Protein AF-A0A956ICJ9-F1 (afdb_monomer_lite)

Secondary structure (DSSP, 8-state):
-HHHHHHHHHIIIIIHHHHS-TT-HHHHHHTTT-SSHHHHHHHHHH-HHHHHHHHTSTTHHHHHHHHHGGGTTHHHHT-HHHHGGGHHHHHHHHH--STTTT-TTSGGGTTTHHHHHHHHHHHHHHS-TTTHHHHHHHHHHHHHHHHHHHS--TT-GGGS--HHHHHHHHHHHHS-TTS-EEE-GGGHHHHTTSS-EEESSSSP---SEEEEE-THHHHTTTSGGGGGSSHHHHHHHHHTSTTEEEEEEETTEEEEEETS-TTTT-EE----PPP-EESSSSEEEEEEEEETTEEEEEEEESSPPPTT-EEEEESSTT---EEEGGGGTS-GGG--TT-EEEEEEE--TTS-SSEEEEEEE-TTSS-SSTTS-S-EEEEPBPPP--

Sequence (386 aa):
ALGSLAYLALFVAVLHPQFGPEDGSFALHFGVFGDTPGAVLGRWLSEPSVLFAHLAEGKRATYLARVLLPLGLLPPLLGWRTCLPALPILAINLVSAFPTTPNLDSHYLSPALPFLVAGAIVGVARGRASDRRGWAIAIVSASVVFYAALGRLPNDPVFFADARTDAARTIVAAIPNDVSVQAPDPLLPHLAERSRVHRAPPPDRGAEVVVLDVSHRDRYAQREDLLRTTEEPHVRDWLAREGYGPIAAAGPYLALRRGADPRHFLEPFDGSAPERVRLTSCLGLVGAWLVPDGVALELVAHGPCPNDLALRVGPGERSRRVDLLADGLVSPSRLRAGDRFVSRHRFRPGLLDAEVWVGALRSSGAPPAHGDPVKVRVPLRGGPTR

Foldseek 3Di:
DVVVVVVVCCCVVPVCVVPPDPQGPCCQWQVVQHDDPVSNVVSCVVPVVVQVVLCCDDLNVCQVVLVCQLLVVQLVPQLVVLQPVLVVLNVSLSRTPNPCSSPPPDCSNVVRVVSSNNSSVRSLVPDDPVCSVVSVVSSNVRNVVSCVVRHADPPRPVNDDDQVNVLLVQVLVQDDLAWAEEEDPVNCVVNVSYPHYHHADDVDPPTQKHKAFQQVCVVQAQALCSLVDPRNVVLLVQLLDPQWAWRDDGDRITMIGGNDQSCPLFAADPDPADFPADQDPFKTWRAKADDPFGIKTWMFTQAADDQQKWKQKFDDDPRRTIAHFSNSRHGSRSDGGGGIGIGDDGDDPPRDDFKMKMHMDGSVRDGPDPPGDRIDIGTHDHDPPD

pLDDT: mean 92.04, std 6.95, range [38.56, 98.31]

Structure (mmCIF, N/CA/C/O backbone):
data_AF-A0A956ICJ9-F1
#
_entry.id   AF-A0A956ICJ9-F1
#
loop_
_atom_site.group_PDB
_atom_site.id
_atom_site.type_symbol
_atom_site.label_atom_id
_atom_site.label_alt_id
_atom_site.label_comp_id
_atom_site.label_asym_id
_atom_site.label_entity_id
_atom_site.label_seq_id
_atom_site.pdbx_PDB_ins_code
_atom_site.Cartn_x
_atom_site.Cartn_y
_atom_site.Cartn_z
_atom_site.occupancy
_atom_site.B_iso_or_equiv
_atom_site.auth_seq_id
_atom_site.auth_comp_id
_atom_site.auth_asym_id
_atom_site.auth_atom_id
_atom_site.pdbx_PDB_model_num
ATOM 1 N N . ALA A 1 1 ? 11.194 -13.885 -38.558 1.00 79.38 1 ALA A N 1
ATOM 2 C CA . ALA A 1 1 ? 10.702 -12.549 -38.960 1.00 79.38 1 ALA A CA 1
ATOM 3 C C . ALA A 1 1 ? 9.182 -12.536 -39.133 1.00 79.38 1 ALA A C 1
ATOM 5 O O . ALA A 1 1 ? 8.522 -11.902 -38.323 1.00 79.38 1 ALA A O 1
ATOM 6 N N . LEU A 1 2 ? 8.615 -13.277 -40.098 1.00 92.06 2 LEU A N 1
ATOM 7 C CA . LEU A 1 2 ? 7.161 -13.298 -40.348 1.00 92.06 2 LEU A CA 1
ATOM 8 C C . LEU A 1 2 ? 6.329 -13.716 -39.126 1.00 92.06 2 LEU A C 1
ATOM 10 O O . LEU A 1 2 ? 5.373 -13.030 -38.797 1.00 92.06 2 LEU A O 1
ATOM 14 N N . GLY A 1 3 ? 6.734 -14.764 -38.399 1.00 94.19 3 GLY A N 1
ATOM 15 C CA . GLY A 1 3 ? 6.037 -15.178 -37.172 1.00 94.19 3 GLY A CA 1
ATOM 16 C C . GLY A 1 3 ? 6.023 -14.102 -36.078 1.00 94.19 3 GLY A C 1
ATOM 17 O O . GLY A 1 3 ? 4.997 -13.882 -35.447 1.00 94.19 3 GLY A O 1
ATOM 18 N N . SER A 1 4 ? 7.127 -13.370 -35.896 1.00 89.12 4 SER A N 1
ATOM 19 C CA . SER A 1 4 ? 7.213 -12.267 -34.926 1.00 89.12 4 SER A CA 1
ATOM 20 C C . SER A 1 4 ? 6.343 -11.075 -35.329 1.00 89.12 4 SER A C 1
ATOM 22 O O . SER A 1 4 ? 5.700 -10.478 -34.474 1.00 89.12 4 SER A O 1
ATOM 24 N N . LEU A 1 5 ? 6.298 -10.744 -36.625 1.00 94.06 5 LEU A N 1
ATOM 25 C CA . LEU A 1 5 ? 5.434 -9.686 -37.154 1.00 94.06 5 LEU A CA 1
ATOM 26 C C . LEU A 1 5 ? 3.954 -10.070 -37.066 1.00 94.06 5 LEU A C 1
ATOM 28 O O . LEU A 1 5 ? 3.139 -9.244 -36.673 1.00 94.06 5 LEU A O 1
ATOM 32 N N . ALA A 1 6 ? 3.616 -11.325 -37.368 1.00 95.88 6 ALA A N 1
ATOM 33 C CA . ALA A 1 6 ? 2.265 -11.849 -37.213 1.00 95.88 6 ALA A CA 1
ATOM 34 C C . ALA A 1 6 ? 1.823 -11.825 -35.743 1.00 95.88 6 ALA A C 1
ATOM 36 O O . ALA A 1 6 ? 0.719 -11.382 -35.446 1.00 95.88 6 ALA A O 1
ATOM 37 N N . TYR A 1 7 ? 2.700 -12.225 -34.815 1.00 94.50 7 TYR A N 1
ATOM 38 C CA . TYR A 1 7 ? 2.423 -12.136 -33.382 1.00 94.50 7 TYR A CA 1
ATOM 39 C C . TYR A 1 7 ? 2.266 -10.685 -32.911 1.00 94.50 7 TYR A C 1
ATOM 41 O O . TYR A 1 7 ? 1.339 -10.388 -32.166 1.00 94.50 7 TYR A O 1
ATOM 49 N N . LEU A 1 8 ? 3.126 -9.767 -33.365 1.00 91.69 8 LEU A N 1
ATOM 50 C CA . LEU A 1 8 ? 2.998 -8.342 -33.054 1.00 91.69 8 LEU A CA 1
ATOM 51 C C . LEU A 1 8 ? 1.663 -7.780 -33.558 1.00 91.69 8 LEU A C 1
ATOM 53 O O . LEU A 1 8 ? 0.977 -7.088 -32.812 1.00 91.69 8 LEU A O 1
ATOM 57 N N . ALA A 1 9 ? 1.277 -8.103 -34.795 1.00 93.44 9 ALA A N 1
ATOM 58 C CA . ALA A 1 9 ? -0.000 -7.690 -35.363 1.00 93.44 9 ALA A CA 1
ATOM 59 C C . ALA A 1 9 ? -1.181 -8.260 -34.564 1.00 93.44 9 ALA A C 1
ATOM 61 O O . ALA A 1 9 ? -2.084 -7.511 -34.204 1.00 93.44 9 ALA A O 1
ATOM 62 N N . LEU A 1 10 ? -1.142 -9.550 -34.213 1.00 94.88 10 LEU A N 1
ATOM 63 C CA . LEU A 1 10 ? -2.137 -10.190 -33.349 1.00 94.88 10 LEU A CA 1
ATOM 64 C C . LEU A 1 10 ? -2.227 -9.498 -31.982 1.00 94.88 10 LEU A C 1
ATOM 66 O O . LEU A 1 10 ? -3.320 -9.208 -31.499 1.00 94.88 10 LEU A O 1
ATOM 70 N N . PHE A 1 11 ? -1.085 -9.207 -31.360 1.00 91.00 11 PHE A N 1
ATOM 71 C CA . PHE A 1 11 ? -1.041 -8.557 -30.059 1.00 91.00 11 PHE A CA 1
ATOM 72 C C . PHE A 1 11 ? -1.644 -7.151 -30.111 1.00 91.00 11 PHE A C 1
ATOM 74 O O . PHE A 1 11 ? -2.512 -6.831 -29.306 1.00 91.00 11 PHE A O 1
ATOM 81 N N . VAL A 1 12 ? -1.222 -6.326 -31.071 1.00 86.88 12 VAL A N 1
ATOM 82 C CA . VAL A 1 12 ? -1.664 -4.929 -31.185 1.00 86.88 12 VAL A CA 1
ATOM 83 C C . VAL A 1 12 ? -3.124 -4.825 -31.625 1.00 86.88 12 VAL A C 1
ATOM 85 O O . VAL A 1 12 ? -3.853 -3.997 -31.088 1.00 86.88 12 VAL A O 1
ATOM 88 N N . ALA A 1 13 ? -3.559 -5.644 -32.586 1.00 89.62 13 ALA A N 1
ATOM 89 C CA . ALA A 1 13 ? -4.888 -5.523 -33.183 1.00 89.62 13 ALA A CA 1
ATOM 90 C C . ALA A 1 13 ? -5.981 -6.300 -32.434 1.00 89.62 13 ALA A C 1
ATOM 92 O O . ALA A 1 13 ? -7.147 -5.932 -32.538 1.00 89.62 13 ALA A O 1
ATOM 93 N N . VAL A 1 14 ? -5.631 -7.368 -31.705 1.00 92.25 14 VAL A N 1
ATOM 94 C CA . VAL A 1 14 ? -6.616 -8.263 -31.066 1.00 92.25 14 VAL A CA 1
ATOM 95 C C . VAL A 1 14 ? -6.422 -8.330 -29.555 1.00 92.25 14 VAL A C 1
ATOM 97 O O . VAL A 1 14 ? -7.339 -8.004 -28.807 1.00 92.25 14 VAL A O 1
ATOM 100 N N . LEU A 1 15 ? -5.233 -8.722 -29.084 1.00 90.88 15 LEU A N 1
ATOM 101 C CA . LEU A 1 15 ? -5.040 -9.007 -27.656 1.00 90.88 15 LEU A CA 1
ATOM 102 C C . LEU A 1 15 ? -5.068 -7.738 -26.794 1.00 90.88 15 LEU A C 1
ATOM 104 O O . LEU A 1 15 ? -5.732 -7.710 -25.762 1.00 90.88 15 LEU A O 1
ATOM 108 N N . HIS A 1 16 ? -4.368 -6.681 -27.204 1.00 84.12 16 HIS A N 1
ATOM 109 C CA . HIS A 1 16 ? -4.278 -5.447 -26.428 1.00 84.12 16 HIS A CA 1
ATOM 110 C C . HIS A 1 16 ? -5.630 -4.717 -26.307 1.00 84.12 16 HIS A C 1
ATOM 112 O O . HIS A 1 16 ? -5.966 -4.330 -25.191 1.00 84.12 16 HIS A O 1
ATOM 118 N N . PRO A 1 17 ? -6.451 -4.566 -27.368 1.00 83.62 17 PRO A N 1
ATOM 119 C CA . PRO A 1 17 ? -7.786 -3.977 -27.233 1.00 83.62 17 PRO A CA 1
ATOM 120 C C . PRO A 1 17 ? -8.738 -4.797 -26.356 1.00 83.62 17 PRO A C 1
ATOM 122 O O . PRO A 1 17 ? -9.581 -4.225 -25.677 1.00 83.62 17 PRO A O 1
ATOM 125 N N . GLN A 1 18 ? -8.615 -6.129 -26.366 1.00 88.12 18 GLN A N 1
ATOM 126 C CA . GLN A 1 18 ? -9.517 -7.010 -25.622 1.00 88.12 18 GLN A CA 1
ATOM 127 C C . GLN A 1 18 ? -9.156 -7.135 -24.134 1.00 88.12 18 GLN A C 1
ATOM 129 O O . GLN A 1 18 ? -10.046 -7.284 -23.300 1.00 88.12 18 GLN A O 1
ATOM 134 N N . PHE A 1 19 ? -7.862 -7.120 -23.801 1.00 85.56 19 PHE A N 1
ATOM 135 C CA . PHE A 1 19 ? -7.367 -7.421 -22.449 1.00 85.56 19 PHE A CA 1
ATOM 136 C C . PHE A 1 19 ? -6.581 -6.273 -21.800 1.00 85.56 19 PHE A C 1
ATOM 138 O O . PHE A 1 19 ? -6.080 -6.425 -20.684 1.00 85.56 19 PHE A O 1
ATOM 145 N N . GLY A 1 20 ? -6.425 -5.145 -22.494 1.00 74.94 20 GLY A N 1
ATOM 146 C CA . GLY A 1 20 ? -5.759 -3.958 -21.971 1.00 74.94 20 GLY A CA 1
ATOM 147 C C . GLY A 1 20 ? -6.563 -3.263 -20.861 1.00 74.94 20 GLY A C 1
ATOM 148 O O . GLY A 1 20 ? -7.767 -3.478 -20.732 1.00 74.94 20 GLY A O 1
ATOM 149 N N . PRO A 1 21 ? -5.906 -2.429 -20.038 1.00 70.12 21 PRO A N 1
ATOM 150 C CA . PRO A 1 21 ? -6.586 -1.608 -19.034 1.00 70.12 21 PRO A CA 1
ATOM 151 C C . PRO A 1 21 ? -7.489 -0.548 -19.689 1.00 70.12 21 PRO A C 1
ATOM 153 O O . PRO A 1 21 ? -7.165 -0.077 -20.778 1.00 70.12 21 PRO A O 1
ATOM 156 N N . GLU A 1 22 ? -8.564 -0.132 -19.005 1.00 69.75 22 GLU A N 1
ATOM 157 C CA . GLU A 1 22 ? -9.559 0.838 -19.516 1.00 69.75 22 GLU A CA 1
ATOM 158 C C . GLU A 1 22 ? -8.936 2.180 -19.930 1.00 69.75 22 GLU A C 1
ATOM 160 O O . GLU A 1 22 ? -9.197 2.658 -21.030 1.00 69.75 22 GLU A O 1
ATOM 165 N N . ASP A 1 23 ? -8.038 2.737 -19.110 1.00 67.19 23 ASP A N 1
ATOM 166 C CA . ASP A 1 23 ? -7.319 3.981 -19.434 1.00 67.19 23 ASP A CA 1
ATOM 167 C C . ASP A 1 23 ? -6.228 3.787 -20.510 1.00 67.19 23 ASP A C 1
ATOM 169 O O . ASP A 1 23 ? -5.693 4.753 -21.049 1.00 67.19 23 ASP A O 1
ATOM 173 N N . GLY A 1 24 ? -5.885 2.537 -20.846 1.00 72.94 24 GLY A N 1
ATOM 174 C CA . GLY A 1 24 ? -4.842 2.182 -21.805 1.00 72.94 24 GLY A CA 1
ATOM 175 C C . GLY A 1 24 ? -3.417 2.490 -21.319 1.00 72.94 24 GLY A C 1
ATOM 176 O O . GLY A 1 24 ? -3.097 3.567 -20.819 1.00 72.94 24 GLY A O 1
ATOM 177 N N . SER A 1 25 ? -2.480 1.558 -21.531 1.00 80.44 25 SER A N 1
ATOM 178 C CA . SER A 1 25 ? -1.063 1.785 -21.185 1.00 80.44 25 SER A CA 1
ATOM 179 C C . SER A 1 25 ? -0.467 2.996 -21.923 1.00 80.44 25 SER A C 1
ATOM 181 O O . SER A 1 25 ? 0.404 3.678 -21.391 1.00 80.44 25 SER A O 1
ATOM 183 N N . PHE A 1 26 ? -0.969 3.320 -23.117 1.00 86.31 26 PHE A N 1
ATOM 184 C CA . PHE A 1 26 ? -0.510 4.477 -23.880 1.00 86.31 26 PHE A CA 1
ATOM 185 C C . PHE A 1 26 ? -0.758 5.807 -23.154 1.00 86.31 26 PHE A C 1
ATOM 187 O O . PHE A 1 26 ? 0.170 6.607 -23.044 1.00 86.31 26 PHE A O 1
ATOM 194 N N . ALA A 1 27 ? -1.963 6.035 -22.622 1.00 86.69 27 ALA A N 1
ATOM 195 C CA . ALA A 1 27 ? -2.308 7.303 -21.980 1.00 86.69 27 ALA A CA 1
ATOM 196 C C . ALA A 1 27 ? -1.466 7.543 -20.717 1.00 86.69 27 ALA A C 1
ATOM 198 O O . ALA A 1 27 ? -0.936 8.636 -20.526 1.00 86.69 27 ALA A O 1
ATOM 199 N N . LEU A 1 28 ? -1.237 6.495 -19.915 1.00 86.12 28 LEU A N 1
ATOM 200 C CA . LEU A 1 28 ? -0.384 6.557 -18.720 1.00 86.12 28 LEU A CA 1
ATOM 201 C C . LEU A 1 28 ? 1.065 6.968 -19.028 1.00 86.12 28 LEU A C 1
ATOM 203 O O . LEU A 1 28 ? 1.720 7.605 -18.203 1.00 86.12 28 LEU A O 1
ATOM 207 N N . HIS A 1 29 ? 1.581 6.586 -20.197 1.00 91.00 29 HIS A N 1
ATOM 208 C CA . HIS A 1 29 ? 2.964 6.851 -20.586 1.00 91.00 29 HIS A CA 1
ATOM 209 C C . HIS A 1 29 ? 3.128 8.110 -21.444 1.00 91.00 29 HIS A C 1
ATOM 211 O O . HIS A 1 29 ? 4.144 8.786 -21.320 1.00 91.00 29 HIS A O 1
ATOM 217 N N . PHE A 1 30 ? 2.172 8.442 -22.309 1.00 92.81 30 PHE A N 1
ATOM 218 C CA . PHE A 1 30 ? 2.341 9.482 -23.332 1.00 92.81 30 PHE A CA 1
ATOM 219 C C . PHE A 1 30 ? 1.211 10.513 -23.374 1.00 92.81 30 PHE A C 1
ATOM 221 O O . PHE A 1 30 ? 1.314 11.474 -24.135 1.00 92.81 30 PHE A O 1
ATOM 228 N N . GLY A 1 31 ? 0.183 10.377 -22.529 1.00 90.38 31 GLY A N 1
ATOM 229 C CA . GLY A 1 31 ? -0.997 11.251 -22.520 1.00 90.38 31 GLY A CA 1
ATOM 230 C C . GLY A 1 31 ? -0.676 12.733 -22.318 1.00 90.38 31 GLY A C 1
ATOM 231 O O . GLY A 1 31 ? -1.379 13.594 -22.832 1.00 90.38 31 GLY A O 1
ATOM 232 N N . VAL A 1 32 ? 0.455 13.058 -21.677 1.00 90.75 32 VAL A N 1
ATOM 233 C CA . VAL A 1 32 ? 0.936 14.448 -21.548 1.00 90.75 32 VAL A CA 1
ATOM 234 C C . VAL A 1 32 ? 1.194 15.127 -22.901 1.00 90.75 32 VAL A C 1
ATOM 236 O O . VAL A 1 32 ? 1.145 16.354 -22.993 1.00 90.75 32 VAL A O 1
ATOM 239 N N . PHE A 1 33 ? 1.458 14.347 -23.955 1.00 93.50 33 PHE A N 1
ATOM 240 C CA . PHE A 1 33 ? 1.713 14.841 -25.308 1.00 93.50 33 PHE A CA 1
ATOM 241 C C . PHE A 1 33 ? 0.505 14.694 -26.241 1.00 93.50 33 PHE A C 1
ATOM 243 O O . PHE A 1 33 ? 0.458 15.383 -27.257 1.00 93.50 33 PHE A O 1
ATOM 250 N N . GLY A 1 34 ? -0.469 13.850 -25.902 1.00 92.31 34 GLY A N 1
ATOM 251 C CA . GLY A 1 34 ? -1.698 13.651 -26.668 1.00 92.31 34 GLY A CA 1
ATOM 252 C C . GLY A 1 34 ? -2.278 12.247 -26.506 1.00 92.31 34 GLY A C 1
ATOM 253 O O . GLY A 1 34 ? -1.615 11.334 -26.017 1.00 92.31 34 GLY A O 1
ATOM 254 N N . ASP A 1 35 ? -3.512 12.071 -26.977 1.00 88.44 35 ASP A N 1
ATOM 255 C CA . ASP A 1 35 ? -4.301 10.855 -26.719 1.00 88.44 35 ASP A CA 1
ATOM 256 C C . ASP A 1 35 ? -4.019 9.708 -27.703 1.00 88.44 35 ASP A C 1
ATOM 258 O O . ASP A 1 35 ? -4.442 8.574 -27.493 1.00 88.44 35 ASP A O 1
ATOM 262 N N . THR A 1 36 ? -3.289 9.978 -28.791 1.00 89.31 36 THR A N 1
ATOM 263 C CA . THR A 1 36 ? -2.950 8.979 -29.818 1.00 89.31 36 THR A CA 1
ATOM 264 C C . THR A 1 36 ? -1.486 9.078 -30.245 1.00 89.31 36 THR A C 1
ATOM 266 O O . THR A 1 36 ? -0.907 10.165 -30.183 1.00 89.31 36 THR A O 1
ATOM 269 N N . PRO A 1 37 ? -0.877 7.994 -30.771 1.00 89.12 37 PRO A N 1
ATOM 270 C CA . PRO A 1 37 ? 0.491 8.041 -31.291 1.00 89.12 37 PRO A CA 1
ATOM 271 C C . PRO A 1 37 ? 0.706 9.143 -32.339 1.00 89.12 37 PRO A C 1
ATOM 273 O O . PRO A 1 37 ? 1.733 9.817 -32.327 1.00 89.12 37 PRO A O 1
ATOM 276 N N . GLY A 1 38 ? -0.279 9.365 -33.217 1.00 93.38 38 GLY A N 1
ATOM 277 C CA . GLY A 1 38 ? -0.225 10.420 -34.229 1.00 93.38 38 GLY A CA 1
ATOM 278 C C . GLY A 1 38 ? -0.244 11.824 -33.625 1.00 93.38 38 GLY A C 1
ATOM 279 O O . GLY A 1 38 ? 0.549 12.667 -34.035 1.00 93.38 38 GLY A O 1
ATOM 280 N N . ALA A 1 39 ? -1.090 12.064 -32.618 1.00 93.81 39 ALA A N 1
ATOM 281 C CA . ALA A 1 39 ? -1.145 13.347 -31.914 1.00 93.81 39 ALA A CA 1
ATOM 282 C C . ALA A 1 39 ? 0.161 13.643 -31.162 1.00 93.81 39 ALA A C 1
ATOM 284 O O . ALA A 1 39 ? 0.673 14.757 -31.235 1.00 93.81 39 ALA A O 1
ATOM 285 N N . VAL A 1 40 ? 0.737 12.629 -30.509 1.00 94.56 40 VAL A N 1
ATOM 286 C CA . VAL A 1 40 ? 2.027 12.741 -29.814 1.00 94.56 40 VAL A CA 1
ATOM 287 C C . VAL A 1 40 ? 3.149 13.121 -30.783 1.00 94.56 40 VAL A C 1
ATOM 289 O O . VAL A 1 40 ? 3.873 14.085 -30.539 1.00 94.56 40 VAL A O 1
ATOM 292 N N . LEU A 1 41 ? 3.267 12.409 -31.910 1.00 94.50 41 LEU A N 1
ATOM 293 C CA . LEU A 1 41 ? 4.262 12.725 -32.940 1.00 94.50 41 LEU A CA 1
ATOM 294 C C . LEU A 1 41 ? 4.028 14.112 -33.544 1.00 94.50 41 LEU A C 1
ATOM 296 O O . LEU A 1 41 ? 4.978 14.875 -33.703 1.00 94.50 41 LEU A O 1
ATOM 300 N N . GLY A 1 42 ? 2.770 14.452 -33.836 1.00 96.31 42 GLY A N 1
ATOM 301 C CA . GLY A 1 42 ? 2.385 15.773 -34.320 1.00 96.31 42 GLY A CA 1
ATOM 302 C C . GLY A 1 42 ? 2.852 16.873 -33.373 1.00 96.31 42 GLY A C 1
ATOM 303 O O . GLY A 1 42 ? 3.492 17.820 -33.821 1.00 96.31 42 GLY A O 1
ATOM 304 N N . ARG A 1 43 ? 2.637 16.695 -32.065 1.00 95.31 43 ARG A N 1
ATOM 305 C CA . ARG A 1 43 ? 3.049 17.655 -31.040 1.00 95.31 43 ARG A CA 1
ATOM 306 C C . ARG A 1 43 ? 4.562 17.794 -30.918 1.00 95.31 43 ARG A C 1
ATOM 308 O O . ARG A 1 43 ? 5.052 18.907 -30.777 1.00 95.31 43 ARG A O 1
ATOM 315 N N . TRP A 1 44 ? 5.322 16.702 -30.985 1.00 94.69 44 TRP A N 1
ATOM 316 C CA . TRP A 1 44 ? 6.788 16.796 -30.966 1.00 94.69 44 TRP A CA 1
ATOM 317 C C . TRP A 1 44 ? 7.343 17.524 -32.190 1.00 94.69 44 TRP A C 1
ATOM 319 O O . TRP A 1 44 ? 8.350 18.218 -32.076 1.00 94.69 44 TRP A O 1
ATOM 329 N N . LEU A 1 45 ? 6.698 17.367 -33.349 1.00 96.38 45 LEU A N 1
ATOM 330 C CA . LEU A 1 45 ? 7.102 18.034 -34.584 1.00 96.38 45 LEU A CA 1
ATOM 331 C C . LEU A 1 45 ? 6.679 19.508 -34.615 1.00 96.38 45 LEU A C 1
ATOM 333 O O . LEU A 1 45 ? 7.448 20.339 -35.093 1.00 96.38 45 LEU A O 1
ATOM 337 N N . SER A 1 46 ? 5.490 19.845 -34.107 1.00 97.25 46 SER A N 1
ATOM 338 C CA . SER A 1 46 ? 4.987 21.224 -34.079 1.00 97.25 46 SER A CA 1
ATOM 339 C C . SER A 1 46 ? 5.592 22.057 -32.948 1.00 97.25 46 SER A C 1
ATOM 341 O O . SER A 1 46 ? 5.827 23.250 -33.121 1.00 97.25 46 SER A O 1
ATOM 343 N N . GLU A 1 47 ? 5.860 21.438 -31.797 1.00 95.94 47 GLU A N 1
ATOM 344 C CA . GLU A 1 47 ? 6.336 22.088 -30.573 1.00 95.94 47 GLU A CA 1
ATOM 345 C C . GLU A 1 47 ? 7.510 21.305 -29.947 1.00 95.94 47 GLU A C 1
ATOM 347 O O . GLU A 1 47 ? 7.395 20.737 -28.855 1.00 95.94 47 GLU A O 1
ATOM 352 N N . PRO A 1 48 ? 8.689 21.276 -30.597 1.00 95.44 48 PRO A N 1
ATOM 353 C CA . PRO A 1 48 ? 9.829 20.484 -30.127 1.00 95.44 48 PRO A CA 1
ATOM 354 C C . PRO A 1 48 ? 10.341 20.915 -28.744 1.00 95.44 48 PRO A C 1
ATOM 356 O O . PRO A 1 48 ? 10.927 20.108 -28.019 1.00 95.44 48 PRO A O 1
ATOM 359 N N . SER A 1 49 ? 10.093 22.165 -28.337 1.00 96.12 49 SER A N 1
ATOM 360 C CA . SER A 1 49 ? 10.421 22.668 -26.998 1.00 96.12 49 SER A CA 1
ATOM 361 C C . SER A 1 49 ? 9.746 21.863 -25.886 1.00 96.12 49 SER A C 1
ATOM 363 O O . SER A 1 49 ? 10.359 21.667 -24.839 1.00 96.12 49 SER A O 1
ATOM 365 N N . VAL A 1 50 ? 8.537 21.340 -26.117 1.00 94.69 50 VAL A N 1
ATOM 366 C CA . VAL A 1 50 ? 7.803 20.511 -25.148 1.00 94.69 50 VAL A CA 1
ATOM 367 C C . VAL A 1 50 ? 8.542 19.197 -24.896 1.00 94.69 50 VAL A C 1
ATOM 369 O O . VAL A 1 50 ? 8.696 18.785 -23.746 1.00 94.69 50 VAL A O 1
ATOM 372 N N . LEU A 1 51 ? 9.065 18.566 -25.953 1.00 94.69 51 LEU A N 1
ATOM 373 C CA . LEU A 1 51 ? 9.885 17.365 -25.818 1.00 94.69 51 LEU A CA 1
ATOM 374 C C . LEU A 1 51 ? 11.191 17.684 -25.082 1.00 94.69 51 LEU A C 1
ATOM 376 O O . LEU A 1 51 ? 11.521 17.006 -24.117 1.00 94.69 51 LEU A O 1
ATOM 380 N N . PHE A 1 52 ? 11.925 18.727 -25.478 1.00 95.44 52 PHE A N 1
ATOM 381 C CA . PHE A 1 52 ? 13.189 19.064 -24.814 1.00 95.44 52 PHE A CA 1
ATOM 382 C C . PHE A 1 52 ? 13.012 19.439 -23.338 1.00 95.44 52 PHE A C 1
ATOM 384 O O . PHE A 1 52 ? 13.811 19.004 -22.511 1.00 95.44 52 PHE A O 1
ATOM 391 N N . ALA A 1 53 ? 11.955 20.179 -22.994 1.00 95.25 53 ALA A N 1
ATOM 392 C CA . ALA A 1 53 ? 11.616 20.487 -21.607 1.00 95.25 53 ALA A CA 1
ATOM 393 C C . ALA A 1 53 ? 11.343 19.207 -20.804 1.00 95.25 53 ALA A C 1
ATOM 395 O O . ALA A 1 53 ? 11.859 19.054 -19.699 1.00 95.25 53 ALA A O 1
ATOM 396 N N . HIS A 1 54 ? 10.612 18.253 -21.389 1.00 94.69 54 HIS A N 1
ATOM 397 C CA . HIS A 1 54 ? 10.379 16.948 -20.777 1.00 94.69 54 HIS A CA 1
ATOM 398 C C . HIS A 1 54 ? 11.678 16.153 -20.571 1.00 94.69 54 HIS A C 1
ATOM 400 O O . HIS A 1 54 ? 11.915 15.594 -19.501 1.00 94.69 54 HIS A O 1
ATOM 406 N N . LEU A 1 55 ? 12.555 16.124 -21.578 1.00 94.75 55 LEU A N 1
ATOM 407 C CA . LEU A 1 55 ? 13.847 15.436 -21.502 1.00 94.75 55 LEU A CA 1
ATOM 408 C C . LEU A 1 55 ? 14.785 16.060 -20.457 1.00 94.75 55 LEU A C 1
ATOM 410 O O . LEU A 1 55 ? 15.572 15.345 -19.838 1.00 94.75 55 LEU A O 1
ATOM 414 N N . ALA A 1 56 ? 14.691 17.373 -20.242 1.00 95.50 56 ALA A N 1
ATOM 415 C CA . ALA A 1 56 ? 15.473 18.112 -19.255 1.00 95.50 56 ALA A CA 1
ATOM 416 C C . ALA A 1 56 ? 14.934 17.983 -17.814 1.00 95.50 56 ALA A C 1
ATOM 418 O O . ALA A 1 56 ? 15.539 18.510 -16.880 1.00 95.50 56 ALA A O 1
ATOM 419 N N . GLU A 1 57 ? 13.826 17.273 -17.600 1.00 91.94 57 GLU A N 1
ATOM 420 C CA . GLU A 1 57 ? 13.168 17.199 -16.300 1.00 91.94 57 GLU A CA 1
ATOM 421 C C . GLU A 1 57 ? 13.776 16.125 -15.380 1.00 91.94 57 GLU A C 1
ATOM 423 O O . GLU A 1 57 ? 13.849 14.935 -15.709 1.00 91.94 57 GLU A O 1
ATOM 428 N N . GLY A 1 58 ? 14.160 16.535 -14.167 1.00 90.56 58 GLY A N 1
ATOM 429 C CA . GLY A 1 58 ? 14.497 15.641 -13.058 1.00 90.56 58 GLY A CA 1
ATOM 430 C C . GLY A 1 58 ? 15.488 14.532 -13.430 1.00 90.56 58 GLY A C 1
ATOM 431 O O . GLY A 1 58 ? 16.621 14.774 -13.844 1.00 90.56 58 GLY A O 1
ATOM 432 N N . LYS A 1 59 ? 15.065 13.273 -13.265 1.00 91.12 59 LYS A N 1
ATOM 433 C CA . LYS A 1 59 ? 15.905 12.101 -13.555 1.00 91.12 59 LYS A CA 1
ATOM 434 C C . LYS A 1 59 ? 16.131 11.879 -15.058 1.00 91.12 59 LYS A C 1
ATOM 436 O O . LYS A 1 59 ? 17.111 11.220 -15.408 1.00 91.12 59 LYS A O 1
ATOM 441 N N . ARG A 1 60 ? 15.290 12.408 -15.953 1.00 93.44 60 ARG A N 1
ATOM 442 C CA . ARG A 1 60 ? 15.424 12.206 -17.410 1.00 93.44 60 ARG A CA 1
ATOM 443 C C . ARG A 1 60 ? 16.685 12.875 -17.951 1.00 93.44 60 ARG A C 1
ATOM 445 O O . ARG A 1 60 ? 17.443 12.222 -18.666 1.00 93.44 60 ARG A O 1
ATOM 452 N N . ALA A 1 61 ? 16.994 14.080 -17.469 1.00 94.81 61 ALA A N 1
ATOM 453 C CA . ALA A 1 61 ? 18.178 14.843 -17.874 1.00 94.81 61 ALA A CA 1
ATOM 454 C C . ALA A 1 61 ? 19.495 14.076 -17.675 1.00 94.81 61 ALA A C 1
ATOM 456 O O . ALA A 1 61 ? 20.436 14.207 -18.453 1.00 94.81 61 ALA A O 1
ATOM 457 N N . THR A 1 62 ? 19.560 13.240 -16.638 1.00 93.62 62 THR A N 1
ATOM 458 C CA . THR A 1 62 ? 20.751 12.446 -16.306 1.00 93.62 62 THR A CA 1
ATOM 459 C C . THR A 1 62 ? 20.638 10.983 -16.728 1.00 93.62 62 THR A C 1
ATOM 461 O O . THR A 1 62 ? 21.576 10.220 -16.509 1.00 93.62 62 THR A O 1
ATOM 464 N N . TYR A 1 63 ? 19.517 10.549 -17.313 1.00 94.75 63 TYR A N 1
ATOM 465 C CA . TYR A 1 63 ? 19.234 9.131 -17.556 1.00 94.75 63 TYR A CA 1
ATOM 466 C C . TYR A 1 63 ? 20.290 8.458 -18.435 1.00 94.75 63 TYR A C 1
ATOM 468 O O . TYR A 1 63 ? 20.896 7.476 -18.014 1.00 94.75 63 TYR A O 1
ATOM 476 N N . LEU A 1 64 ? 20.575 9.016 -19.616 1.00 94.88 64 LEU A N 1
ATOM 477 C CA . LEU A 1 64 ? 21.557 8.432 -20.535 1.00 94.88 64 LEU A CA 1
ATOM 478 C C . LEU A 1 64 ? 22.961 8.390 -19.924 1.00 94.88 64 LEU A C 1
ATOM 480 O O . LEU A 1 64 ? 23.664 7.398 -20.087 1.00 94.88 64 LEU A O 1
ATOM 484 N N . ALA A 1 65 ? 23.350 9.417 -19.166 1.00 94.12 65 ALA A N 1
ATOM 485 C CA . ALA A 1 65 ? 24.623 9.424 -18.453 1.00 94.12 65 ALA A CA 1
ATOM 486 C C . ALA A 1 65 ? 24.679 8.300 -17.405 1.00 94.12 65 ALA A C 1
ATOM 488 O O . ALA A 1 65 ? 25.628 7.521 -17.392 1.00 94.12 65 ALA A O 1
ATOM 489 N N . ARG A 1 66 ? 23.629 8.153 -16.586 1.00 93.50 66 ARG A N 1
ATOM 490 C CA . ARG A 1 66 ? 23.528 7.093 -15.570 1.00 93.50 66 ARG A CA 1
ATOM 491 C C . ARG A 1 66 ? 23.532 5.682 -16.178 1.00 93.50 66 ARG A C 1
ATOM 493 O O . ARG A 1 66 ? 24.008 4.760 -15.530 1.00 93.50 66 ARG A O 1
ATOM 500 N N . VAL A 1 67 ? 23.049 5.515 -17.412 1.00 94.75 67 VAL A N 1
ATOM 501 C CA . VAL A 1 67 ? 23.070 4.234 -18.144 1.00 94.75 67 VAL A CA 1
ATOM 502 C C . VAL A 1 67 ? 24.421 3.964 -18.821 1.00 94.75 67 VAL A C 1
ATOM 504 O O . VAL A 1 67 ? 24.904 2.834 -18.806 1.00 94.75 67 VAL A O 1
ATOM 507 N N . LEU A 1 68 ? 25.039 4.975 -19.439 1.00 95.50 68 LEU A N 1
ATOM 508 C CA . LEU A 1 68 ? 26.185 4.788 -20.340 1.00 95.50 68 LEU A CA 1
ATOM 509 C C . LEU A 1 68 ? 27.551 4.989 -19.670 1.00 95.50 68 LEU A C 1
ATOM 511 O O . LEU A 1 68 ? 28.527 4.375 -20.106 1.00 95.50 68 LEU A O 1
ATOM 515 N N . LEU A 1 69 ? 27.648 5.819 -18.626 1.00 95.25 69 LEU A N 1
ATOM 516 C CA . LEU A 1 69 ? 28.902 6.038 -17.894 1.00 95.25 69 LEU A CA 1
ATOM 517 C C . LEU A 1 69 ? 29.426 4.781 -17.174 1.00 95.25 69 LEU A C 1
ATOM 519 O O . LEU A 1 69 ? 30.631 4.542 -17.270 1.00 95.25 69 LEU A O 1
ATOM 523 N N . PRO A 1 70 ? 28.589 3.918 -16.552 1.00 94.69 70 PRO A N 1
ATOM 524 C CA . PRO A 1 70 ? 29.057 2.636 -16.007 1.00 94.69 70 PRO A CA 1
ATOM 525 C C . PRO A 1 70 ? 29.714 1.737 -17.067 1.00 94.69 70 PRO A C 1
ATOM 527 O O . PRO A 1 70 ? 30.578 0.924 -16.752 1.00 94.69 70 PRO A O 1
ATOM 530 N N . LEU A 1 71 ?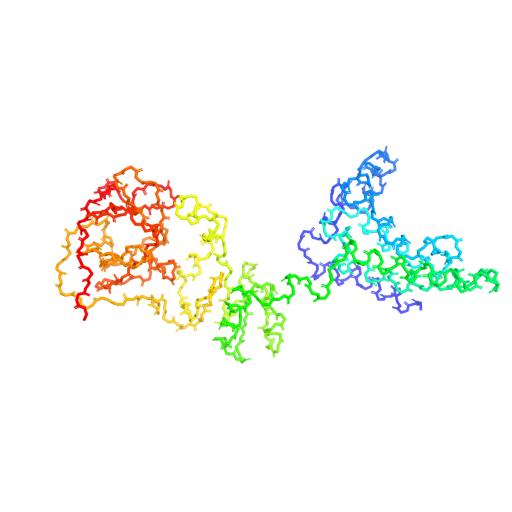 29.333 1.918 -18.336 1.00 95.62 71 LEU A N 1
ATOM 531 C CA . LEU A 1 71 ? 29.842 1.187 -19.498 1.00 95.62 71 LEU A CA 1
ATOM 532 C C . LEU A 1 71 ? 30.986 1.927 -20.221 1.00 95.62 71 LEU A C 1
ATOM 534 O O . LEU A 1 71 ? 31.336 1.582 -21.353 1.00 95.62 71 LEU A O 1
ATOM 538 N N . GLY A 1 72 ? 31.548 2.971 -19.601 1.00 93.00 72 GLY A N 1
ATOM 539 C CA . GLY A 1 72 ? 32.676 3.745 -20.126 1.00 93.00 72 GLY A CA 1
ATOM 540 C C . GLY A 1 72 ? 32.383 4.498 -21.426 1.00 93.00 72 GLY A C 1
ATOM 541 O O . GLY A 1 72 ? 33.309 4.768 -22.184 1.00 93.00 72 GLY A O 1
ATOM 542 N N . LEU A 1 73 ? 31.108 4.780 -21.734 1.00 94.75 73 LEU A N 1
ATOM 543 C CA . LEU A 1 73 ? 30.654 5.374 -23.005 1.00 94.75 73 LEU A CA 1
ATOM 544 C C . LEU A 1 73 ? 31.051 4.581 -24.269 1.00 94.75 73 LEU A C 1
ATOM 546 O O . LEU A 1 73 ? 30.833 5.041 -25.388 1.00 94.75 73 LEU A O 1
ATOM 550 N N . LEU A 1 74 ? 31.561 3.355 -24.131 1.00 93.19 74 LEU A N 1
ATOM 551 C CA . LEU A 1 74 ? 31.905 2.505 -25.269 1.00 93.19 74 LEU A CA 1
ATOM 552 C C . LEU A 1 74 ? 30.709 2.062 -26.124 1.00 93.19 74 LEU A C 1
ATOM 554 O O . LEU A 1 74 ? 30.890 1.989 -27.346 1.00 93.19 74 LEU A O 1
ATOM 558 N N . PRO A 1 75 ? 29.506 1.795 -25.564 1.00 93.00 75 PRO A N 1
ATOM 559 C CA . PRO A 1 75 ? 28.352 1.403 -26.366 1.00 93.00 75 PRO A CA 1
ATOM 560 C C . PRO A 1 75 ? 28.034 2.391 -27.505 1.00 93.00 75 PRO A C 1
ATOM 562 O O . PRO A 1 75 ? 28.022 1.950 -28.653 1.00 93.00 75 PRO A O 1
ATOM 565 N N . PRO A 1 76 ? 27.862 3.712 -27.277 1.00 92.12 76 PRO A N 1
ATOM 566 C CA . PRO A 1 76 ? 27.610 4.654 -28.369 1.00 92.12 76 PRO A CA 1
ATOM 567 C C . PRO A 1 76 ? 28.847 4.960 -29.230 1.00 92.12 76 PRO A C 1
ATOM 569 O O . PRO A 1 76 ? 28.687 5.251 -30.410 1.00 92.12 76 PRO A O 1
ATOM 572 N N . LEU A 1 77 ? 30.068 4.900 -28.683 1.00 93.50 77 LEU A N 1
ATOM 573 C CA . LEU A 1 77 ? 31.274 5.342 -29.403 1.00 93.50 77 LEU A CA 1
ATOM 574 C C . LEU A 1 77 ? 31.844 4.270 -30.336 1.00 93.50 77 LEU A C 1
ATOM 576 O O . LEU A 1 77 ? 32.129 4.531 -31.502 1.00 93.50 77 LEU A O 1
ATOM 580 N N . LEU A 1 78 ? 32.017 3.052 -29.825 1.00 94.31 78 LEU A N 1
ATOM 581 C CA . LEU A 1 78 ? 32.692 1.964 -30.538 1.00 94.31 78 LEU A CA 1
ATOM 582 C C . LEU A 1 78 ? 31.790 0.739 -30.717 1.00 94.31 78 LEU A C 1
ATOM 584 O O . LEU A 1 78 ? 32.065 -0.097 -31.576 1.00 94.31 78 LEU A O 1
ATOM 588 N N . GLY A 1 79 ? 30.702 0.632 -29.951 1.00 93.25 79 GLY A N 1
ATOM 589 C CA . GLY A 1 79 ? 29.756 -0.485 -29.956 1.00 93.25 79 GLY A CA 1
ATOM 590 C C . GLY A 1 79 ? 28.446 -0.245 -30.711 1.00 93.25 79 GLY A C 1
ATOM 591 O O . GLY A 1 79 ? 27.607 -1.142 -30.725 1.00 93.25 79 GLY A O 1
ATOM 592 N N . TRP A 1 80 ? 28.257 0.916 -31.349 1.00 95.75 80 TRP A N 1
ATOM 593 C CA . TRP A 1 80 ? 26.923 1.449 -31.679 1.00 95.75 80 TRP A CA 1
ATOM 594 C C . TRP A 1 80 ? 26.017 0.501 -32.476 1.00 95.75 80 TRP A C 1
ATOM 596 O O . TRP A 1 80 ? 24.818 0.430 -32.217 1.00 95.75 80 TRP A O 1
ATOM 606 N N . ARG A 1 81 ? 26.585 -0.284 -33.405 1.00 96.81 81 ARG A N 1
ATOM 607 C CA . ARG A 1 81 ? 25.837 -1.268 -34.211 1.00 96.81 81 ARG A CA 1
ATOM 608 C C . ARG A 1 81 ? 25.160 -2.330 -33.345 1.00 96.81 81 ARG A C 1
ATOM 610 O O . ARG A 1 81 ? 24.034 -2.723 -33.623 1.00 96.81 81 ARG A O 1
ATOM 617 N N . THR A 1 82 ? 25.838 -2.764 -32.287 1.00 96.19 82 THR A N 1
ATOM 618 C CA . THR A 1 82 ? 25.322 -3.742 -31.324 1.00 96.19 82 THR A CA 1
ATOM 619 C C . THR A 1 82 ? 24.221 -3.139 -30.450 1.00 96.19 82 THR A C 1
ATOM 621 O O . THR A 1 82 ? 23.371 -3.865 -29.948 1.00 96.19 82 THR A O 1
ATOM 624 N N . CYS A 1 83 ? 24.202 -1.812 -30.299 1.00 96.50 83 CYS A N 1
ATOM 625 C CA . CYS A 1 83 ? 23.235 -1.088 -29.478 1.00 96.50 83 CYS A CA 1
ATOM 626 C C . CYS A 1 83 ? 21.966 -0.670 -30.229 1.00 96.50 83 CYS A C 1
ATOM 628 O O . CYS A 1 83 ? 21.045 -0.175 -29.585 1.00 96.50 83 CYS A O 1
ATOM 630 N N . LEU A 1 84 ? 21.875 -0.879 -31.549 1.00 96.38 84 LEU A N 1
ATOM 631 C CA . LEU A 1 84 ? 20.673 -0.540 -32.323 1.00 96.38 84 LEU A CA 1
ATOM 632 C C . LEU A 1 84 ? 19.376 -1.107 -31.710 1.00 96.38 84 LEU A C 1
ATOM 634 O O . LEU A 1 84 ? 18.412 -0.349 -31.604 1.00 96.38 84 LEU A O 1
ATOM 638 N N . PRO A 1 85 ? 19.330 -2.363 -31.213 1.00 95.69 85 PRO A N 1
ATOM 639 C CA . PRO A 1 85 ? 18.121 -2.893 -30.579 1.00 95.69 85 PRO A CA 1
ATOM 640 C C . PRO A 1 85 ? 17.766 -2.231 -29.237 1.00 95.69 85 PRO A C 1
ATOM 642 O O . PRO A 1 85 ? 16.609 -2.277 -28.829 1.00 95.69 85 PRO A O 1
ATOM 645 N N . ALA A 1 86 ? 18.723 -1.590 -28.554 1.00 96.75 86 ALA A N 1
ATOM 646 C CA . ALA A 1 86 ? 18.474 -0.865 -27.305 1.00 96.75 86 ALA A CA 1
ATOM 647 C C . ALA A 1 86 ? 17.838 0.516 -27.527 1.00 96.75 86 ALA A C 1
ATOM 649 O O . ALA A 1 86 ? 17.190 1.032 -26.619 1.00 96.75 86 ALA A O 1
ATOM 650 N N . LEU A 1 87 ? 18.008 1.118 -28.710 1.00 95.81 87 LEU A N 1
ATOM 651 C CA . LEU A 1 87 ? 17.518 2.468 -29.009 1.00 95.81 87 LEU A CA 1
ATOM 652 C C . LEU A 1 87 ? 16.017 2.665 -28.750 1.00 95.81 87 LEU A C 1
ATOM 654 O O . LEU A 1 87 ? 15.694 3.615 -28.037 1.00 95.81 87 LEU A O 1
ATOM 658 N N . PRO A 1 88 ? 15.093 1.813 -29.247 1.00 94.38 88 PRO A N 1
ATOM 659 C CA . PRO A 1 88 ? 13.667 2.012 -28.985 1.00 94.38 88 PRO A CA 1
ATOM 660 C C . PRO A 1 88 ? 13.329 1.930 -27.492 1.00 94.38 88 PRO A C 1
ATOM 662 O O . PRO A 1 88 ? 12.500 2.696 -27.013 1.00 94.38 88 PRO A O 1
ATOM 665 N N . ILE A 1 89 ? 14.006 1.062 -26.736 1.00 95.00 89 ILE A N 1
ATOM 666 C CA . ILE A 1 89 ? 13.785 0.905 -25.291 1.00 95.00 89 ILE A CA 1
ATOM 667 C C . ILE A 1 89 ? 14.267 2.152 -24.541 1.00 95.00 89 ILE A C 1
ATOM 669 O O . ILE A 1 89 ? 13.543 2.699 -23.714 1.00 95.00 89 ILE A O 1
ATOM 673 N N . LEU A 1 90 ? 15.469 2.643 -24.862 1.00 95.88 90 LEU A N 1
ATOM 674 C CA . LEU A 1 90 ? 16.006 3.872 -24.274 1.00 95.88 90 LEU A CA 1
ATOM 675 C C . LEU A 1 90 ? 15.139 5.088 -24.616 1.00 95.88 90 LEU A C 1
ATOM 677 O O . LEU A 1 90 ? 14.886 5.911 -23.740 1.00 95.88 90 LEU A O 1
ATOM 681 N N . ALA A 1 91 ? 14.661 5.181 -25.859 1.00 94.25 91 ALA A N 1
ATOM 682 C CA . ALA A 1 91 ? 13.777 6.254 -26.299 1.00 94.25 91 ALA A CA 1
ATOM 683 C C . ALA A 1 91 ? 12.445 6.231 -25.534 1.00 94.25 91 ALA A C 1
ATOM 685 O O . ALA A 1 91 ? 12.057 7.248 -24.966 1.00 94.25 91 ALA A O 1
ATOM 686 N N . ILE A 1 92 ? 11.785 5.071 -25.446 1.00 93.12 92 ILE A N 1
ATOM 687 C CA . ILE A 1 92 ? 10.527 4.917 -24.700 1.00 93.12 92 ILE A CA 1
ATOM 688 C C . ILE A 1 92 ? 10.723 5.278 -23.226 1.00 93.12 92 ILE A C 1
ATOM 690 O O . ILE A 1 92 ? 9.935 6.045 -22.678 1.00 93.12 92 ILE A O 1
ATOM 694 N N . ASN A 1 93 ? 11.789 4.786 -22.589 1.00 94.38 93 ASN A N 1
ATOM 695 C CA . ASN A 1 93 ? 12.033 5.046 -21.170 1.00 94.38 93 ASN A CA 1
ATOM 696 C C . ASN A 1 93 ? 12.257 6.532 -20.871 1.00 94.38 93 ASN A C 1
ATOM 698 O O . ASN A 1 93 ? 11.844 7.015 -19.813 1.00 94.38 93 ASN A O 1
ATOM 702 N N . LEU A 1 94 ? 12.908 7.236 -21.800 1.00 93.75 94 LEU A N 1
ATOM 703 C CA . LEU A 1 94 ? 13.257 8.644 -21.671 1.00 93.75 94 LEU A CA 1
ATOM 704 C C . LEU A 1 94 ? 12.065 9.572 -21.950 1.00 93.75 94 LEU A C 1
ATOM 706 O O . LEU A 1 94 ? 11.916 10.585 -21.273 1.00 93.75 94 LEU A O 1
ATOM 710 N N . VAL A 1 95 ? 11.230 9.219 -22.927 1.00 94.38 95 VAL A N 1
ATOM 711 C CA . VAL A 1 95 ? 10.094 10.037 -23.380 1.00 94.38 95 VAL A CA 1
ATOM 712 C C . VAL A 1 95 ? 8.804 9.735 -22.611 1.00 94.38 95 VAL A C 1
ATOM 714 O O . VAL A 1 95 ? 7.869 10.526 -22.615 1.00 94.38 95 VAL A O 1
ATOM 717 N N . SER A 1 96 ? 8.730 8.593 -21.934 1.00 93.88 96 SER A N 1
ATOM 718 C CA . SER A 1 96 ? 7.588 8.241 -21.099 1.00 93.88 96 SER A CA 1
ATOM 719 C C . SER A 1 96 ? 7.424 9.200 -19.907 1.00 93.88 96 SER A C 1
ATOM 721 O O . SER A 1 96 ? 8.341 9.429 -19.109 1.00 93.88 96 SER A O 1
ATOM 723 N N . ALA A 1 97 ? 6.197 9.681 -19.721 1.00 92.06 97 ALA A N 1
ATOM 724 C CA . ALA A 1 97 ? 5.741 10.430 -18.557 1.00 92.06 97 ALA A CA 1
ATOM 725 C C . ALA A 1 97 ? 5.599 9.561 -17.299 1.00 92.06 97 ALA A C 1
ATOM 727 O O . ALA A 1 97 ? 5.580 10.096 -16.190 1.00 92.06 97 ALA A O 1
ATOM 728 N N . PHE A 1 98 ? 5.563 8.235 -17.452 1.00 90.69 98 PHE A N 1
ATOM 729 C CA . PHE A 1 98 ? 5.383 7.311 -16.340 1.00 90.69 98 PHE A CA 1
ATOM 730 C C . PHE A 1 98 ? 6.538 7.437 -15.318 1.00 90.69 98 PHE A C 1
ATOM 732 O O . PHE A 1 98 ? 7.704 7.312 -15.704 1.00 90.69 98 PHE A O 1
ATOM 739 N N . PRO A 1 99 ? 6.266 7.670 -14.016 1.00 87.31 99 PRO A N 1
ATOM 740 C CA . PRO A 1 99 ? 7.284 8.129 -13.057 1.00 87.31 99 PRO A CA 1
ATOM 741 C C . PRO A 1 99 ? 8.488 7.200 -12.862 1.00 87.31 99 PRO A C 1
ATOM 743 O O . PRO A 1 99 ? 9.564 7.638 -12.451 1.00 87.31 99 PRO A O 1
ATOM 746 N N . THR A 1 100 ? 8.316 5.904 -13.116 1.00 88.88 100 THR A N 1
ATOM 747 C CA . THR A 1 100 ? 9.328 4.876 -12.856 1.00 88.88 100 THR A CA 1
ATOM 748 C C . THR A 1 100 ? 10.205 4.549 -14.061 1.00 88.88 100 THR A C 1
ATOM 750 O O . THR A 1 100 ? 11.250 3.929 -13.876 1.00 88.88 100 THR A O 1
ATOM 753 N N . THR A 1 101 ? 9.874 4.993 -15.277 1.00 89.88 101 THR A N 1
ATOM 754 C CA . THR A 1 101 ? 10.682 4.660 -16.465 1.00 89.88 101 THR A CA 1
ATOM 755 C C . THR A 1 101 ? 12.118 5.204 -16.445 1.00 89.88 101 THR A C 1
ATOM 757 O O . THR A 1 101 ? 13.012 4.469 -16.871 1.00 89.88 101 THR A O 1
ATOM 760 N N . PRO A 1 102 ? 12.425 6.406 -15.902 1.00 89.12 102 PRO A N 1
ATOM 761 C CA . PRO A 1 102 ? 13.809 6.877 -15.787 1.00 89.12 102 PRO A CA 1
ATOM 762 C C . PRO A 1 102 ? 14.530 6.393 -14.509 1.00 89.12 102 PRO A C 1
ATOM 764 O O . PRO A 1 102 ? 15.679 6.796 -14.255 1.00 89.12 102 PRO A O 1
ATOM 767 N N . ASN A 1 103 ? 13.883 5.569 -13.674 1.00 89.31 103 ASN A N 1
ATOM 768 C CA . ASN A 1 103 ? 14.491 4.993 -12.473 1.00 89.31 103 ASN A CA 1
ATOM 769 C C . ASN A 1 103 ? 15.283 3.733 -12.840 1.00 89.31 103 ASN A C 1
ATOM 771 O O . ASN A 1 103 ? 14.733 2.798 -13.411 1.00 89.31 103 ASN A O 1
ATOM 775 N N . LEU A 1 104 ? 16.570 3.695 -12.473 1.00 88.25 104 LEU A N 1
ATOM 776 C CA . LEU A 1 104 ? 17.420 2.525 -12.732 1.00 88.25 104 LEU A CA 1
ATOM 777 C C . LEU A 1 104 ? 17.033 1.309 -11.883 1.00 88.25 104 LEU A C 1
ATOM 779 O O . LEU A 1 104 ? 17.263 0.185 -12.307 1.00 88.25 104 LEU A O 1
ATOM 783 N N . ASP A 1 105 ? 16.390 1.536 -10.736 1.00 85.62 105 ASP A N 1
ATOM 784 C CA . ASP A 1 105 ? 15.879 0.473 -9.860 1.00 85.62 105 ASP A CA 1
ATOM 785 C C . ASP A 1 105 ? 14.614 -0.202 -10.419 1.00 85.62 105 ASP A C 1
ATOM 787 O O . ASP A 1 105 ? 14.088 -1.146 -9.837 1.00 85.62 105 ASP A O 1
ATOM 791 N N . SER A 1 106 ? 14.073 0.305 -11.531 1.00 90.31 106 SER A N 1
ATOM 792 C CA . SER A 1 106 ? 12.911 -0.269 -12.205 1.00 90.31 106 SER A CA 1
ATOM 793 C C . SER A 1 106 ? 13.332 -1.161 -13.374 1.00 90.31 106 SER A C 1
ATOM 795 O O . SER A 1 106 ? 14.342 -0.941 -14.035 1.00 90.31 106 SER A O 1
ATOM 797 N N . HIS A 1 107 ? 12.506 -2.157 -13.685 1.00 91.88 107 HIS A N 1
ATOM 798 C CA . HIS A 1 107 ? 12.804 -3.190 -14.684 1.00 91.88 107 HIS A CA 1
ATOM 799 C C . HIS A 1 107 ? 12.789 -2.701 -16.149 1.00 91.88 107 HIS A C 1
ATOM 801 O O . HIS A 1 107 ? 13.075 -3.478 -17.057 1.00 91.88 107 HIS A O 1
ATOM 807 N N . TYR A 1 108 ? 12.462 -1.432 -16.413 1.00 93.00 108 TYR A N 1
ATOM 808 C CA . TYR A 1 108 ? 12.300 -0.901 -17.773 1.00 93.00 108 TYR A CA 1
ATOM 809 C C . TYR A 1 108 ? 13.594 -0.886 -18.594 1.00 93.00 108 TYR A C 1
ATOM 811 O O . TYR A 1 108 ? 13.546 -0.918 -19.824 1.00 93.00 108 TYR A O 1
ATOM 819 N N . LEU A 1 109 ? 14.762 -0.841 -17.944 1.00 94.56 109 LEU A N 1
ATOM 820 C CA . LEU A 1 109 ? 16.051 -0.909 -18.638 1.00 94.56 109 LEU A CA 1
ATOM 821 C C . LEU A 1 109 ? 16.447 -2.351 -19.001 1.00 94.56 109 LEU A C 1
ATOM 823 O O . LEU A 1 109 ? 17.238 -2.543 -19.924 1.00 94.56 109 LEU A O 1
A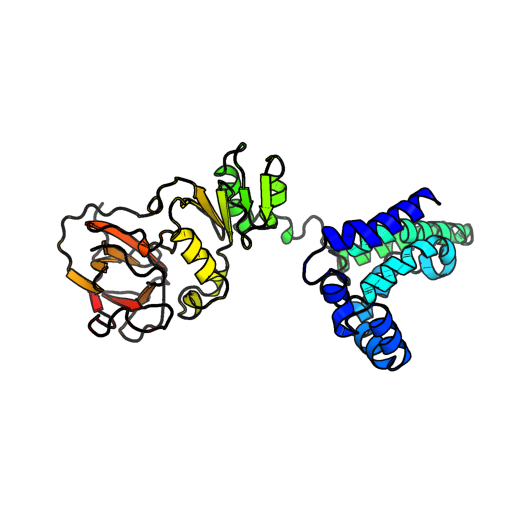TOM 827 N N . SER A 1 110 ? 15.891 -3.363 -18.324 1.00 94.88 110 SER A N 1
ATOM 828 C CA . SER A 1 110 ? 16.304 -4.767 -18.459 1.00 94.88 110 SER A CA 1
ATOM 829 C C . SER A 1 110 ? 16.356 -5.276 -19.907 1.00 94.88 110 SER A C 1
ATOM 831 O O . SER A 1 110 ? 17.347 -5.921 -20.252 1.00 94.88 110 SER A O 1
ATOM 833 N N . PRO A 1 111 ? 15.396 -4.950 -20.801 1.00 95.06 111 PRO A N 1
ATOM 834 C CA . PRO A 1 111 ? 15.456 -5.390 -22.198 1.00 95.06 111 PRO A CA 1
ATOM 835 C C . PRO A 1 111 ? 16.611 -4.771 -23.008 1.00 95.06 111 PRO A C 1
ATOM 837 O O . PRO A 1 111 ? 17.051 -5.356 -23.996 1.00 95.06 111 PRO A O 1
ATOM 840 N N . ALA A 1 112 ? 17.117 -3.596 -22.613 1.00 96.50 112 ALA A N 1
ATOM 841 C CA . ALA A 1 112 ? 18.212 -2.908 -23.303 1.00 96.50 112 ALA A CA 1
ATOM 842 C C . ALA A 1 112 ? 19.599 -3.375 -22.832 1.00 96.50 112 ALA A C 1
ATOM 844 O O . ALA A 1 112 ? 20.567 -3.290 -23.594 1.00 96.50 112 ALA A O 1
ATOM 845 N N . LEU A 1 113 ? 19.706 -3.873 -21.593 1.00 95.44 113 LEU A N 1
ATOM 846 C CA . LEU A 1 113 ? 20.982 -4.214 -20.958 1.00 95.44 113 LEU A CA 1
ATOM 847 C C . LEU A 1 113 ? 21.858 -5.173 -21.783 1.00 95.44 113 LEU A C 1
ATOM 849 O O . LEU A 1 113 ? 23.033 -4.843 -21.960 1.00 95.44 113 LEU A O 1
ATOM 853 N N . PRO A 1 114 ? 21.356 -6.294 -22.349 1.00 97.25 114 PRO A N 1
ATOM 854 C CA . PRO A 1 114 ? 22.208 -7.222 -23.097 1.00 97.25 114 PRO A CA 1
ATOM 855 C C . PRO A 1 114 ? 22.925 -6.556 -24.279 1.00 97.25 114 PRO A C 1
ATOM 857 O O . PRO A 1 114 ? 24.109 -6.796 -24.510 1.00 97.25 114 PRO A O 1
ATOM 860 N N . PHE A 1 115 ? 22.236 -5.664 -24.993 1.00 97.88 115 PHE A N 1
ATOM 861 C CA . PHE A 1 115 ? 22.774 -4.953 -26.156 1.00 97.88 115 PHE A CA 1
ATOM 862 C C . PHE A 1 115 ? 23.764 -3.854 -25.769 1.00 97.88 115 PHE A C 1
ATOM 864 O O . PHE A 1 115 ? 24.747 -3.624 -26.474 1.00 97.88 115 PHE A O 1
ATOM 871 N N . LEU A 1 116 ? 23.525 -3.178 -24.644 1.00 97.50 116 LEU A N 1
ATOM 872 C CA . LEU A 1 116 ? 24.432 -2.160 -24.117 1.00 97.50 116 LEU A CA 1
ATOM 873 C C . LEU A 1 116 ? 25.727 -2.789 -23.595 1.00 97.50 116 LEU A C 1
ATOM 875 O O . LEU A 1 116 ? 26.813 -2.330 -23.946 1.00 97.50 116 LEU A O 1
ATOM 879 N N . VAL A 1 117 ? 25.626 -3.884 -22.838 1.00 96.81 117 VAL A N 1
ATOM 880 C CA . VAL A 1 117 ? 26.787 -4.641 -22.350 1.00 96.81 117 VAL A CA 1
ATOM 881 C C . VAL A 1 117 ? 27.571 -5.239 -23.521 1.00 96.81 117 VAL A C 1
ATOM 883 O O . VAL A 1 117 ? 28.788 -5.069 -23.594 1.00 96.81 117 VAL A O 1
ATOM 886 N N . ALA A 1 118 ? 26.896 -5.856 -24.495 1.00 97.62 118 ALA A N 1
ATOM 887 C CA . ALA A 1 118 ? 27.553 -6.354 -25.703 1.00 97.62 118 ALA A CA 1
ATOM 888 C C . ALA A 1 118 ? 28.210 -5.221 -26.513 1.00 97.62 118 ALA A C 1
ATOM 890 O O . ALA A 1 118 ? 29.313 -5.391 -27.031 1.00 97.62 118 ALA A O 1
ATOM 891 N N . GLY A 1 119 ? 27.578 -4.046 -26.586 1.00 97.06 119 GLY A N 1
ATOM 892 C CA . GLY A 1 119 ? 28.161 -2.844 -27.181 1.00 97.06 119 GLY A CA 1
ATOM 893 C C . GLY A 1 119 ? 29.454 -2.412 -26.490 1.00 97.06 119 GLY A C 1
ATOM 894 O O . GLY A 1 119 ? 30.434 -2.119 -27.173 1.00 97.06 119 GLY A O 1
ATOM 895 N N . ALA A 1 120 ? 29.497 -2.444 -25.156 1.00 96.69 120 ALA A N 1
ATOM 896 C CA . ALA A 1 120 ? 30.713 -2.157 -24.398 1.00 96.69 120 ALA A CA 1
ATOM 897 C C . ALA A 1 120 ? 31.828 -3.175 -24.697 1.00 96.69 120 ALA A C 1
ATOM 899 O O . ALA A 1 120 ? 32.949 -2.776 -25.007 1.00 96.69 120 ALA A O 1
ATOM 900 N N . ILE A 1 121 ? 31.513 -4.477 -24.695 1.00 96.06 121 ILE A N 1
ATOM 901 C CA . ILE A 1 121 ? 32.470 -5.559 -24.997 1.00 96.06 121 ILE A CA 1
ATOM 902 C C . ILE A 1 121 ? 33.048 -5.404 -26.408 1.00 96.06 121 ILE A C 1
ATOM 904 O O . ILE A 1 121 ? 34.264 -5.440 -26.603 1.00 96.06 121 ILE A O 1
ATOM 908 N N . VAL A 1 122 ? 32.183 -5.188 -27.401 1.00 96.88 122 VAL A N 1
ATOM 909 C CA . VAL A 1 122 ? 32.602 -4.952 -28.787 1.00 96.88 122 VAL A CA 1
ATOM 910 C C . VAL A 1 122 ? 33.435 -3.673 -28.893 1.00 96.88 122 VAL A C 1
ATOM 912 O O . VAL A 1 122 ? 34.412 -3.639 -29.643 1.00 96.88 122 VAL A O 1
ATOM 915 N N . GLY A 1 123 ? 33.089 -2.638 -28.126 1.00 95.69 123 GLY A N 1
ATOM 916 C CA . GLY A 1 123 ? 33.866 -1.409 -28.043 1.00 95.69 123 GLY A CA 1
ATOM 917 C C . GLY A 1 123 ? 35.289 -1.650 -27.541 1.00 95.69 123 GLY A C 1
ATOM 918 O O . GLY A 1 123 ? 36.23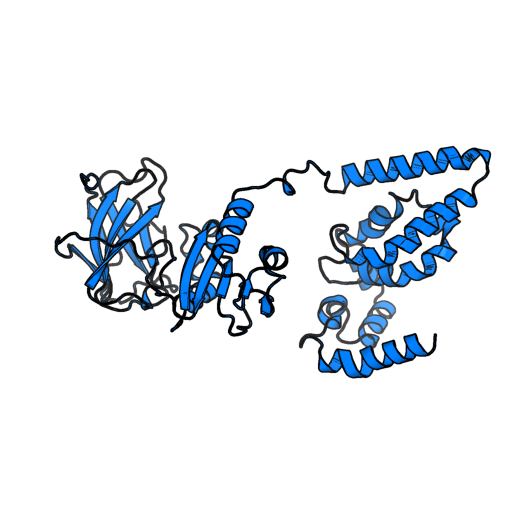6 -1.184 -28.172 1.00 95.69 123 GLY A O 1
ATOM 919 N N . VAL A 1 124 ? 35.456 -2.458 -26.486 1.00 95.75 124 VAL A N 1
ATOM 920 C CA . VAL A 1 124 ? 36.783 -2.878 -26.003 1.00 95.75 124 VAL A CA 1
ATOM 921 C C . VAL A 1 124 ? 37.534 -3.657 -27.078 1.00 95.75 124 VAL A C 1
ATOM 923 O O . VAL A 1 124 ? 38.692 -3.361 -27.358 1.00 95.75 124 VAL A O 1
ATOM 926 N N . ALA A 1 125 ? 36.880 -4.622 -27.726 1.00 94.94 125 ALA A N 1
ATOM 927 C CA . ALA A 1 125 ? 37.510 -5.461 -28.745 1.00 94.94 125 ALA A CA 1
ATOM 928 C C . ALA A 1 125 ? 38.012 -4.660 -29.962 1.00 94.94 125 ALA A C 1
ATOM 930 O O . ALA A 1 125 ? 39.025 -5.022 -30.566 1.00 94.94 125 ALA A O 1
ATOM 931 N N . ARG A 1 126 ? 37.337 -3.557 -30.304 1.00 94.00 126 ARG A N 1
ATOM 932 C CA . ARG A 1 126 ? 37.743 -2.638 -31.380 1.00 94.00 126 ARG A CA 1
ATOM 933 C C . ARG A 1 126 ? 38.907 -1.719 -30.999 1.00 94.00 126 ARG A C 1
ATOM 935 O O . ARG A 1 126 ? 39.516 -1.136 -31.891 1.00 94.00 126 ARG A O 1
ATOM 942 N N . GLY A 1 127 ? 39.236 -1.610 -29.713 1.00 89.00 127 GLY A N 1
ATOM 943 C CA . GLY A 1 127 ? 40.421 -0.901 -29.239 1.00 89.00 127 GLY A CA 1
ATOM 944 C C . GLY A 1 127 ? 41.732 -1.568 -29.653 1.00 89.00 127 GLY A C 1
ATOM 945 O O . GLY A 1 127 ? 41.780 -2.770 -29.951 1.00 89.00 127 GLY A O 1
ATOM 946 N N . ARG A 1 128 ? 42.820 -0.787 -29.625 1.00 91.12 128 ARG A N 1
ATOM 947 C CA . ARG A 1 128 ? 44.184 -1.295 -29.838 1.00 91.12 128 ARG A CA 1
ATOM 948 C C . ARG A 1 128 ? 44.493 -2.381 -28.816 1.00 91.12 128 ARG A C 1
ATOM 950 O O . ARG A 1 128 ? 44.146 -2.239 -27.647 1.00 91.12 128 ARG A O 1
ATOM 957 N N . ALA A 1 129 ? 45.180 -3.443 -29.237 1.00 91.19 129 ALA A N 1
ATOM 958 C CA . ALA A 1 129 ? 45.482 -4.585 -28.371 1.00 91.19 129 ALA A CA 1
ATOM 959 C C . ALA A 1 129 ? 46.199 -4.183 -27.066 1.00 91.19 129 ALA A C 1
ATOM 961 O O . ALA A 1 129 ? 45.885 -4.742 -26.017 1.00 91.19 129 ALA A O 1
ATOM 962 N N . SER A 1 130 ? 47.082 -3.178 -27.125 1.00 93.06 130 SER A N 1
ATOM 963 C CA . SER A 1 130 ? 47.772 -2.588 -25.967 1.00 93.06 130 SER A CA 1
ATOM 964 C C . SER A 1 130 ? 46.824 -1.973 -24.933 1.00 93.06 130 SER A C 1
ATOM 966 O O . SER A 1 130 ? 47.094 -2.034 -23.737 1.00 93.06 130 SER A O 1
ATOM 968 N N . ASP A 1 131 ? 45.695 -1.424 -25.381 1.00 93.00 131 ASP A N 1
ATOM 969 C CA . ASP A 1 131 ? 44.820 -0.577 -24.568 1.00 93.00 131 ASP A CA 1
ATOM 970 C C . ASP A 1 131 ? 43.638 -1.374 -23.999 1.00 93.00 131 ASP A C 1
ATOM 972 O O . ASP A 1 131 ? 43.044 -0.982 -22.995 1.00 93.00 131 ASP A O 1
ATOM 976 N N . ARG A 1 132 ? 43.322 -2.538 -24.593 1.00 93.94 132 ARG A N 1
ATOM 977 C CA . ARG A 1 132 ? 42.177 -3.391 -24.216 1.00 93.94 132 ARG A CA 1
ATOM 978 C C . ARG A 1 132 ? 42.135 -3.709 -22.727 1.00 93.94 132 ARG A C 1
ATOM 980 O O . ARG A 1 132 ? 41.071 -3.629 -22.120 1.00 93.94 132 ARG A O 1
ATOM 987 N N . ARG A 1 133 ? 43.283 -4.060 -22.135 1.00 94.44 133 ARG A N 1
ATOM 988 C CA . ARG A 1 133 ? 43.376 -4.361 -20.698 1.00 94.44 133 ARG A CA 1
ATOM 989 C C . ARG A 1 133 ? 43.051 -3.128 -19.856 1.00 94.44 133 ARG A C 1
ATOM 991 O O . ARG A 1 133 ? 42.292 -3.242 -18.902 1.00 94.44 133 ARG A O 1
ATOM 998 N N . GLY A 1 134 ? 43.589 -1.966 -20.228 1.00 95.12 134 GLY A N 1
ATOM 999 C CA . GLY A 1 134 ? 43.311 -0.700 -19.550 1.00 95.12 134 GLY A CA 1
ATOM 1000 C C . GLY A 1 134 ? 41.837 -0.309 -19.644 1.00 95.12 134 GLY A C 1
ATOM 1001 O O . GLY A 1 134 ? 41.234 0.030 -18.632 1.00 95.12 134 GLY A O 1
ATOM 1002 N N . TRP A 1 135 ? 41.227 -0.434 -20.826 1.00 94.94 135 TRP A N 1
ATOM 1003 C CA . TRP A 1 135 ? 39.804 -0.142 -21.028 1.00 94.94 135 TRP A CA 1
ATOM 1004 C C . TRP A 1 135 ? 38.897 -1.110 -20.270 1.00 94.94 135 TRP A C 1
ATOM 1006 O O . TRP A 1 135 ? 37.932 -0.675 -19.651 1.00 94.94 135 TRP A O 1
ATOM 1016 N N . ALA A 1 136 ? 39.215 -2.406 -20.268 1.00 94.25 136 ALA A N 1
ATOM 1017 C CA . ALA A 1 136 ? 38.464 -3.393 -19.498 1.00 94.25 136 ALA A CA 1
ATOM 1018 C C . ALA A 1 136 ? 38.505 -3.077 -17.995 1.00 94.25 136 ALA A C 1
ATOM 1020 O O . ALA A 1 136 ? 37.458 -3.050 -17.352 1.00 94.25 136 ALA A O 1
ATOM 1021 N N . ILE A 1 137 ? 39.693 -2.771 -17.454 1.00 95.31 137 ILE A N 1
ATOM 1022 C CA . ILE A 1 137 ? 39.848 -2.345 -16.056 1.00 95.31 137 ILE A CA 1
ATOM 1023 C C . ILE A 1 137 ? 39.039 -1.072 -15.803 1.00 95.31 137 ILE A C 1
ATOM 1025 O O . ILE A 1 137 ? 38.259 -1.041 -14.860 1.00 95.31 137 ILE A O 1
ATOM 1029 N N . ALA A 1 138 ? 39.154 -0.058 -16.665 1.00 93.19 138 ALA A N 1
ATOM 1030 C CA . ALA A 1 138 ? 38.435 1.203 -16.510 1.00 93.19 138 ALA A CA 1
ATOM 1031 C C . ALA A 1 138 ? 36.910 1.018 -16.491 1.00 93.19 138 ALA A C 1
ATOM 1033 O O . ALA A 1 138 ? 36.242 1.632 -15.665 1.00 93.19 138 ALA A O 1
ATOM 1034 N N . ILE A 1 139 ? 36.353 0.155 -17.347 1.00 95.06 139 ILE A N 1
ATOM 1035 C CA . ILE A 1 139 ? 34.909 -0.132 -17.371 1.00 95.06 139 ILE A CA 1
ATOM 1036 C C . ILE A 1 139 ? 34.476 -0.881 -16.118 1.00 95.06 139 ILE A C 1
ATOM 1038 O O . ILE A 1 139 ? 33.458 -0.526 -15.535 1.00 95.06 139 ILE A O 1
ATOM 1042 N N . VAL A 1 140 ? 35.233 -1.892 -15.680 1.00 95.00 140 VAL A N 1
ATOM 1043 C CA . VAL A 1 140 ? 34.913 -2.618 -14.442 1.00 95.00 140 VAL A CA 1
ATOM 1044 C C . VAL A 1 140 ? 34.978 -1.668 -13.248 1.00 95.00 140 VAL A C 1
ATOM 1046 O O . VAL A 1 140 ? 34.044 -1.626 -12.452 1.00 95.00 140 VAL A O 1
ATOM 1049 N N . SER A 1 141 ? 36.026 -0.847 -13.154 1.00 94.75 141 SER A N 1
ATOM 1050 C CA . SER A 1 141 ? 36.155 0.178 -12.117 1.00 94.75 141 SER A CA 1
ATOM 1051 C C . SER A 1 141 ? 35.009 1.186 -12.172 1.00 94.75 141 SER A C 1
ATOM 1053 O O . SER A 1 141 ? 34.417 1.472 -11.136 1.00 94.75 141 SER A O 1
ATOM 1055 N N . ALA A 1 142 ? 34.640 1.679 -13.358 1.00 93.44 142 ALA A N 1
ATOM 1056 C CA . ALA A 1 142 ? 33.500 2.574 -13.527 1.00 93.44 142 ALA A CA 1
ATOM 1057 C C . ALA A 1 142 ? 32.199 1.895 -13.083 1.00 93.44 142 ALA A C 1
ATOM 1059 O O . ALA A 1 142 ? 31.469 2.457 -12.277 1.00 93.44 142 ALA A O 1
ATOM 1060 N N . SER A 1 143 ? 31.932 0.667 -13.528 1.00 92.19 143 SER A N 1
ATOM 1061 C CA . SER A 1 143 ? 30.759 -0.109 -13.117 1.00 92.19 143 SER A CA 1
ATOM 1062 C C . SER A 1 143 ? 30.681 -0.272 -11.598 1.00 92.19 143 SER A C 1
ATOM 1064 O O . SER A 1 143 ? 29.619 -0.046 -11.027 1.00 92.19 143 SER A O 1
ATOM 1066 N N . VAL A 1 144 ? 31.797 -0.587 -10.929 1.00 93.12 144 VAL A N 1
ATOM 1067 C CA . VAL A 1 144 ? 31.859 -0.701 -9.461 1.00 93.12 144 VAL A CA 1
ATOM 1068 C C . VAL A 1 144 ? 31.605 0.646 -8.782 1.00 93.12 144 VAL A C 1
ATOM 1070 O O . VAL A 1 144 ? 30.799 0.715 -7.858 1.00 93.12 144 VAL A O 1
ATOM 1073 N N . VAL A 1 145 ? 32.241 1.725 -9.248 1.00 93.81 145 VAL A N 1
ATOM 1074 C CA . VAL A 1 145 ? 32.056 3.077 -8.691 1.00 93.81 145 VAL A CA 1
ATOM 1075 C C . VAL A 1 145 ? 30.611 3.543 -8.855 1.00 93.81 145 VAL A C 1
ATOM 1077 O O . VAL A 1 145 ? 30.009 4.022 -7.899 1.00 93.81 145 VAL A O 1
ATOM 1080 N N . PHE A 1 146 ? 30.024 3.373 -10.039 1.00 92.25 146 PHE A N 1
ATOM 1081 C CA . PHE A 1 146 ? 28.637 3.753 -10.294 1.00 92.25 146 PHE A CA 1
ATOM 1082 C C . PHE A 1 146 ? 27.644 2.868 -9.544 1.00 92.25 146 PHE A C 1
ATOM 1084 O O . PHE A 1 146 ? 26.634 3.379 -9.067 1.00 92.25 146 PHE A O 1
ATOM 1091 N N . TYR A 1 147 ? 27.931 1.574 -9.385 1.00 90.06 147 TYR A N 1
ATOM 1092 C CA . TYR A 1 147 ? 27.134 0.699 -8.532 1.00 90.06 147 TYR A CA 1
ATOM 1093 C C . TYR A 1 147 ? 27.164 1.167 -7.072 1.00 90.06 147 TYR A C 1
ATOM 1095 O O . TYR A 1 147 ? 26.110 1.273 -6.456 1.00 90.06 147 TYR A O 1
ATOM 1103 N N . ALA A 1 148 ? 28.335 1.532 -6.544 1.00 90.31 148 ALA A N 1
ATOM 1104 C CA . ALA A 1 148 ? 28.462 2.052 -5.184 1.00 90.31 148 ALA A CA 1
ATOM 1105 C C . ALA A 1 148 ? 27.821 3.441 -4.998 1.00 90.31 148 ALA A C 1
ATOM 1107 O O . ALA A 1 148 ? 27.303 3.732 -3.924 1.00 90.31 148 ALA A O 1
ATOM 1108 N N . ALA A 1 149 ? 27.855 4.300 -6.022 1.00 89.81 149 ALA A N 1
ATOM 1109 C CA . ALA A 1 149 ? 27.347 5.670 -5.943 1.00 89.81 149 ALA A CA 1
ATOM 1110 C C . ALA A 1 149 ? 25.839 5.796 -6.217 1.00 89.81 149 ALA A C 1
ATOM 1112 O O . ALA A 1 149 ? 25.190 6.680 -5.662 1.00 89.81 149 ALA A O 1
ATOM 1113 N N . LEU A 1 150 ? 25.291 4.971 -7.115 1.00 85.44 150 LEU A N 1
ATOM 1114 C CA . LEU A 1 150 ? 23.902 5.074 -7.583 1.00 85.44 150 LEU A CA 1
ATOM 1115 C C . LEU A 1 150 ? 23.042 3.858 -7.236 1.00 85.44 150 LEU A C 1
ATOM 1117 O O . LEU A 1 150 ? 21.819 3.958 -7.303 1.00 85.44 150 LEU A O 1
ATOM 1121 N N . GLY A 1 151 ? 23.660 2.713 -6.952 1.00 85.94 151 GLY A N 1
ATOM 1122 C CA . GLY A 1 151 ? 22.973 1.463 -6.664 1.00 85.94 151 GLY A CA 1
ATOM 1123 C C . GLY A 1 151 ? 22.795 1.209 -5.171 1.00 85.94 151 GLY A C 1
ATOM 1124 O O . GLY A 1 151 ? 23.295 1.932 -4.311 1.00 85.94 151 GLY A O 1
ATOM 1125 N N . ARG A 1 152 ? 22.074 0.129 -4.871 1.00 88.00 152 ARG A N 1
ATOM 1126 C CA . ARG A 1 152 ? 21.922 -0.408 -3.518 1.00 88.00 152 ARG A CA 1
ATOM 1127 C C . ARG A 1 152 ? 22.972 -1.491 -3.294 1.00 88.00 152 ARG A C 1
ATOM 1129 O O . ARG A 1 152 ? 22.973 -2.499 -4.006 1.00 88.00 152 ARG A O 1
ATOM 1136 N N . LEU A 1 153 ? 23.864 -1.275 -2.331 1.00 88.69 153 LEU A N 1
ATOM 1137 C CA . LEU A 1 153 ? 24.879 -2.258 -1.948 1.00 88.69 153 LEU A CA 1
ATOM 1138 C C . LEU A 1 153 ? 24.230 -3.454 -1.233 1.00 88.69 153 LEU A C 1
ATOM 1140 O O . LEU A 1 153 ? 23.197 -3.275 -0.591 1.00 88.69 153 LEU A O 1
ATOM 1144 N N . PRO A 1 154 ? 24.827 -4.661 -1.261 1.00 87.06 154 PRO A N 1
ATOM 1145 C CA . PRO A 1 154 ? 24.232 -5.838 -0.619 1.00 87.06 154 PRO A CA 1
ATOM 1146 C C . PRO A 1 154 ? 24.019 -5.689 0.897 1.00 87.06 154 PRO A C 1
ATOM 1148 O O . PRO A 1 154 ? 23.202 -6.396 1.474 1.00 87.06 154 PRO A O 1
ATOM 1151 N N . ASN A 1 155 ? 24.754 -4.778 1.540 1.00 89.81 155 ASN A N 1
ATOM 1152 C CA . ASN A 1 155 ? 24.656 -4.439 2.959 1.00 89.81 155 ASN A CA 1
ATOM 1153 C C . ASN A 1 155 ? 23.872 -3.139 3.227 1.00 89.81 155 ASN A C 1
ATOM 1155 O O . ASN A 1 155 ? 23.974 -2.588 4.324 1.00 89.81 155 ASN A O 1
ATOM 1159 N N . ASP A 1 156 ? 23.141 -2.613 2.240 1.00 90.38 156 ASP A N 1
ATOM 1160 C CA . ASP A 1 156 ? 22.243 -1.477 2.448 1.00 90.38 156 ASP A CA 1
ATOM 1161 C C . ASP A 1 156 ? 21.153 -1.864 3.469 1.00 90.38 156 ASP A C 1
ATOM 1163 O O . ASP A 1 156 ? 20.544 -2.931 3.325 1.00 90.38 156 ASP A O 1
ATOM 1167 N N . PRO A 1 157 ? 20.871 -1.017 4.480 1.00 90.06 157 PRO A N 1
ATOM 1168 C CA . PRO A 1 157 ? 19.840 -1.276 5.478 1.00 90.06 157 PRO A CA 1
ATOM 1169 C C . PRO A 1 157 ? 18.466 -1.654 4.924 1.00 90.06 157 PRO A C 1
ATOM 1171 O O . PRO A 1 157 ? 17.727 -2.369 5.593 1.00 90.06 157 PRO A O 1
ATOM 1174 N N . VAL A 1 158 ? 18.138 -1.224 3.701 1.00 87.44 158 VAL A N 1
ATOM 1175 C CA . VAL A 1 158 ? 16.883 -1.569 3.017 1.00 87.44 158 VAL A CA 1
ATOM 1176 C C . VAL A 1 158 ? 16.703 -3.075 2.781 1.00 87.44 158 VAL A C 1
ATOM 1178 O O . VAL A 1 158 ? 15.579 -3.523 2.575 1.00 87.44 158 VAL A O 1
ATOM 1181 N N . PHE A 1 159 ? 17.790 -3.855 2.786 1.00 89.56 159 PHE A N 1
ATOM 1182 C CA . PHE A 1 159 ? 17.755 -5.306 2.590 1.00 89.56 159 PHE A CA 1
ATOM 1183 C C . PHE A 1 159 ? 17.738 -6.104 3.897 1.00 89.56 159 PHE A C 1
ATOM 1185 O O . PHE A 1 159 ? 17.586 -7.327 3.857 1.00 89.56 159 PHE A O 1
ATOM 1192 N N . PHE A 1 160 ? 17.894 -5.452 5.051 1.00 93.44 160 PHE A N 1
ATOM 1193 C CA . PHE A 1 160 ? 17.787 -6.129 6.338 1.00 93.44 160 PHE A CA 1
ATOM 1194 C C . PHE A 1 160 ? 16.336 -6.189 6.806 1.00 93.44 160 PHE A C 1
ATOM 1196 O O . PHE A 1 160 ? 15.527 -5.311 6.516 1.00 93.44 160 PHE A O 1
ATOM 1203 N N . ALA A 1 161 ? 16.014 -7.253 7.544 1.00 94.06 161 ALA A N 1
ATOM 1204 C CA . ALA A 1 161 ? 14.701 -7.395 8.151 1.00 94.06 161 ALA A CA 1
ATOM 1205 C C . ALA A 1 161 ? 14.468 -6.278 9.178 1.00 94.06 161 ALA A C 1
ATOM 1207 O O . ALA A 1 161 ? 15.329 -5.981 10.006 1.00 94.06 161 ALA A O 1
ATOM 1208 N N . ASP A 1 162 ? 13.281 -5.693 9.117 1.00 93.56 162 ASP A N 1
ATOM 1209 C CA . ASP A 1 162 ? 12.791 -4.656 10.014 1.00 93.56 162 ASP A CA 1
ATOM 1210 C C . ASP A 1 162 ? 11.443 -5.066 10.632 1.00 93.56 162 ASP A C 1
ATOM 1212 O O . ASP A 1 162 ? 10.886 -6.128 10.337 1.00 93.56 162 ASP A O 1
ATOM 1216 N N . ALA A 1 163 ? 10.866 -4.193 11.461 1.00 94.25 163 ALA A N 1
ATOM 1217 C CA . ALA A 1 163 ? 9.567 -4.449 12.084 1.00 94.25 163 ALA A CA 1
ATOM 1218 C C . ALA A 1 163 ? 8.448 -4.720 11.056 1.00 94.25 163 ALA A C 1
ATOM 1220 O O . ALA A 1 163 ? 7.518 -5.480 11.331 1.00 94.25 163 ALA A O 1
ATOM 1221 N N . ARG A 1 164 ? 8.531 -4.129 9.853 1.00 94.12 164 ARG A N 1
ATOM 1222 C CA . ARG A 1 164 ? 7.563 -4.376 8.775 1.00 94.12 164 ARG A CA 1
ATOM 1223 C C . ARG A 1 164 ? 7.747 -5.763 8.161 1.00 94.12 164 ARG A C 1
ATOM 1225 O O . ARG A 1 164 ? 6.755 -6.400 7.809 1.00 94.12 164 ARG A O 1
ATOM 1232 N N . THR A 1 165 ? 8.981 -6.239 8.058 1.00 95.50 165 THR A N 1
ATOM 1233 C CA . THR A 1 165 ? 9.324 -7.592 7.606 1.00 95.50 165 THR A CA 1
ATOM 1234 C C . THR A 1 165 ? 8.796 -8.643 8.578 1.00 95.50 165 THR A C 1
ATOM 1236 O O . THR A 1 165 ? 8.176 -9.618 8.153 1.00 95.50 165 THR A O 1
ATOM 1239 N N . ASP A 1 166 ? 8.963 -8.426 9.881 1.00 96.88 166 ASP A N 1
ATOM 1240 C CA . ASP A 1 166 ? 8.454 -9.343 10.907 1.00 96.88 166 ASP A CA 1
ATOM 1241 C C . ASP A 1 166 ? 6.919 -9.367 10.940 1.00 96.88 166 ASP A C 1
ATOM 1243 O O . ASP A 1 166 ? 6.300 -10.436 11.008 1.00 96.88 166 ASP A O 1
ATOM 1247 N N . ALA A 1 167 ? 6.286 -8.202 10.778 1.00 97.38 167 ALA A N 1
ATOM 1248 C CA . ALA A 1 167 ? 4.842 -8.090 10.602 1.00 97.38 167 ALA A CA 1
ATOM 1249 C C . ALA A 1 167 ? 4.346 -8.830 9.347 1.00 97.38 167 ALA A C 1
ATOM 1251 O O . ALA A 1 167 ? 3.376 -9.585 9.416 1.00 97.38 167 ALA A O 1
ATOM 1252 N N . ALA A 1 168 ? 5.033 -8.672 8.210 1.00 97.56 168 ALA A N 1
ATOM 1253 C CA . ALA A 1 168 ? 4.716 -9.383 6.972 1.00 97.56 168 ALA A CA 1
ATOM 1254 C C . ALA A 1 168 ? 4.799 -10.904 7.154 1.00 97.56 168 ALA A C 1
ATOM 1256 O O . ALA A 1 168 ? 3.878 -11.616 6.757 1.00 97.56 168 ALA A O 1
ATOM 1257 N N . ARG A 1 169 ? 5.859 -11.408 7.801 1.00 97.50 169 ARG A N 1
ATOM 1258 C CA . ARG A 1 169 ? 6.018 -12.842 8.103 1.00 97.50 169 ARG A CA 1
ATOM 1259 C C . ARG A 1 169 ? 4.897 -13.361 8.997 1.00 97.50 169 ARG A C 1
ATOM 1261 O O . ARG A 1 169 ? 4.355 -14.426 8.720 1.00 97.50 169 ARG A O 1
ATOM 1268 N N . THR A 1 170 ? 4.527 -12.589 10.018 1.00 98.06 170 THR A N 1
ATOM 1269 C CA . THR A 1 170 ? 3.421 -12.920 10.928 1.00 98.06 170 THR A CA 1
ATOM 1270 C C . THR A 1 170 ? 2.104 -13.053 10.171 1.00 98.06 170 THR A C 1
ATOM 1272 O O . THR A 1 170 ? 1.393 -14.041 10.338 1.00 98.06 170 THR A O 1
ATOM 1275 N N . ILE A 1 171 ? 1.797 -12.097 9.289 1.00 98.19 171 ILE A N 1
ATOM 1276 C CA . ILE A 1 171 ? 0.583 -12.159 8.476 1.00 98.19 171 ILE A CA 1
ATOM 1277 C C . ILE A 1 171 ? 0.623 -13.319 7.491 1.00 98.19 171 ILE A C 1
ATOM 1279 O O . ILE A 1 171 ? -0.332 -14.083 7.451 1.00 98.19 171 ILE A O 1
ATOM 1283 N N . VAL A 1 172 ? 1.705 -13.495 6.729 1.00 97.56 172 VAL A N 1
ATOM 1284 C CA . VAL A 1 172 ? 1.817 -14.587 5.747 1.00 97.56 172 VAL A CA 1
ATOM 1285 C C . VAL A 1 172 ? 1.641 -15.952 6.418 1.00 97.56 172 VAL A C 1
ATOM 1287 O O . VAL A 1 172 ? 0.929 -16.796 5.880 1.00 97.56 172 VAL A O 1
ATOM 1290 N N . ALA A 1 173 ? 2.215 -16.150 7.609 1.00 96.94 173 ALA A N 1
ATOM 1291 C CA . ALA A 1 173 ? 2.076 -17.388 8.376 1.00 96.94 173 ALA A CA 1
ATOM 1292 C C . ALA A 1 173 ? 0.642 -17.650 8.873 1.00 96.94 173 ALA A C 1
ATOM 1294 O O . ALA A 1 173 ? 0.266 -18.804 9.067 1.00 96.94 173 ALA A O 1
ATOM 1295 N N . ALA A 1 174 ? -0.169 -16.605 9.063 1.00 96.88 174 ALA A N 1
ATOM 1296 C CA . ALA A 1 174 ? -1.561 -16.733 9.492 1.00 96.88 174 ALA A CA 1
ATOM 1297 C C . ALA A 1 174 ? -2.528 -17.099 8.347 1.00 96.88 174 ALA A C 1
ATOM 1299 O O . ALA A 1 174 ? -3.678 -17.461 8.606 1.00 96.88 174 ALA A O 1
ATOM 1300 N N . ILE A 1 175 ? -2.097 -17.001 7.083 1.00 96.56 175 ILE A N 1
ATOM 1301 C CA . ILE A 1 175 ? -2.936 -17.286 5.911 1.00 96.56 175 ILE A CA 1
ATOM 1302 C C . ILE A 1 175 ? -2.779 -18.762 5.518 1.00 96.56 175 ILE A C 1
ATOM 1304 O O . ILE A 1 175 ? -1.673 -19.167 5.155 1.00 96.56 175 ILE A O 1
ATOM 1308 N N . PRO A 1 176 ? -3.863 -19.563 5.481 1.00 93.75 176 PRO A N 1
ATOM 1309 C CA . PRO A 1 176 ? -3.795 -20.943 4.999 1.00 93.75 176 PRO A CA 1
ATOM 13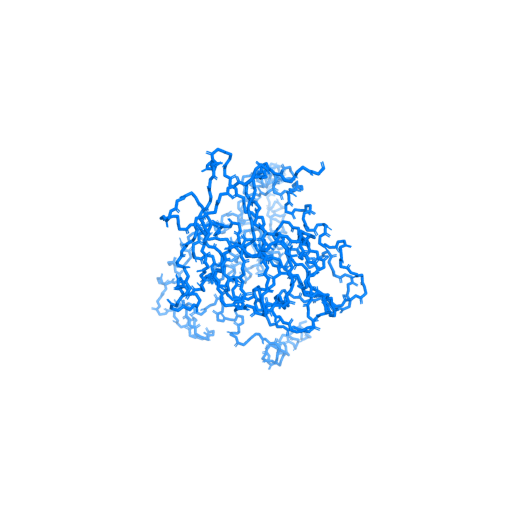10 C C . PRO A 1 176 ? -3.194 -21.055 3.584 1.00 93.75 176 PRO A C 1
ATOM 1312 O O . PRO A 1 176 ? -3.286 -20.129 2.771 1.00 93.75 176 PRO A O 1
ATOM 1315 N N . ASN A 1 177 ? -2.545 -22.179 3.277 1.00 92.62 177 ASN A N 1
ATOM 1316 C CA . ASN A 1 177 ? -1.828 -22.362 2.005 1.00 92.62 177 ASN A CA 1
ATOM 1317 C C . ASN A 1 177 ? -2.746 -22.684 0.814 1.00 92.62 177 ASN A C 1
ATOM 1319 O O . ASN A 1 177 ? -2.342 -22.509 -0.329 1.00 92.62 177 ASN A O 1
ATOM 1323 N N . ASP A 1 178 ? -3.970 -23.136 1.070 1.00 93.19 178 ASP A N 1
ATOM 1324 C CA . ASP A 1 178 ? -4.931 -23.654 0.090 1.00 93.19 178 ASP A CA 1
ATOM 1325 C C . ASP A 1 178 ? -6.062 -22.670 -0.259 1.00 93.19 178 ASP A C 1
ATOM 1327 O O . ASP A 1 178 ? -6.906 -22.967 -1.104 1.00 93.19 178 ASP A O 1
ATOM 1331 N N . VAL A 1 179 ? -6.068 -21.482 0.351 1.00 96.12 179 VAL A N 1
ATOM 1332 C CA . VAL A 1 179 ? -7.124 -20.477 0.159 1.00 96.12 179 VAL A CA 1
ATOM 1333 C C . VAL A 1 179 ? -6.741 -19.413 -0.862 1.00 96.12 179 VAL A C 1
ATOM 1335 O O . VAL A 1 179 ? -5.575 -19.049 -1.027 1.00 96.12 179 VAL A O 1
ATOM 1338 N N . SER A 1 180 ? -7.753 -18.857 -1.523 1.00 97.19 180 SER A N 1
ATOM 1339 C CA . SER A 1 180 ? -7.585 -17.675 -2.373 1.00 97.19 180 SER A CA 1
ATOM 1340 C C . SER A 1 180 ? -7.261 -16.419 -1.558 1.00 97.19 180 SER A C 1
ATOM 1342 O O . SER A 1 180 ? -7.857 -16.193 -0.501 1.00 97.19 180 SER A O 1
ATOM 1344 N N . VAL A 1 181 ? -6.348 -15.578 -2.059 1.00 97.75 181 VAL A N 1
ATOM 1345 C CA . VAL A 1 181 ? -5.877 -14.391 -1.328 1.00 97.75 181 VAL A CA 1
ATOM 1346 C C . VAL A 1 181 ? -5.821 -13.122 -2.181 1.00 97.75 181 VAL A C 1
ATOM 1348 O O . VAL A 1 181 ? -5.361 -13.130 -3.324 1.00 97.75 181 VAL A O 1
ATOM 1351 N N . GLN A 1 182 ? -6.264 -12.010 -1.592 1.00 97.94 182 GLN A N 1
ATOM 1352 C CA . GLN A 1 182 ? -5.959 -10.650 -2.035 1.00 97.94 182 GLN A CA 1
ATOM 1353 C C . GLN A 1 182 ? -5.012 -9.991 -1.041 1.00 97.94 182 GLN A C 1
ATOM 1355 O O . GLN A 1 182 ? -5.327 -9.957 0.144 1.00 97.94 182 GLN A O 1
ATOM 1360 N N . ALA A 1 183 ? -3.871 -9.466 -1.488 1.00 97.88 183 ALA A N 1
ATOM 1361 C CA . ALA A 1 183 ? -2.894 -8.857 -0.582 1.00 97.88 183 ALA A CA 1
ATOM 1362 C C . ALA A 1 183 ? -2.118 -7.689 -1.221 1.00 97.88 183 ALA A C 1
ATOM 1364 O O . ALA A 1 183 ? -2.076 -7.581 -2.450 1.00 97.88 183 ALA A O 1
ATOM 1365 N N . PRO A 1 184 ? -1.498 -6.802 -0.416 1.00 97.19 184 PRO A N 1
ATOM 1366 C CA . PRO A 1 184 ? -0.639 -5.736 -0.925 1.00 97.19 184 PRO A CA 1
ATOM 1367 C C . PRO A 1 184 ? 0.550 -6.297 -1.712 1.00 97.19 184 PRO A C 1
ATOM 1369 O O . PRO A 1 184 ? 1.073 -7.358 -1.367 1.00 97.19 184 PRO A O 1
ATOM 1372 N N . ASP A 1 185 ? 1.013 -5.556 -2.724 1.00 95.44 185 ASP A N 1
ATOM 1373 C CA . ASP A 1 185 ? 2.090 -5.974 -3.637 1.00 95.44 185 ASP A CA 1
ATOM 1374 C C . ASP A 1 185 ? 3.334 -6.567 -2.939 1.00 95.44 185 ASP A C 1
ATOM 1376 O O . ASP A 1 185 ? 3.816 -7.601 -3.409 1.00 95.44 185 ASP A O 1
ATOM 1380 N N . PRO A 1 186 ? 3.831 -6.024 -1.802 1.00 94.56 186 PRO A N 1
ATOM 1381 C CA . PRO A 1 186 ? 4.980 -6.601 -1.099 1.00 94.56 186 PRO A CA 1
ATOM 1382 C C . PRO A 1 186 ? 4.771 -8.031 -0.580 1.00 94.56 186 PRO A C 1
ATOM 1384 O O . PRO A 1 186 ? 5.747 -8.745 -0.373 1.00 94.56 186 PRO A O 1
ATOM 1387 N N . LEU A 1 187 ? 3.526 -8.465 -0.355 1.00 97.19 187 LEU A N 1
ATOM 1388 C CA . LEU A 1 187 ? 3.221 -9.807 0.152 1.00 97.19 187 LEU A CA 1
ATOM 1389 C C . LEU A 1 187 ? 2.986 -10.828 -0.968 1.00 97.19 187 LEU A C 1
ATOM 1391 O O . LEU A 1 187 ? 3.109 -12.027 -0.728 1.00 97.19 187 LEU A O 1
ATOM 1395 N N . LEU A 1 188 ? 2.665 -10.387 -2.190 1.00 96.62 188 LEU A N 1
ATOM 1396 C CA . LEU A 1 188 ? 2.270 -11.282 -3.287 1.00 96.62 188 LEU A CA 1
ATOM 1397 C C . LEU A 1 188 ? 3.333 -12.327 -3.660 1.00 96.62 188 LEU A C 1
ATOM 1399 O O . LEU A 1 188 ? 2.950 -13.488 -3.814 1.00 96.62 188 LEU A O 1
ATOM 1403 N N . PRO A 1 189 ? 4.642 -12.004 -3.749 1.00 95.50 189 PRO A N 1
ATOM 1404 C CA . PRO A 1 189 ? 5.663 -13.011 -4.047 1.00 95.50 189 PRO A CA 1
ATOM 1405 C C . PRO A 1 189 ? 5.713 -14.139 -3.010 1.00 95.50 189 PRO A C 1
ATOM 1407 O O . PRO A 1 189 ? 5.972 -15.285 -3.357 1.00 95.50 189 PRO A O 1
ATOM 1410 N N . HIS A 1 190 ? 5.408 -13.833 -1.746 1.00 95.56 190 HIS A N 1
ATOM 1411 C CA . HIS A 1 190 ? 5.381 -14.805 -0.649 1.00 95.56 190 HIS A CA 1
ATOM 1412 C C . HIS A 1 190 ? 4.103 -15.651 -0.618 1.00 95.56 190 HIS A C 1
ATOM 1414 O O . HIS A 1 190 ? 4.019 -16.626 0.125 1.00 95.56 190 HIS A O 1
ATOM 1420 N N . LEU A 1 191 ? 3.095 -15.274 -1.408 1.00 96.50 191 LEU A N 1
ATOM 1421 C CA . LEU A 1 191 ? 1.804 -15.948 -1.477 1.00 96.50 191 LEU A CA 1
ATOM 1422 C C . LEU A 1 191 ? 1.574 -16.651 -2.824 1.00 96.50 191 LEU A C 1
ATOM 1424 O O . LEU A 1 191 ? 0.536 -17.293 -2.985 1.00 96.50 191 LEU A O 1
ATOM 1428 N N . ALA A 1 192 ? 2.536 -16.553 -3.750 1.00 94.50 192 ALA A N 1
ATOM 1429 C CA . ALA A 1 192 ? 2.421 -16.923 -5.161 1.00 94.50 192 ALA A CA 1
ATOM 1430 C C . ALA A 1 192 ? 2.158 -18.416 -5.431 1.00 94.50 192 ALA A C 1
ATOM 1432 O O . ALA A 1 192 ? 1.631 -18.744 -6.487 1.00 94.50 192 ALA A O 1
ATOM 1433 N N . GLU A 1 193 ? 2.452 -19.302 -4.475 1.00 92.50 193 GLU A N 1
ATOM 1434 C CA . GLU A 1 193 ? 2.173 -20.748 -4.578 1.00 92.50 193 GLU A CA 1
ATOM 1435 C C . GLU A 1 193 ? 0.664 -21.084 -4.575 1.00 92.50 193 GLU A C 1
ATOM 1437 O O . GLU A 1 193 ? 0.267 -22.221 -4.824 1.00 92.50 193 GLU A O 1
ATOM 1442 N N . ARG A 1 194 ? -0.208 -20.107 -4.286 1.00 92.75 194 ARG A N 1
ATOM 1443 C CA . ARG A 1 194 ? -1.668 -20.284 -4.286 1.00 92.75 194 ARG A CA 1
ATOM 1444 C C . ARG A 1 194 ? -2.236 -20.198 -5.703 1.00 92.75 194 ARG A C 1
ATOM 1446 O O . ARG A 1 194 ? -1.848 -19.351 -6.500 1.00 92.75 194 ARG A O 1
ATOM 1453 N N . SER A 1 195 ? -3.269 -20.995 -5.978 1.00 85.44 195 SER A N 1
ATOM 1454 C CA . SER A 1 195 ? -3.954 -21.014 -7.283 1.00 85.44 195 SER A CA 1
ATOM 1455 C C . SER A 1 195 ? -4.651 -19.695 -7.643 1.00 85.44 195 SER A C 1
ATOM 1457 O O . SER A 1 195 ? -4.822 -19.386 -8.822 1.00 85.44 195 SER A O 1
ATOM 1459 N N . ARG A 1 196 ? -5.069 -18.911 -6.638 1.00 95.25 196 ARG A N 1
ATOM 1460 C CA . ARG A 1 196 ? -5.720 -17.605 -6.812 1.00 95.25 196 ARG A CA 1
ATOM 1461 C C . ARG A 1 196 ? -5.089 -16.564 -5.897 1.00 95.25 196 ARG A C 1
ATOM 1463 O O . ARG A 1 196 ? -5.395 -16.505 -4.706 1.00 95.25 196 ARG A O 1
ATOM 1470 N N . VAL A 1 197 ? -4.240 -15.732 -6.492 1.00 96.44 197 VAL A N 1
ATOM 1471 C CA . VAL A 1 197 ? -3.569 -14.599 -5.852 1.00 96.44 197 VAL A CA 1
ATOM 1472 C C . VAL A 1 197 ? -3.887 -13.340 -6.646 1.00 96.44 197 VAL A C 1
ATOM 1474 O O . VAL A 1 197 ? -3.706 -13.297 -7.863 1.00 96.44 197 VAL A O 1
ATOM 1477 N N . HIS A 1 198 ? -4.363 -12.306 -5.963 1.00 96.12 198 HIS A N 1
ATOM 1478 C CA . HIS A 1 198 ? -4.712 -11.032 -6.580 1.00 96.12 198 HIS A CA 1
ATOM 1479 C C . HIS A 1 198 ? -4.148 -9.864 -5.763 1.00 96.12 198 HIS A C 1
ATOM 1481 O O . HIS A 1 198 ? -3.893 -9.990 -4.564 1.00 96.12 198 HIS A O 1
ATOM 1487 N N . ARG A 1 199 ? -3.981 -8.704 -6.407 1.00 95.88 199 ARG A N 1
ATOM 1488 C CA . ARG A 1 199 ? -3.632 -7.462 -5.703 1.00 95.88 199 ARG A CA 1
ATOM 1489 C C . ARG A 1 199 ? -4.717 -7.085 -4.697 1.00 95.88 199 ARG A C 1
ATOM 1491 O O . ARG A 1 199 ? -5.884 -7.458 -4.865 1.00 95.88 199 ARG A O 1
ATOM 1498 N N . ALA A 1 200 ? -4.316 -6.346 -3.666 1.00 94.50 200 ALA A N 1
ATOM 1499 C CA . ALA A 1 200 ? -5.221 -5.797 -2.669 1.00 94.50 200 ALA A CA 1
ATOM 1500 C C . ALA A 1 200 ? -6.392 -5.058 -3.344 1.00 94.50 200 ALA A C 1
ATOM 1502 O O . ALA A 1 200 ? -6.201 -4.442 -4.396 1.00 94.50 200 ALA A O 1
ATOM 1503 N N . PRO A 1 201 ? -7.604 -5.138 -2.773 1.00 93.56 201 PRO A N 1
ATOM 1504 C CA . PRO A 1 201 ? -8.742 -4.380 -3.270 1.00 93.56 201 PRO A CA 1
ATOM 1505 C C . PRO A 1 201 ? -8.457 -2.869 -3.203 1.00 93.56 201 PRO A C 1
ATOM 1507 O O . PRO A 1 201 ? -7.717 -2.431 -2.318 1.00 93.56 201 PRO A O 1
ATOM 1510 N N . PRO A 1 202 ? -9.063 -2.061 -4.091 1.00 90.81 202 PRO A N 1
ATOM 1511 C CA . PRO A 1 202 ? -10.004 -2.416 -5.165 1.00 90.81 202 PRO A CA 1
ATOM 1512 C C . PRO A 1 202 ? -9.341 -2.911 -6.481 1.00 90.81 202 PRO A C 1
ATOM 1514 O O . PRO A 1 202 ? -8.191 -2.576 -6.754 1.00 90.81 202 PRO A O 1
ATOM 1517 N N . PRO A 1 203 ? -10.071 -3.653 -7.346 1.00 92.31 203 PRO A N 1
ATOM 1518 C CA . PRO A 1 203 ? -11.425 -4.165 -7.137 1.00 92.31 203 PRO A CA 1
ATOM 1519 C C . PRO A 1 203 ? -11.445 -5.392 -6.215 1.00 92.31 203 PRO A C 1
ATOM 1521 O O . PRO A 1 203 ? -10.452 -6.104 -6.054 1.00 92.31 203 PRO A O 1
ATOM 1524 N N . ASP A 1 204 ? -12.603 -5.652 -5.618 1.00 93.56 204 ASP A N 1
ATOM 1525 C CA . ASP A 1 204 ? -12.850 -6.896 -4.892 1.00 93.56 204 ASP A CA 1
ATOM 1526 C C . ASP A 1 204 ? -12.907 -8.077 -5.874 1.00 93.56 204 ASP A C 1
ATOM 1528 O O . ASP A 1 204 ? -13.619 -8.032 -6.878 1.00 93.56 204 ASP A O 1
ATOM 1532 N N . ARG A 1 205 ? -12.128 -9.126 -5.604 1.00 94.88 205 ARG A N 1
ATOM 1533 C CA . ARG A 1 205 ? -12.077 -10.364 -6.396 1.00 94.88 205 ARG A CA 1
ATOM 1534 C C . ARG A 1 205 ? -12.765 -11.534 -5.699 1.00 94.88 205 ARG A C 1
ATOM 1536 O O . ARG A 1 205 ? -12.693 -12.653 -6.199 1.00 94.88 205 ARG A O 1
ATOM 1543 N N . GLY A 1 206 ? -13.404 -11.304 -4.552 1.00 93.94 206 GLY A N 1
ATOM 1544 C CA . GLY A 1 206 ? -14.051 -12.352 -3.778 1.00 93.94 206 GLY A CA 1
ATOM 1545 C C . GLY A 1 206 ? -13.052 -13.414 -3.321 1.00 93.94 206 GLY A C 1
ATOM 1546 O O . GLY A 1 206 ? -13.346 -14.608 -3.406 1.00 93.94 206 GLY A O 1
ATOM 1547 N N . ALA A 1 207 ? -11.873 -13.002 -2.847 1.00 96.06 207 ALA A N 1
ATOM 1548 C CA . ALA A 1 207 ? -10.880 -13.902 -2.256 1.00 96.06 207 ALA A CA 1
ATOM 1549 C C . ALA A 1 207 ? -11.290 -14.331 -0.839 1.00 96.06 207 ALA A C 1
ATOM 1551 O O . ALA A 1 207 ? -11.938 -13.576 -0.116 1.00 96.06 207 ALA A O 1
ATOM 1552 N N . GLU A 1 208 ? -10.959 -15.549 -0.425 1.00 97.25 208 GLU A N 1
ATOM 1553 C CA . GLU A 1 208 ? -11.293 -16.063 0.912 1.00 97.25 208 GLU A CA 1
ATOM 1554 C C . GLU A 1 208 ? -10.559 -15.320 2.025 1.00 97.25 208 GLU A C 1
ATOM 1556 O O . GLU A 1 208 ? -11.130 -15.118 3.096 1.00 97.25 208 GLU A O 1
ATOM 1561 N N . VAL A 1 209 ? -9.325 -14.889 1.759 1.00 97.88 209 VAL A N 1
ATOM 1562 C CA . VAL A 1 209 ? -8.547 -14.023 2.643 1.00 97.88 209 VAL A CA 1
ATOM 1563 C C . VAL A 1 209 ? -8.205 -12.721 1.930 1.00 97.88 209 VAL A C 1
ATOM 1565 O O . VAL A 1 209 ? -7.807 -12.712 0.766 1.00 97.88 209 VAL A O 1
ATOM 1568 N N . VAL A 1 210 ? -8.346 -11.611 2.644 1.00 98.00 210 VAL A N 1
ATOM 1569 C CA . VAL A 1 210 ? -8.004 -10.269 2.176 1.00 98.00 210 VAL A CA 1
ATOM 1570 C C . VAL A 1 210 ? -7.073 -9.636 3.194 1.00 98.00 210 VAL A C 1
ATOM 1572 O O . VAL A 1 210 ? -7.411 -9.543 4.369 1.00 98.00 210 VAL A O 1
ATOM 1575 N N . VAL A 1 211 ? -5.903 -9.200 2.748 1.00 98.31 211 VAL A N 1
ATOM 1576 C CA . VAL A 1 211 ? -4.956 -8.435 3.553 1.00 98.31 211 VAL A CA 1
ATOM 1577 C C . VAL A 1 211 ? -5.038 -6.975 3.137 1.00 98.31 211 VAL A C 1
ATOM 1579 O O . VAL A 1 211 ? -4.942 -6.650 1.952 1.00 98.31 211 VAL A O 1
ATOM 1582 N N . LEU A 1 212 ? -5.202 -6.101 4.120 1.00 97.69 212 LEU A N 1
ATOM 1583 C CA . LEU A 1 212 ? -5.234 -4.656 3.952 1.00 97.69 212 LEU A CA 1
ATOM 1584 C C . LEU A 1 212 ? -3.952 -4.048 4.524 1.00 97.69 212 LEU A C 1
ATOM 1586 O O . LEU A 1 212 ? -3.496 -4.465 5.591 1.00 97.69 212 LEU A O 1
ATOM 1590 N N . ASP A 1 213 ? -3.387 -3.066 3.820 1.00 96.88 213 ASP A N 1
ATOM 1591 C CA . ASP A 1 213 ? -2.351 -2.187 4.368 1.00 96.88 213 ASP A CA 1
ATOM 1592 C C . ASP A 1 213 ? -3.043 -1.030 5.109 1.00 96.88 213 ASP A C 1
ATOM 1594 O O . ASP A 1 213 ? -3.861 -0.313 4.535 1.00 96.88 213 ASP A O 1
ATOM 1598 N N . VAL A 1 214 ? -2.748 -0.892 6.399 1.00 96.75 214 VAL A N 1
ATOM 1599 C CA . VAL A 1 214 ? -3.290 0.120 7.311 1.00 96.75 214 VAL A CA 1
ATOM 1600 C C . VAL A 1 214 ? -2.208 1.093 7.796 1.00 96.75 214 VAL A C 1
ATOM 1602 O O . VAL A 1 214 ? -2.390 1.765 8.809 1.00 96.75 214 VAL A O 1
ATOM 1605 N N . SER A 1 215 ? -1.074 1.200 7.090 1.00 95.38 215 SER A N 1
ATOM 1606 C CA . SER A 1 215 ? 0.050 2.079 7.467 1.00 95.38 215 SER A CA 1
ATOM 1607 C C . SER A 1 215 ? -0.316 3.567 7.540 1.00 95.38 215 SER A C 1
ATOM 1609 O O . SER A 1 215 ? 0.357 4.342 8.226 1.00 95.38 215 SER A O 1
ATOM 1611 N N . HIS A 1 216 ? -1.394 4.001 6.875 1.00 95.50 216 HIS A N 1
ATOM 1612 C CA . HIS A 1 216 ? -1.911 5.366 7.016 1.00 95.50 216 HIS A CA 1
ATOM 1613 C C . HIS A 1 216 ? -2.359 5.652 8.455 1.00 95.50 216 HIS A C 1
ATOM 1615 O O . HIS A 1 216 ? -2.242 6.793 8.898 1.00 95.50 216 HIS A O 1
ATOM 1621 N N . ARG A 1 217 ? -2.786 4.639 9.221 1.00 94.94 217 ARG A N 1
ATOM 1622 C CA . ARG A 1 217 ? -3.186 4.813 10.625 1.00 94.94 217 ARG A CA 1
ATOM 1623 C C . ARG A 1 217 ? -2.038 5.275 11.511 1.00 94.94 217 ARG A C 1
ATOM 1625 O O . ARG A 1 217 ? -2.274 6.077 12.406 1.00 94.94 217 ARG A O 1
ATOM 1632 N N . ASP A 1 218 ? -0.809 4.858 11.218 1.00 92.69 218 ASP A N 1
ATOM 1633 C CA . ASP A 1 218 ? 0.380 5.348 11.921 1.00 92.69 218 ASP A CA 1
ATOM 1634 C C . ASP A 1 218 ? 0.720 6.784 11.500 1.00 92.69 218 ASP A C 1
ATOM 1636 O O . ASP A 1 218 ? 1.039 7.632 12.334 1.00 92.69 218 ASP A O 1
ATOM 1640 N N . ARG A 1 219 ? 0.599 7.092 10.200 1.00 92.69 219 ARG A N 1
ATOM 1641 C CA . ARG A 1 219 ? 0.881 8.430 9.647 1.00 92.69 219 ARG A CA 1
ATOM 1642 C C . ARG A 1 219 ? -0.064 9.503 10.197 1.00 92.69 219 ARG A C 1
ATOM 1644 O O . ARG A 1 219 ? 0.372 10.624 10.463 1.00 92.69 219 ARG A O 1
ATOM 1651 N N . TYR A 1 220 ? -1.340 9.158 10.345 1.00 93.88 220 TYR A N 1
ATOM 1652 C CA . TYR A 1 220 ? -2.408 10.046 10.813 1.00 93.88 220 TYR A CA 1
ATOM 1653 C C . TYR A 1 220 ? -2.840 9.745 12.252 1.00 93.88 220 TYR A C 1
ATOM 1655 O O . TYR A 1 220 ? -3.887 10.215 12.698 1.00 93.88 220 TYR A O 1
ATOM 1663 N N . ALA A 1 221 ? -2.038 8.977 12.996 1.00 91.50 221 ALA A N 1
ATOM 1664 C CA . ALA A 1 221 ? -2.344 8.614 14.370 1.00 91.50 221 ALA A CA 1
ATOM 1665 C C . ALA A 1 221 ? -2.673 9.863 15.194 1.00 91.50 221 ALA A C 1
ATOM 1667 O O . ALA A 1 221 ? -1.971 10.876 15.112 1.00 91.50 221 ALA A O 1
ATOM 1668 N N . GLN A 1 222 ? -3.717 9.769 16.022 1.00 91.81 222 GLN A N 1
ATOM 1669 C CA . GLN A 1 222 ? -4.098 10.808 16.983 1.00 91.81 222 GLN A CA 1
ATOM 1670 C C . GLN A 1 222 ? -4.608 12.113 16.351 1.00 91.81 222 GLN A C 1
ATOM 1672 O O . GLN A 1 222 ? -4.726 13.121 17.052 1.00 91.81 222 GLN A O 1
ATOM 1677 N N . ARG A 1 223 ? -4.930 12.126 15.054 1.00 92.44 223 ARG A N 1
ATOM 1678 C CA . ARG A 1 223 ? -5.437 13.302 14.338 1.00 92.44 223 ARG A CA 1
ATOM 1679 C C . ARG A 1 223 ? -6.841 13.056 13.784 1.00 92.44 223 ARG A C 1
ATOM 1681 O O . ARG A 1 223 ? -7.206 11.936 13.449 1.00 92.44 223 ARG A O 1
ATOM 1688 N N . GLU A 1 224 ? -7.640 14.119 13.670 1.00 88.44 224 GLU A N 1
ATOM 1689 C CA . GLU A 1 224 ? -9.017 14.010 13.157 1.00 88.44 224 GLU A CA 1
ATOM 1690 C C . GLU A 1 224 ? -9.081 13.671 11.655 1.00 88.44 224 GLU A C 1
ATOM 1692 O O . GLU A 1 224 ? -10.080 13.124 11.188 1.00 88.44 224 GLU A O 1
ATOM 1697 N N . ASP A 1 225 ? -8.030 13.992 10.895 1.00 90.94 225 ASP A N 1
ATOM 1698 C CA . ASP A 1 225 ? -7.925 13.706 9.459 1.00 90.94 225 ASP A CA 1
ATOM 1699 C C . ASP A 1 225 ? -7.821 12.204 9.156 1.00 90.94 225 ASP A C 1
ATOM 1701 O O . ASP A 1 225 ? -8.195 11.801 8.057 1.00 90.94 225 ASP A O 1
ATOM 1705 N N . LEU A 1 226 ? -7.446 11.373 10.139 1.00 93.81 226 LEU A N 1
ATOM 1706 C CA . LEU A 1 226 ? -7.433 9.910 10.039 1.00 93.81 226 LEU A CA 1
ATOM 1707 C C . LEU A 1 226 ? -8.732 9.343 9.451 1.00 93.81 226 LEU A C 1
ATOM 1709 O O . LEU A 1 226 ? -8.696 8.469 8.592 1.00 93.81 226 LEU A O 1
ATOM 1713 N N . LEU A 1 227 ? -9.889 9.849 9.885 1.00 92.06 227 LEU A N 1
ATOM 1714 C CA . LEU A 1 227 ? -11.195 9.333 9.453 1.00 92.06 227 LEU A CA 1
ATOM 1715 C C . LEU A 1 227 ? -11.569 9.736 8.021 1.00 92.06 227 LEU A C 1
ATOM 1717 O O . LEU A 1 227 ? -12.575 9.252 7.498 1.00 92.06 227 LEU A O 1
ATOM 1721 N N . ARG A 1 228 ? -10.809 10.662 7.427 1.00 91.94 228 ARG A N 1
ATOM 1722 C CA . ARG A 1 228 ? -11.078 11.303 6.133 1.00 91.94 228 ARG A CA 1
ATOM 1723 C C . ARG A 1 228 ? -9.966 11.062 5.117 1.00 91.94 228 ARG A C 1
ATOM 1725 O O . ARG A 1 228 ? -9.962 11.713 4.074 1.00 91.94 228 ARG A O 1
ATOM 1732 N N . THR A 1 229 ? -9.013 10.179 5.417 1.00 94.44 229 THR A N 1
ATOM 1733 C CA . THR A 1 229 ? -8.022 9.775 4.419 1.00 94.44 229 THR A CA 1
ATOM 1734 C C . THR A 1 229 ? -8.701 8.994 3.298 1.00 94.44 229 THR A C 1
ATOM 1736 O O . THR A 1 229 ? -9.850 8.566 3.420 1.00 94.44 229 THR A O 1
ATOM 1739 N N . THR A 1 230 ? -7.999 8.800 2.188 1.00 92.56 230 THR A N 1
ATOM 1740 C CA . THR A 1 230 ? -8.518 8.005 1.069 1.00 92.56 230 THR A CA 1
ATOM 1741 C C . THR A 1 230 ? -8.613 6.519 1.441 1.00 92.56 230 THR A C 1
ATOM 1743 O O . THR A 1 230 ? -9.488 5.807 0.958 1.00 92.56 230 THR A O 1
ATOM 1746 N N . GLU A 1 231 ? -7.727 6.047 2.319 1.00 94.81 231 GLU A N 1
ATOM 1747 C CA . GLU A 1 231 ? -7.554 4.639 2.675 1.00 94.81 231 GLU A CA 1
ATOM 1748 C C . GLU A 1 231 ? -8.490 4.175 3.805 1.00 94.81 231 GLU A C 1
ATOM 1750 O O . GLU A 1 231 ? -9.038 3.073 3.743 1.00 94.81 231 GLU A O 1
ATOM 1755 N N . GLU A 1 232 ? -8.708 4.995 4.840 1.00 95.56 232 GLU A N 1
ATOM 1756 C CA . GLU A 1 232 ? -9.446 4.579 6.042 1.00 95.56 232 GLU A CA 1
ATOM 1757 C C . GLU A 1 232 ? -10.913 4.196 5.775 1.00 95.56 232 GLU A C 1
ATOM 1759 O O . GLU A 1 232 ? -11.358 3.186 6.331 1.00 95.56 232 GLU A O 1
ATOM 1764 N N . PRO A 1 233 ? -11.680 4.903 4.916 1.00 94.56 233 PRO A N 1
ATOM 1765 C CA . PRO A 1 233 ? -13.020 4.468 4.534 1.00 94.56 233 PRO A CA 1
ATOM 1766 C C . PRO A 1 233 ? -13.024 3.054 3.945 1.00 94.56 233 PRO A C 1
ATOM 1768 O O . PRO A 1 233 ? -13.850 2.238 4.343 1.00 94.56 233 PRO A O 1
ATOM 1771 N N . HIS A 1 234 ? -12.049 2.723 3.091 1.00 94.62 234 HIS A N 1
ATOM 1772 C CA . HIS A 1 234 ? -11.945 1.396 2.486 1.00 94.62 234 HIS A CA 1
ATOM 1773 C C . HIS A 1 234 ? -11.714 0.300 3.534 1.00 94.62 234 HIS A C 1
ATOM 1775 O O . HIS A 1 234 ? -12.374 -0.739 3.513 1.00 94.62 234 HIS A O 1
ATOM 1781 N N . VAL A 1 235 ? -10.805 0.542 4.483 1.00 96.56 235 VAL A N 1
ATOM 1782 C CA . VAL A 1 235 ? -10.502 -0.412 5.561 1.00 96.56 235 VAL A CA 1
ATOM 1783 C C . VAL A 1 235 ? -11.710 -0.620 6.471 1.00 96.56 235 VAL A C 1
ATOM 1785 O O . VAL A 1 235 ? -12.046 -1.754 6.820 1.00 96.56 235 VAL A O 1
ATOM 1788 N N . ARG A 1 236 ? -12.402 0.465 6.830 1.00 95.75 236 ARG A N 1
ATOM 1789 C CA . ARG A 1 236 ? -13.602 0.407 7.670 1.00 95.75 236 ARG A CA 1
ATOM 1790 C C . ARG A 1 236 ? -14.757 -0.283 6.973 1.00 95.75 236 ARG A C 1
ATOM 1792 O O . ARG A 1 236 ? -15.489 -1.020 7.626 1.00 95.75 236 ARG A O 1
ATOM 1799 N N . ASP A 1 237 ? -14.930 -0.071 5.677 1.00 95.50 237 ASP A N 1
ATOM 1800 C CA . ASP A 1 237 ? -15.953 -0.768 4.906 1.00 95.50 237 ASP A CA 1
ATOM 1801 C C . ASP A 1 237 ? -15.673 -2.269 4.873 1.00 95.50 237 ASP A C 1
ATOM 1803 O O . ASP A 1 237 ? -16.589 -3.054 5.094 1.00 95.50 237 ASP A O 1
ATOM 1807 N N . TRP A 1 238 ? -14.415 -2.688 4.710 1.00 96.25 238 TRP A N 1
ATOM 1808 C CA . TRP A 1 238 ? -14.039 -4.101 4.797 1.00 96.25 238 TRP A CA 1
ATOM 1809 C C . TRP A 1 238 ? -14.299 -4.725 6.168 1.00 96.25 238 TRP A C 1
ATOM 1811 O O . TRP A 1 238 ? -14.889 -5.801 6.240 1.00 96.25 238 TRP A O 1
ATOM 1821 N N . LEU A 1 239 ? -13.912 -4.050 7.253 1.00 96.56 239 LEU A N 1
ATOM 1822 C CA . LEU A 1 239 ? -14.208 -4.493 8.621 1.00 96.56 239 LEU A CA 1
ATOM 1823 C C . LEU A 1 239 ? -15.714 -4.529 8.917 1.00 96.56 239 LEU A C 1
ATOM 1825 O O . LEU A 1 239 ? -16.173 -5.297 9.761 1.00 96.56 239 LEU A O 1
ATOM 1829 N N . ALA A 1 240 ? -16.488 -3.688 8.234 1.00 96.00 240 ALA A N 1
ATOM 1830 C CA . ALA A 1 240 ? -17.935 -3.635 8.342 1.00 96.00 240 ALA A CA 1
ATOM 1831 C C . ALA A 1 240 ? -18.654 -4.576 7.379 1.00 96.00 240 ALA A C 1
ATOM 1833 O O . ALA A 1 240 ? -19.878 -4.559 7.375 1.00 96.00 240 ALA A O 1
ATOM 1834 N N . ARG A 1 241 ? -17.981 -5.396 6.564 1.00 94.25 241 ARG A N 1
ATOM 1835 C CA . ARG A 1 241 ? -18.665 -6.323 5.645 1.00 94.25 241 ARG A CA 1
ATOM 1836 C C . ARG A 1 241 ? -19.270 -7.512 6.370 1.00 94.25 241 ARG A C 1
ATOM 1838 O O . ARG A 1 241 ? -18.736 -8.004 7.360 1.00 94.25 241 ARG A O 1
ATOM 1845 N N . GLU A 1 242 ? -20.405 -7.978 5.859 1.00 87.81 242 GLU A N 1
ATOM 1846 C CA . GLU A 1 242 ? -20.982 -9.236 6.322 1.00 87.81 242 GLU A CA 1
ATOM 1847 C C . GLU A 1 242 ? -20.154 -10.389 5.775 1.00 87.81 242 GLU A C 1
ATOM 1849 O O . GLU A 1 242 ? -19.774 -10.408 4.606 1.00 87.81 242 GLU A O 1
ATOM 1854 N N . GLY A 1 243 ? -19.839 -11.341 6.647 1.00 91.12 243 GLY A N 1
ATOM 1855 C CA . GLY A 1 243 ? -19.113 -12.538 6.260 1.00 91.12 243 GLY A CA 1
ATOM 1856 C C . GLY A 1 243 ? -17.602 -12.376 6.141 1.00 91.12 243 GLY A C 1
ATOM 1857 O O . GLY A 1 243 ? -16.987 -13.340 5.714 1.00 91.12 243 GLY A O 1
ATOM 1858 N N . TYR A 1 244 ? -16.987 -11.255 6.530 1.00 96.56 244 TYR A N 1
ATOM 1859 C CA . TYR A 1 244 ? -15.538 -11.177 6.764 1.00 96.56 244 TYR A CA 1
ATOM 1860 C C . TYR A 1 244 ? -15.258 -10.814 8.219 1.00 96.56 244 TYR A C 1
ATOM 1862 O O . TYR A 1 244 ? -15.925 -9.952 8.787 1.00 96.56 244 TYR A O 1
ATOM 1870 N N . GLY A 1 245 ? -14.251 -11.457 8.806 1.00 96.94 245 GLY A N 1
ATOM 1871 C CA . GLY A 1 245 ? -13.765 -11.133 10.142 1.00 96.94 245 GLY A CA 1
ATOM 1872 C C . GLY A 1 245 ? -12.241 -11.151 10.204 1.00 96.94 245 GLY A C 1
ATOM 1873 O O . GLY A 1 245 ? -11.604 -11.844 9.404 1.00 96.94 245 GLY A O 1
ATOM 1874 N N . PRO A 1 246 ? -11.634 -10.365 11.103 1.00 96.88 246 PRO A N 1
ATOM 1875 C CA . PRO A 1 246 ? -10.188 -10.291 11.221 1.00 96.88 246 PRO A CA 1
ATOM 1876 C C . PRO A 1 246 ? -9.625 -11.568 11.849 1.00 96.88 246 PRO A C 1
ATOM 1878 O O . PRO A 1 246 ? -10.188 -12.110 12.795 1.00 96.88 246 PRO A O 1
ATOM 1881 N N . ILE A 1 247 ? -8.517 -12.059 11.294 1.00 97.31 247 ILE A N 1
ATOM 1882 C CA . ILE A 1 247 ? -7.834 -13.283 11.748 1.00 97.31 247 ILE A CA 1
ATOM 1883 C C . ILE A 1 247 ? -6.395 -13.033 12.201 1.00 97.31 247 ILE A C 1
ATOM 1885 O O . ILE A 1 247 ? -5.850 -13.823 12.963 1.00 97.31 247 ILE A O 1
ATOM 1889 N N . ALA A 1 248 ? -5.769 -11.952 11.736 1.00 97.75 248 ALA A N 1
ATOM 1890 C CA . ALA A 1 248 ? -4.430 -11.556 12.148 1.00 97.75 248 ALA A CA 1
ATOM 1891 C C . ALA A 1 248 ? -4.235 -10.052 11.935 1.00 97.75 248 ALA A C 1
ATOM 1893 O O . ALA A 1 248 ? -4.704 -9.496 10.941 1.00 97.75 248 ALA A O 1
ATOM 1894 N N . ALA A 1 249 ? -3.521 -9.408 12.852 1.00 97.12 249 ALA A N 1
ATOM 1895 C CA . ALA A 1 249 ? -3.103 -8.018 12.740 1.00 97.12 249 ALA A CA 1
ATOM 1896 C C . ALA A 1 249 ? -1.653 -7.909 13.219 1.00 97.12 249 ALA A C 1
ATOM 1898 O O . ALA A 1 249 ? -1.337 -8.324 14.333 1.00 97.12 249 ALA A O 1
ATOM 1899 N N . ALA A 1 250 ? -0.765 -7.388 12.375 1.00 97.31 250 ALA A N 1
ATOM 1900 C CA . ALA A 1 250 ? 0.636 -7.185 12.724 1.00 97.31 250 ALA A CA 1
ATOM 1901 C C . ALA A 1 250 ? 1.214 -6.020 11.920 1.00 97.31 250 ALA A C 1
ATOM 1903 O O . ALA A 1 250 ? 1.093 -5.983 10.693 1.00 97.31 250 ALA A O 1
ATOM 1904 N N . GLY A 1 251 ? 1.859 -5.075 12.612 1.00 94.75 251 GLY A N 1
ATOM 1905 C CA . GLY A 1 251 ? 2.389 -3.856 11.998 1.00 94.75 251 GLY A CA 1
ATOM 1906 C C . GLY A 1 251 ? 1.332 -3.156 11.128 1.00 94.75 251 GLY A C 1
ATOM 1907 O O . GLY A 1 251 ? 0.217 -2.945 11.603 1.00 94.75 251 GLY A O 1
ATOM 1908 N N . PRO A 1 252 ? 1.635 -2.837 9.857 1.00 95.88 252 PRO A N 1
ATOM 1909 C CA . PRO A 1 252 ? 0.696 -2.162 8.969 1.00 95.88 252 PRO A CA 1
ATOM 1910 C C . PRO A 1 252 ? -0.271 -3.120 8.266 1.00 95.88 252 PRO A C 1
ATOM 1912 O O . PRO A 1 252 ? -0.900 -2.714 7.299 1.00 95.88 252 PRO A O 1
ATOM 1915 N N . TYR A 1 253 ? -0.373 -4.389 8.658 1.00 98.00 253 TYR A N 1
ATOM 1916 C CA . TYR A 1 253 ? -1.151 -5.375 7.914 1.00 98.00 253 TYR A CA 1
ATOM 1917 C C . TYR A 1 253 ? -2.290 -5.951 8.752 1.00 98.00 253 TYR A C 1
ATOM 1919 O O . TYR A 1 253 ? -2.094 -6.385 9.889 1.00 98.00 253 TYR A O 1
ATOM 1927 N N . LEU A 1 254 ? -3.474 -6.007 8.145 1.00 97.88 254 LEU A N 1
ATOM 1928 C CA . LEU A 1 254 ? -4.682 -6.591 8.718 1.00 97.88 254 LEU A CA 1
ATOM 1929 C C . LEU A 1 254 ? -5.231 -7.658 7.770 1.00 97.88 254 LEU A C 1
ATOM 1931 O O . LEU A 1 254 ? -5.622 -7.341 6.648 1.00 97.88 254 LEU A O 1
ATOM 1935 N N . ALA A 1 255 ? -5.270 -8.910 8.217 1.00 98.06 255 ALA A N 1
ATOM 1936 C CA . ALA A 1 255 ? -5.829 -10.025 7.464 1.00 98.06 255 ALA A CA 1
ATOM 1937 C C . ALA A 1 255 ? -7.271 -10.308 7.899 1.00 98.06 255 ALA A C 1
ATOM 1939 O O . ALA A 1 255 ? -7.551 -10.534 9.077 1.00 98.06 255 ALA A O 1
ATOM 1940 N N . LEU A 1 256 ? -8.174 -10.342 6.924 1.00 98.19 256 LEU A N 1
ATOM 1941 C CA . LEU A 1 256 ? -9.590 -10.656 7.059 1.00 98.19 256 LEU A CA 1
ATOM 1942 C C . LEU A 1 256 ? -9.873 -11.971 6.338 1.00 98.19 256 LEU A C 1
ATOM 1944 O O . LEU A 1 256 ? -9.422 -12.165 5.211 1.00 98.19 256 LEU A O 1
ATOM 1948 N N . ARG A 1 257 ? -10.653 -12.862 6.948 1.00 97.56 257 ARG A N 1
ATOM 1949 C CA . ARG A 1 257 ? -11.077 -14.126 6.340 1.00 97.56 257 ARG A CA 1
ATOM 1950 C C . ARG A 1 257 ? -12.587 -14.196 6.235 1.00 97.56 257 ARG A C 1
ATOM 1952 O O . ARG A 1 257 ? -13.312 -13.792 7.147 1.00 97.56 257 ARG A O 1
ATOM 1959 N N . ARG A 1 258 ? -13.060 -14.773 5.135 1.00 96.69 258 ARG A N 1
ATOM 1960 C CA . ARG A 1 258 ? -14.475 -15.057 4.946 1.00 96.69 258 ARG A CA 1
ATOM 1961 C C . ARG A 1 258 ? -14.978 -16.065 5.985 1.00 96.69 258 ARG A C 1
ATOM 1963 O O . ARG A 1 258 ? -14.355 -17.101 6.196 1.00 96.69 258 ARG A O 1
ATOM 1970 N N . GLY A 1 259 ? -16.106 -15.765 6.617 1.00 95.88 259 GLY A N 1
ATOM 1971 C CA . GLY A 1 259 ? -16.737 -16.574 7.660 1.00 95.88 259 GLY A CA 1
ATOM 1972 C C . GLY A 1 259 ? -16.106 -16.447 9.050 1.00 95.88 259 GLY A C 1
ATOM 1973 O O . GLY A 1 259 ? -16.610 -17.069 9.979 1.00 95.88 259 GLY A O 1
ATOM 1974 N N . ALA A 1 260 ? -15.035 -15.663 9.219 1.00 96.69 260 ALA A N 1
ATOM 1975 C CA . ALA A 1 260 ? -14.452 -15.412 10.537 1.00 96.69 260 ALA A CA 1
ATOM 1976 C C . ALA A 1 260 ? -15.318 -14.447 11.368 1.00 96.69 260 ALA A C 1
ATOM 1978 O O . ALA A 1 260 ? -16.072 -13.645 10.812 1.00 96.69 260 ALA A O 1
ATOM 1979 N N . ASP A 1 261 ? -15.203 -14.517 12.700 1.00 95.81 261 ASP A N 1
ATOM 1980 C CA . ASP A 1 261 ? -15.949 -13.633 13.602 1.00 95.81 261 ASP A CA 1
ATOM 1981 C C . ASP A 1 261 ? -15.473 -12.178 13.433 1.00 95.81 261 ASP A C 1
ATOM 1983 O O . ASP A 1 261 ? -14.307 -11.888 13.714 1.00 95.81 261 ASP A O 1
ATOM 1987 N N . PRO A 1 262 ? -16.341 -11.233 13.021 1.00 95.31 262 PRO A N 1
ATOM 1988 C CA . PRO A 1 262 ? -15.974 -9.823 12.890 1.00 95.31 262 PRO A CA 1
ATOM 1989 C C . PRO A 1 262 ? -15.549 -9.167 14.212 1.00 95.31 262 PRO A C 1
ATOM 1991 O O . PRO A 1 262 ? -14.981 -8.078 14.197 1.00 95.31 262 PRO A O 1
ATOM 1994 N N . ARG A 1 263 ? -15.822 -9.811 15.351 1.00 94.31 263 ARG A N 1
ATOM 1995 C CA . ARG A 1 263 ? -15.480 -9.336 16.694 1.00 94.31 263 ARG A CA 1
ATOM 1996 C C . ARG A 1 263 ? -14.301 -10.083 17.322 1.00 94.31 263 ARG A C 1
ATOM 1998 O O . ARG A 1 263 ? -14.062 -9.907 18.511 1.00 94.31 263 ARG A O 1
ATOM 2005 N N . HIS A 1 264 ? -13.556 -10.880 16.550 1.00 94.19 264 HIS A N 1
ATOM 2006 C CA . HIS A 1 264 ? -12.453 -11.709 17.054 1.00 94.19 264 HIS A CA 1
ATOM 2007 C C . HIS A 1 264 ? -11.433 -10.941 17.919 1.00 94.19 264 HIS A C 1
ATOM 2009 O O . HIS A 1 264 ? -10.936 -11.485 18.899 1.00 94.19 264 HIS A O 1
ATOM 2015 N N . PHE A 1 265 ? -11.159 -9.673 17.589 1.00 94.50 265 PHE A N 1
ATOM 2016 C CA . PHE A 1 265 ? -10.219 -8.815 18.321 1.00 94.50 265 PHE A CA 1
ATOM 2017 C C . PHE A 1 265 ? -10.851 -7.932 19.411 1.00 94.50 265 PHE A C 1
ATOM 2019 O O . PHE A 1 265 ? -10.169 -7.059 19.946 1.00 94.50 265 PHE A O 1
ATOM 2026 N N . LEU A 1 266 ? -12.126 -8.122 19.773 1.00 94.12 266 LEU A N 1
ATOM 2027 C CA . LEU A 1 266 ? -12.663 -7.473 20.973 1.00 94.12 266 LEU A CA 1
ATOM 2028 C C . LEU A 1 266 ? -12.005 -8.085 22.213 1.00 94.12 266 LEU A C 1
ATOM 2030 O O . LEU A 1 266 ? -12.175 -9.272 22.472 1.00 94.12 266 LEU A O 1
ATOM 2034 N N . GLU A 1 267 ? -11.288 -7.275 22.994 1.00 91.81 267 GLU A N 1
ATOM 2035 C CA . GLU A 1 267 ? -10.768 -7.672 24.308 1.00 91.81 267 GLU A CA 1
ATOM 2036 C C . GLU A 1 267 ? -11.927 -7.636 25.320 1.00 91.81 267 GLU A C 1
ATOM 2038 O O . GLU A 1 267 ? -12.355 -6.537 25.684 1.00 91.81 267 GLU A O 1
ATOM 2043 N N . PRO A 1 268 ? -12.480 -8.785 25.757 1.00 90.94 268 PRO A N 1
ATOM 2044 C CA . PRO A 1 268 ? -13.664 -8.799 26.605 1.00 90.94 268 PRO A CA 1
ATOM 2045 C C . PRO A 1 268 ? -13.367 -8.238 27.999 1.00 90.94 268 PRO A C 1
ATOM 2047 O O . PRO A 1 268 ? -12.260 -8.362 28.529 1.00 90.94 268 PRO A O 1
ATOM 2050 N N . PHE A 1 269 ? -14.390 -7.646 28.611 1.00 85.00 269 PHE A N 1
ATOM 2051 C CA . PHE A 1 269 ? -14.348 -7.145 29.979 1.00 85.00 269 PHE A CA 1
ATOM 2052 C C . PHE A 1 269 ? -15.472 -7.759 30.824 1.00 85.00 269 PHE A C 1
ATOM 2054 O O . PHE A 1 269 ? -16.647 -7.453 30.623 1.00 85.00 269 PHE A O 1
ATOM 2061 N N . ASP A 1 270 ? -15.093 -8.560 31.823 1.00 77.25 270 ASP A N 1
ATOM 2062 C CA . ASP A 1 270 ? -16.020 -9.307 32.693 1.00 77.25 270 ASP A CA 1
ATOM 2063 C C . ASP A 1 270 ? -16.523 -8.521 33.916 1.00 77.25 270 ASP A C 1
ATOM 2065 O O . ASP A 1 270 ? -17.157 -9.073 34.818 1.00 77.25 270 ASP A O 1
ATOM 2069 N N . GLY A 1 271 ? -16.264 -7.215 34.000 1.00 73.12 271 GLY A N 1
ATOM 2070 C CA . GLY A 1 271 ? -16.730 -6.438 35.143 1.00 73.12 271 GLY A CA 1
ATOM 2071 C C . GLY A 1 271 ? -18.248 -6.274 35.138 1.00 73.12 271 GLY A C 1
ATOM 2072 O O . GLY A 1 271 ? -18.837 -5.900 34.128 1.00 73.12 271 GLY A O 1
ATOM 2073 N N . SER A 1 272 ? -18.878 -6.463 36.297 1.00 73.00 272 SER A N 1
ATOM 2074 C CA . SER A 1 272 ? -20.311 -6.226 36.530 1.00 73.00 272 SER A CA 1
ATOM 2075 C C . SER A 1 272 ? -20.653 -4.758 36.805 1.00 73.00 272 SER A C 1
ATOM 2077 O O . SER A 1 272 ? -21.817 -4.421 37.023 1.00 73.00 272 SER A O 1
ATOM 2079 N N . ALA A 1 273 ? -19.654 -3.868 36.791 1.00 78.38 273 ALA A N 1
ATOM 2080 C CA . ALA A 1 273 ? -19.851 -2.457 37.093 1.00 78.38 273 ALA A CA 1
ATOM 2081 C C . ALA A 1 273 ? -20.907 -1.832 36.155 1.00 78.38 273 ALA A C 1
ATOM 2083 O O . ALA A 1 273 ? -20.908 -2.119 34.949 1.00 78.38 273 ALA A O 1
ATOM 2084 N N . PRO A 1 274 ? -21.823 -1.003 36.687 1.00 81.38 274 PRO A N 1
ATOM 2085 C CA . PRO A 1 274 ? -22.822 -0.332 35.867 1.00 81.38 274 PRO A CA 1
ATOM 2086 C C . PRO A 1 274 ? -22.164 0.676 34.917 1.00 81.38 274 PRO A C 1
ATOM 2088 O O . PRO A 1 274 ? -21.095 1.222 35.209 1.00 81.38 274 PRO A O 1
ATOM 2091 N N . GLU A 1 275 ? -22.824 0.926 33.781 1.00 85.56 275 GLU A N 1
ATOM 2092 C CA . GLU A 1 275 ? -22.494 2.040 32.885 1.00 85.56 275 GLU A CA 1
ATOM 2093 C C . GLU A 1 275 ? -22.425 3.329 33.712 1.00 85.56 275 GLU A C 1
ATOM 2095 O O . GLU A 1 275 ? -23.351 3.642 34.461 1.00 85.56 275 GLU A O 1
ATOM 2100 N N . ARG A 1 276 ? -21.312 4.062 33.610 1.00 83.25 276 ARG A N 1
ATOM 2101 C CA . ARG A 1 276 ? -21.153 5.334 34.324 1.00 83.25 276 ARG A CA 1
ATOM 2102 C C . ARG A 1 276 ? -21.668 6.494 33.499 1.00 83.25 276 ARG A C 1
ATOM 2104 O O . ARG A 1 276 ? -22.281 7.405 34.044 1.00 83.25 276 ARG A O 1
ATOM 2111 N N . VAL A 1 277 ? -21.348 6.488 32.208 1.00 91.25 277 VAL A N 1
ATOM 2112 C CA . VAL A 1 277 ? -21.634 7.604 31.315 1.00 91.25 277 VAL A CA 1
ATOM 2113 C C . VAL A 1 277 ? -21.995 7.089 29.935 1.00 91.25 277 VAL A C 1
ATOM 2115 O O . VAL A 1 277 ? -21.256 6.299 29.352 1.00 91.25 277 VAL A O 1
ATOM 2118 N N . ARG A 1 278 ? -23.089 7.602 29.381 1.00 93.12 278 ARG A N 1
ATOM 2119 C CA . ARG A 1 278 ? -23.473 7.346 27.998 1.00 93.12 278 ARG A CA 1
ATOM 2120 C C . ARG A 1 278 ? -22.694 8.267 27.064 1.00 93.12 278 ARG A C 1
ATOM 2122 O O . ARG A 1 278 ? -22.823 9.482 27.180 1.00 93.12 278 ARG A O 1
ATOM 2129 N N . LEU A 1 279 ? -21.881 7.710 26.163 1.00 93.94 279 LEU A N 1
ATOM 2130 C CA . LEU A 1 279 ? -21.141 8.500 25.165 1.00 93.94 279 LEU A CA 1
ATOM 2131 C C . LEU A 1 279 ? -21.999 8.781 23.932 1.00 93.94 279 LEU A C 1
ATOM 2133 O O . LEU A 1 279 ? -21.905 9.853 23.348 1.00 93.94 279 LEU A O 1
ATOM 2137 N N . THR A 1 280 ? -22.799 7.794 23.531 1.00 95.00 280 THR A N 1
ATOM 2138 C CA . THR A 1 280 ? -23.736 7.851 22.403 1.00 95.00 280 THR A CA 1
ATOM 2139 C C . THR A 1 280 ? -24.922 6.930 22.682 1.00 95.00 280 THR A C 1
ATOM 2141 O O . THR A 1 280 ? -24.898 6.152 23.637 1.00 95.00 280 THR A O 1
ATOM 2144 N N . SER A 1 281 ? -25.936 6.919 21.817 1.00 93.50 281 SER A N 1
ATOM 2145 C CA . SER A 1 281 ? -27.033 5.942 21.906 1.00 93.50 281 SER A CA 1
ATOM 2146 C C . SER A 1 281 ? -26.587 4.472 21.817 1.00 93.50 281 SER A C 1
ATOM 2148 O O . SER A 1 281 ? -27.268 3.607 22.365 1.00 93.50 281 SER A O 1
ATOM 2150 N N . CYS A 1 282 ? -25.460 4.180 21.158 1.00 95.69 282 CYS A N 1
ATOM 2151 C CA . CYS A 1 282 ? -24.966 2.819 20.926 1.00 95.69 282 CYS A CA 1
ATOM 2152 C C . CYS A 1 282 ? -23.771 2.432 21.815 1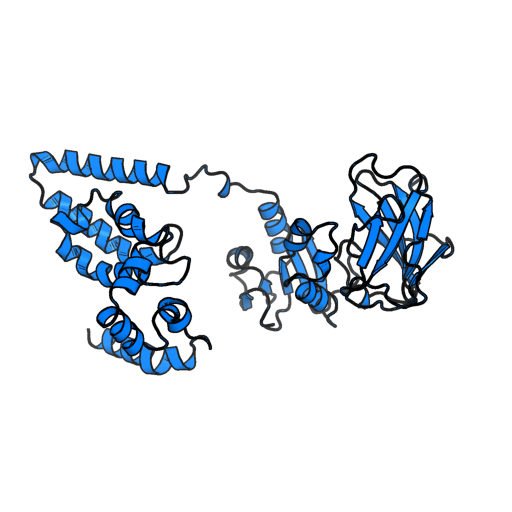.00 95.69 282 CYS A C 1
ATOM 2154 O O . CYS A 1 282 ? -23.436 1.252 21.883 1.00 95.69 282 CYS A O 1
ATOM 2156 N N . LEU A 1 283 ? -23.135 3.391 22.499 1.00 97.00 283 LEU A N 1
ATOM 2157 C CA . LEU A 1 283 ? -21.887 3.183 23.237 1.00 97.00 283 LEU A CA 1
ATOM 2158 C C . LEU A 1 283 ? -21.896 3.921 24.579 1.00 97.00 283 LEU A C 1
ATOM 2160 O O . LEU A 1 283 ? -22.033 5.147 24.629 1.00 97.00 283 LEU A O 1
ATOM 2164 N N . GLY A 1 284 ? -21.683 3.169 25.650 1.00 95.69 284 GLY A N 1
ATOM 2165 C CA . GLY A 1 284 ? -21.479 3.656 27.006 1.00 95.69 284 GLY A CA 1
ATOM 2166 C C . GLY A 1 284 ? -20.046 3.431 27.484 1.00 95.69 284 GLY A C 1
ATOM 2167 O O . GLY A 1 284 ? -19.304 2.596 26.963 1.00 95.69 284 GLY A O 1
ATOM 2168 N N . LEU A 1 285 ? -19.666 4.180 28.512 1.00 95.00 285 LEU A N 1
ATOM 2169 C CA . LEU A 1 285 ? -18.385 4.103 29.197 1.00 95.00 285 LEU A CA 1
ATOM 2170 C C . LEU A 1 285 ? -18.606 3.666 30.648 1.00 95.00 285 LEU A C 1
ATOM 2172 O O . LEU A 1 285 ? -19.360 4.285 31.406 1.00 95.00 285 LEU A O 1
ATOM 2176 N N . VAL A 1 286 ? -17.913 2.606 31.046 1.00 94.31 286 VAL A N 1
ATOM 2177 C CA . VAL A 1 286 ? -17.970 2.029 32.396 1.00 94.31 286 VAL A CA 1
ATOM 2178 C C . VAL A 1 286 ? -16.812 2.544 33.255 1.00 94.31 286 VAL A C 1
ATOM 2180 O O . VAL A 1 286 ? -16.988 2.835 34.442 1.00 94.31 286 VAL A O 1
ATOM 2183 N N . GLY A 1 287 ? -15.624 2.714 32.675 1.00 93.00 287 GLY A N 1
ATOM 2184 C CA . GLY A 1 287 ? -14.426 3.083 33.422 1.00 93.00 287 GLY A CA 1
ATOM 2185 C C . GLY A 1 287 ? -13.218 3.371 32.540 1.00 93.00 287 GLY A C 1
ATOM 2186 O O . GLY A 1 287 ? -13.254 3.191 31.326 1.00 93.00 287 GLY A O 1
ATOM 2187 N N . ALA A 1 288 ? -12.149 3.844 33.172 1.00 93.62 288 ALA A N 1
ATOM 2188 C CA . ALA A 1 288 ? -10.854 4.040 32.541 1.00 93.62 288 ALA A CA 1
ATOM 2189 C C . ALA A 1 288 ? -9.734 3.796 33.561 1.00 93.62 288 ALA A C 1
ATOM 2191 O O . ALA A 1 288 ? -9.899 4.120 34.742 1.00 93.62 288 ALA A O 1
ATOM 2192 N N . TRP A 1 289 ? -8.604 3.249 33.117 1.00 91.56 289 TRP A N 1
ATOM 2193 C CA . TRP A 1 289 ? -7.410 3.067 33.946 1.00 91.56 289 TRP A CA 1
ATOM 2194 C C . TRP A 1 289 ? -6.128 3.278 33.150 1.00 91.56 289 TRP A C 1
ATOM 2196 O O . TRP A 1 289 ? -6.094 3.120 31.927 1.00 91.56 289 TRP A O 1
ATOM 2206 N N . LEU A 1 290 ? -5.065 3.637 33.866 1.00 90.44 290 LEU A N 1
ATOM 2207 C CA . LEU A 1 290 ? -3.737 3.788 33.286 1.00 90.44 290 LEU A CA 1
ATOM 2208 C C . LEU A 1 290 ? -3.125 2.422 32.969 1.00 90.44 290 LEU A C 1
ATOM 2210 O O . LEU A 1 290 ? -3.166 1.492 33.776 1.00 90.44 290 LEU A O 1
ATOM 2214 N N . VAL A 1 291 ? -2.525 2.327 31.789 1.00 89.06 291 VAL A N 1
ATOM 2215 C CA . VAL A 1 291 ? -1.677 1.215 31.349 1.00 89.06 291 VAL A CA 1
ATOM 2216 C C . VAL A 1 291 ? -0.286 1.773 31.027 1.00 89.06 291 VAL A C 1
ATOM 2218 O O . VAL A 1 291 ? -0.179 2.978 30.801 1.00 89.06 291 VAL A O 1
ATOM 2221 N N . PRO A 1 292 ? 0.783 0.953 30.991 1.00 85.69 292 PRO A N 1
ATOM 2222 C CA . PRO A 1 292 ? 2.153 1.457 30.829 1.00 85.69 292 PRO A CA 1
ATOM 2223 C C . PRO A 1 292 ? 2.334 2.436 29.659 1.00 85.69 292 PRO A C 1
ATOM 2225 O O . PRO A 1 292 ? 2.999 3.457 29.808 1.00 85.69 292 PRO A O 1
ATOM 2228 N N . ASP A 1 293 ? 1.651 2.174 28.541 1.00 86.81 293 ASP A N 1
ATOM 2229 C CA . ASP A 1 293 ? 1.758 2.973 27.317 1.00 86.81 293 ASP A CA 1
ATOM 2230 C C . ASP A 1 293 ? 0.551 3.895 27.070 1.00 86.81 293 ASP A C 1
ATOM 2232 O O . ASP A 1 293 ? 0.368 4.379 25.952 1.00 86.81 293 ASP A O 1
ATOM 2236 N N . GLY A 1 294 ? -0.308 4.138 28.069 1.00 91.50 294 GLY A N 1
ATOM 2237 C CA . GLY A 1 294 ? -1.421 5.085 27.950 1.00 91.50 294 GLY A CA 1
ATOM 2238 C C . GLY A 1 294 ? -2.631 4.794 28.835 1.00 91.50 294 GLY A C 1
ATOM 2239 O O . GLY A 1 294 ? -2.510 4.662 30.049 1.00 91.50 294 GLY A O 1
ATOM 2240 N N . VAL A 1 295 ? -3.823 4.742 28.238 1.00 93.19 295 VAL A N 1
ATOM 2241 C CA . VAL A 1 295 ? -5.090 4.526 28.957 1.00 93.19 295 VAL A CA 1
ATOM 2242 C C . VAL A 1 295 ? -5.908 3.431 28.293 1.00 93.19 295 VAL A C 1
ATOM 2244 O O . VAL A 1 295 ? -5.948 3.318 27.068 1.00 93.19 295 VAL A O 1
ATOM 2247 N N . ALA A 1 296 ? -6.578 2.631 29.108 1.00 94.38 296 ALA A N 1
ATOM 2248 C CA . ALA A 1 296 ? -7.572 1.671 28.668 1.00 94.38 296 ALA A CA 1
ATOM 2249 C C . ALA A 1 296 ? -8.964 2.149 29.097 1.00 94.38 296 ALA A C 1
ATOM 2251 O O . ALA A 1 296 ? -9.152 2.587 30.233 1.00 94.38 296 ALA A O 1
ATOM 2252 N N . LEU A 1 297 ? -9.918 2.101 28.170 1.00 95.12 297 LEU A N 1
ATOM 2253 C CA . LEU A 1 297 ? -11.317 2.458 28.383 1.00 95.12 297 LEU A CA 1
ATOM 2254 C C . LEU A 1 297 ? -12.158 1.182 28.431 1.00 95.12 297 LEU A C 1
ATOM 2256 O O . LEU A 1 297 ? -12.138 0.394 27.489 1.00 95.12 297 LEU A O 1
ATOM 2260 N N . GLU A 1 298 ? -12.911 1.001 29.512 1.00 95.00 298 GLU A N 1
ATOM 2261 C CA . GLU A 1 298 ? -13.957 -0.018 29.631 1.00 95.00 298 GLU A CA 1
ATOM 2262 C C . GLU A 1 298 ? -15.233 0.514 28.972 1.00 95.00 298 GLU A C 1
ATOM 2264 O O . GLU A 1 298 ? -15.850 1.467 29.466 1.00 95.00 298 GLU A O 1
ATOM 2269 N N . LEU A 1 299 ? -15.649 -0.110 27.877 1.00 95.88 299 LEU A N 1
ATOM 2270 C CA . LEU A 1 299 ? -16.796 0.307 27.082 1.00 95.88 299 LEU A CA 1
ATOM 2271 C C . LEU A 1 299 ? -17.877 -0.771 27.085 1.00 95.88 299 LEU A C 1
ATOM 2273 O O . LEU A 1 299 ? -17.595 -1.963 27.199 1.00 95.88 299 LEU A O 1
ATOM 2277 N N . VAL A 1 300 ? -19.125 -0.332 26.953 1.00 96.19 300 VAL A N 1
ATOM 2278 C CA . VAL A 1 300 ? -20.290 -1.204 26.792 1.00 96.19 300 VAL A CA 1
ATOM 2279 C C . VAL A 1 300 ? -21.071 -0.779 25.558 1.00 96.19 300 VAL A C 1
ATOM 2281 O O . VAL A 1 300 ? -21.406 0.393 25.399 1.00 96.19 300 VAL A O 1
ATOM 2284 N N . ALA A 1 301 ? -21.357 -1.720 24.668 1.00 96.56 301 ALA A N 1
ATOM 2285 C CA . ALA A 1 301 ? -22.191 -1.474 23.504 1.00 96.56 301 ALA A CA 1
ATOM 2286 C C . ALA A 1 301 ? -23.667 -1.739 23.831 1.00 96.56 301 ALA A C 1
ATOM 2288 O O . ALA A 1 301 ? -24.027 -2.763 24.412 1.00 96.56 301 ALA A O 1
ATOM 2289 N N . HIS A 1 302 ? -24.545 -0.832 23.414 1.00 96.06 302 HIS A N 1
ATOM 2290 C CA . HIS A 1 302 ? -26.002 -0.997 23.477 1.00 96.06 302 HIS A CA 1
ATOM 2291 C C . HIS A 1 302 ? -26.589 -1.520 22.161 1.00 96.06 302 HIS A C 1
ATOM 2293 O O . HIS A 1 302 ? -27.778 -1.814 22.082 1.00 96.06 302 HIS A O 1
ATOM 2299 N N . GLY A 1 303 ? -25.752 -1.657 21.134 1.00 95.75 303 GLY A N 1
ATOM 2300 C CA . GLY A 1 303 ? -26.106 -2.146 19.812 1.00 95.75 303 GLY A CA 1
ATOM 2301 C C . GLY A 1 303 ? -25.023 -1.787 18.791 1.00 95.75 303 GLY A C 1
ATOM 2302 O O . GLY A 1 303 ? -23.964 -1.284 19.175 1.00 95.75 303 GLY A O 1
ATOM 2303 N N . PRO A 1 304 ? -25.290 -2.015 17.497 1.00 96.44 304 PRO A N 1
ATOM 2304 C CA . PRO A 1 304 ? -24.413 -1.580 16.420 1.00 96.44 304 PRO A CA 1
ATOM 2305 C C . PRO A 1 304 ? -24.210 -0.064 16.438 1.00 96.44 304 PRO A C 1
ATOM 2307 O O . PRO A 1 304 ? -25.170 0.705 16.521 1.00 96.44 304 PRO A O 1
ATOM 2310 N N . CYS A 1 305 ? -22.960 0.366 16.317 1.00 96.19 305 CYS A N 1
ATOM 2311 C CA . CYS A 1 305 ? -22.605 1.771 16.183 1.00 96.19 305 CYS A CA 1
ATOM 2312 C C . CYS A 1 305 ? -22.358 2.157 14.718 1.00 96.19 305 CYS A C 1
ATOM 2314 O O . CYS A 1 305 ? -22.074 1.292 13.885 1.00 96.19 305 CYS A O 1
ATOM 2316 N N . PRO A 1 306 ? -22.412 3.454 14.367 1.00 95.50 306 PRO A N 1
ATOM 2317 C CA . PRO A 1 306 ? -22.008 3.896 13.038 1.00 95.50 306 PRO A CA 1
ATOM 2318 C C . PRO A 1 306 ? -20.589 3.429 12.690 1.00 95.50 306 PRO A C 1
ATOM 2320 O O . PRO A 1 306 ? -19.689 3.517 13.521 1.00 95.50 306 PRO A O 1
ATOM 2323 N N . ASN A 1 307 ? -20.371 2.959 11.458 1.00 94.44 307 ASN A N 1
ATOM 2324 C CA . ASN A 1 307 ? -19.078 2.397 11.045 1.00 94.44 307 ASN A CA 1
ATOM 2325 C C . ASN A 1 307 ? -17.913 3.404 11.163 1.00 94.44 307 ASN A C 1
ATOM 2327 O O . ASN A 1 307 ? -16.753 3.020 11.264 1.00 94.44 307 ASN A O 1
ATOM 2331 N N . ASP A 1 308 ? -18.207 4.700 11.097 1.00 94.75 308 ASP A N 1
ATOM 2332 C CA . ASP A 1 308 ? -17.262 5.819 11.221 1.00 94.75 308 ASP A CA 1
ATOM 2333 C C . ASP A 1 308 ? -17.201 6.428 12.615 1.00 94.75 308 ASP A C 1
ATOM 2335 O O . ASP A 1 308 ? -16.684 7.532 12.777 1.00 94.75 308 ASP A O 1
ATOM 2339 N N . LEU A 1 309 ? -17.725 5.722 13.616 1.00 96.38 309 LEU A N 1
ATOM 2340 C CA . LEU A 1 309 ? -17.574 6.119 15.002 1.00 96.38 309 LEU A CA 1
ATOM 2341 C C . LEU A 1 309 ? -16.107 5.998 15.434 1.00 96.38 309 LEU A C 1
ATOM 2343 O O . LEU A 1 309 ? -15.492 4.938 15.323 1.00 96.38 309 LEU A O 1
ATOM 2347 N N . ALA A 1 310 ? -15.581 7.079 15.993 1.00 96.19 310 ALA A N 1
ATOM 2348 C CA . ALA A 1 310 ? -14.276 7.133 16.635 1.00 96.19 310 ALA A CA 1
ATOM 2349 C C . ALA A 1 310 ? -14.392 7.803 18.008 1.00 96.19 310 ALA A C 1
ATOM 2351 O O . ALA A 1 310 ? -15.460 8.300 18.390 1.00 96.19 310 ALA A O 1
ATOM 2352 N N . LEU A 1 311 ? -13.283 7.849 18.743 1.00 96.12 311 LEU A N 1
ATOM 2353 C CA . LEU A 1 311 ? -13.216 8.452 20.067 1.00 96.12 311 LEU A CA 1
ATOM 2354 C C . LEU A 1 311 ? -12.279 9.659 20.076 1.00 96.12 311 LEU A C 1
ATOM 2356 O O . LEU A 1 311 ? -11.147 9.589 19.605 1.00 96.12 311 LEU A O 1
ATOM 2360 N N . ARG A 1 312 ? -12.721 10.760 20.686 1.00 94.94 312 ARG A N 1
ATOM 2361 C CA . ARG A 1 312 ? -11.830 11.825 21.152 1.00 94.94 312 ARG A CA 1
ATOM 2362 C C . ARG A 1 312 ? -11.343 11.463 22.546 1.00 94.94 312 ARG A C 1
ATOM 2364 O O . ARG A 1 312 ? -12.146 11.472 23.472 1.00 94.94 312 ARG A O 1
ATOM 2371 N N . VAL A 1 313 ? -10.052 11.187 22.705 1.00 94.25 313 VAL A N 1
ATOM 2372 C CA . VAL A 1 313 ? -9.461 10.782 23.993 1.00 94.25 313 VAL A CA 1
ATOM 2373 C C . VAL A 1 313 ? -8.236 11.642 24.274 1.00 94.25 313 VAL A C 1
ATOM 2375 O O . VAL A 1 313 ? -7.313 11.678 23.459 1.00 94.25 313 VAL A O 1
ATOM 2378 N N . GLY A 1 314 ? -8.188 12.335 25.414 1.00 93.06 314 GLY A N 1
ATOM 2379 C CA . GLY A 1 314 ? -6.967 13.034 25.825 1.00 93.06 314 GLY A CA 1
ATOM 2380 C C . GLY A 1 314 ? -7.060 13.865 27.106 1.00 93.06 314 GLY A C 1
ATOM 2381 O O . GLY A 1 314 ? -8.084 13.829 27.792 1.00 93.06 314 GLY A O 1
ATOM 2382 N N . PRO A 1 315 ? -5.983 14.611 27.424 1.00 88.00 315 PRO A N 1
ATOM 2383 C CA . PRO A 1 315 ? -5.918 15.462 28.603 1.00 88.00 315 PRO A CA 1
ATOM 2384 C C . PRO A 1 315 ? -6.761 16.719 28.364 1.00 88.00 315 PRO A C 1
ATOM 2386 O O . PRO A 1 315 ? -6.454 17.556 27.512 1.00 88.00 315 PRO A O 1
ATOM 2389 N N . GLY A 1 316 ? -7.861 16.841 29.095 1.00 86.75 316 GLY A N 1
ATOM 2390 C CA . GLY A 1 316 ? -8.709 18.025 29.065 1.00 86.75 316 GLY A CA 1
ATOM 2391 C C . GLY A 1 316 ? -9.750 18.089 27.941 1.00 86.75 316 GLY A C 1
ATOM 2392 O O . GLY A 1 316 ? -9.694 17.443 26.886 1.00 86.75 316 GLY A O 1
ATOM 2393 N N . GLU A 1 317 ? -10.711 18.979 28.164 1.00 86.38 317 GLU A N 1
ATOM 2394 C CA . GLU A 1 317 ? -11.883 19.180 27.316 1.00 86.38 317 GLU A CA 1
ATOM 2395 C C . GLU A 1 317 ? -11.537 19.664 25.897 1.00 86.38 317 GLU A C 1
ATOM 2397 O O . GLU A 1 317 ? -12.240 19.353 24.938 1.00 86.38 317 GLU A O 1
ATOM 2402 N N . ARG A 1 318 ? -10.405 20.351 25.702 1.00 85.62 318 ARG A N 1
ATOM 2403 C CA . ARG A 1 318 ? -10.000 20.896 24.390 1.00 85.62 318 ARG A CA 1
ATOM 2404 C C . ARG A 1 318 ? -9.181 19.941 23.516 1.00 85.62 318 ARG A C 1
ATOM 2406 O O . ARG A 1 318 ? -8.858 20.301 22.387 1.00 85.62 318 ARG A O 1
ATOM 2413 N N . SER A 1 319 ? -8.861 18.734 23.992 1.00 86.88 319 SER A N 1
ATOM 2414 C CA . SER A 1 319 ? -8.080 17.757 23.215 1.00 86.88 319 SER A CA 1
ATOM 2415 C C . SER A 1 319 ? -8.711 17.458 21.841 1.00 86.88 319 SER A C 1
ATOM 2417 O O . SER A 1 319 ? -9.880 17.096 21.751 1.00 86.88 319 SER A O 1
ATOM 2419 N N . ARG A 1 320 ? -7.954 17.564 20.751 1.00 89.12 320 ARG A N 1
ATOM 2420 C CA . ARG A 1 320 ? -8.427 17.172 19.405 1.00 89.12 320 ARG A CA 1
ATOM 2421 C C . ARG A 1 320 ? -7.909 15.803 18.971 1.00 89.12 320 ARG A C 1
ATOM 2423 O O . ARG A 1 320 ? -8.000 15.449 17.802 1.00 89.12 320 ARG A O 1
ATOM 2430 N N . ARG A 1 321 ? -7.337 15.050 19.912 1.00 93.19 321 ARG A N 1
ATOM 2431 C CA . ARG A 1 321 ? -6.789 13.723 19.659 1.00 93.19 321 ARG A CA 1
ATOM 2432 C C . ARG A 1 321 ? -7.918 12.742 19.376 1.00 93.19 321 ARG A C 1
ATOM 2434 O O . ARG A 1 321 ? -8.806 12.594 20.215 1.00 93.19 321 ARG A O 1
ATOM 2441 N N . VAL A 1 322 ? -7.855 12.090 18.219 1.00 94.31 322 VAL A N 1
ATOM 2442 C CA . VAL A 1 322 ? -8.837 11.101 17.763 1.00 94.31 322 VAL A CA 1
ATOM 2443 C C . VAL A 1 322 ? -8.178 9.747 17.604 1.00 94.31 322 VAL A C 1
ATOM 2445 O O . VAL A 1 322 ? -7.152 9.633 16.938 1.00 94.31 322 VAL A O 1
ATOM 2448 N N . ASP A 1 323 ? -8.819 8.738 18.179 1.00 95.44 323 ASP A N 1
ATOM 2449 C CA . ASP A 1 323 ? -8.435 7.341 18.070 1.00 95.44 323 ASP A CA 1
ATOM 2450 C C . ASP A 1 323 ? -9.607 6.502 17.571 1.00 95.44 323 ASP A C 1
ATOM 2452 O O . ASP A 1 323 ? -10.777 6.801 17.829 1.00 95.44 323 ASP A O 1
ATOM 2456 N N . LEU A 1 324 ? -9.278 5.406 16.896 1.00 95.56 324 LEU A N 1
ATOM 2457 C CA . LEU A 1 324 ? -10.249 4.384 16.536 1.00 95.56 324 LEU A CA 1
ATOM 2458 C C . LEU A 1 324 ? -10.642 3.560 17.768 1.00 95.56 324 LEU A C 1
ATOM 2460 O O . LEU A 1 324 ? -9.870 3.395 18.713 1.00 95.56 324 LEU A O 1
ATOM 2464 N N . LEU A 1 325 ? -11.862 3.036 17.740 1.00 94.62 325 LEU A N 1
ATOM 2465 C CA . LEU A 1 325 ? -12.368 2.109 18.745 1.00 94.62 325 LEU A CA 1
ATOM 2466 C C . LEU A 1 325 ? -11.673 0.744 18.611 1.00 94.62 325 LEU A C 1
ATOM 2468 O O . LEU A 1 325 ? -11.510 0.270 17.487 1.00 94.62 325 LEU A O 1
ATOM 2472 N N . ALA A 1 326 ? -11.298 0.110 19.730 1.00 93.31 326 ALA A N 1
ATOM 2473 C CA . ALA A 1 326 ? -10.661 -1.217 19.750 1.00 93.31 326 ALA A CA 1
ATOM 2474 C C . ALA A 1 326 ? -9.454 -1.312 18.790 1.00 93.31 326 ALA A C 1
ATOM 2476 O O . ALA A 1 326 ? -9.391 -2.192 17.930 1.00 93.31 326 ALA A O 1
ATOM 2477 N N . ASP A 1 327 ? -8.556 -0.319 18.865 1.00 89.19 327 ASP A N 1
ATOM 2478 C CA . ASP A 1 327 ? -7.369 -0.168 18.003 1.00 89.19 327 ASP A CA 1
ATOM 2479 C C . ASP A 1 327 ? -7.679 -0.140 16.485 1.00 89.19 327 ASP A C 1
ATOM 2481 O O . ASP A 1 327 ? -6.803 -0.303 15.635 1.00 89.19 327 ASP A O 1
ATOM 2485 N N . GLY A 1 328 ? -8.948 0.077 16.116 1.00 93.56 328 GLY A N 1
ATOM 2486 C CA . GLY A 1 328 ? -9.427 0.010 14.738 1.00 93.56 328 GLY A CA 1
ATOM 2487 C C . GLY A 1 328 ? -9.474 -1.407 14.161 1.00 93.56 328 GLY A C 1
ATOM 2488 O O . GLY A 1 328 ? -9.557 -1.549 12.940 1.00 93.56 328 GLY A O 1
ATOM 2489 N N . LEU A 1 329 ? -9.390 -2.444 14.997 1.00 95.50 329 LEU A N 1
ATOM 2490 C CA . LEU A 1 329 ? -9.395 -3.850 14.577 1.00 95.50 329 LEU A CA 1
ATOM 2491 C C . LEU A 1 329 ? -10.803 -4.444 14.478 1.00 95.50 329 LEU A C 1
ATOM 2493 O O . LEU A 1 329 ? -10.981 -5.498 13.874 1.00 95.50 329 LEU A O 1
ATOM 2497 N N . VAL A 1 330 ? -11.801 -3.767 15.047 1.00 95.62 330 VAL A N 1
ATOM 2498 C CA . VAL A 1 330 ? -13.205 -4.185 15.029 1.00 95.62 330 VAL A CA 1
ATOM 2499 C C . VAL A 1 330 ? -14.059 -3.024 14.534 1.00 95.62 330 VAL A C 1
ATOM 2501 O O . VAL A 1 330 ? -13.940 -1.903 15.028 1.00 95.62 330 VAL A O 1
ATOM 2504 N N . SER A 1 331 ? -14.936 -3.275 13.557 1.00 96.50 331 SER A N 1
ATOM 2505 C CA . SER A 1 331 ? -15.884 -2.245 13.120 1.00 96.50 331 SER A CA 1
ATOM 2506 C C . SER A 1 331 ? -16.911 -1.972 14.227 1.00 96.50 331 SER A C 1
ATOM 2508 O O . SER A 1 331 ? -17.548 -2.919 14.702 1.00 96.50 331 SER A O 1
ATOM 2510 N N . PRO A 1 332 ? -17.182 -0.700 14.580 1.00 96.69 332 PRO A N 1
ATOM 2511 C CA . PRO A 1 332 ? -18.234 -0.360 15.540 1.00 96.69 332 PRO A CA 1
ATOM 2512 C C . PRO A 1 332 ? -19.625 -0.871 15.121 1.00 96.69 332 PRO A C 1
ATOM 2514 O O . PRO A 1 332 ? -20.470 -1.152 15.968 1.00 96.69 332 PRO A O 1
ATOM 2517 N N . SER A 1 333 ? -19.857 -1.054 13.816 1.00 96.81 333 SER A N 1
ATOM 2518 C CA . SER A 1 333 ? -21.112 -1.602 13.276 1.00 96.81 333 SER A CA 1
ATOM 2519 C C . SER A 1 333 ? -21.313 -3.091 13.560 1.00 96.81 333 SER A C 1
ATOM 2521 O O . SER A 1 333 ? -22.413 -3.613 13.394 1.00 96.81 333 SER A O 1
ATOM 2523 N N . ARG A 1 334 ? -20.256 -3.783 13.999 1.00 96.19 334 ARG A N 1
ATOM 2524 C CA . ARG A 1 334 ? -20.282 -5.210 14.330 1.00 96.19 334 ARG A CA 1
ATOM 2525 C C . ARG A 1 334 ? -20.471 -5.483 15.813 1.00 96.19 334 ARG A C 1
ATOM 2527 O O . ARG A 1 334 ? -20.655 -6.643 16.168 1.00 96.19 334 ARG A O 1
ATOM 2534 N N . LEU A 1 335 ? -20.488 -4.444 16.647 1.00 96.44 335 LEU A N 1
ATOM 2535 C CA . LEU A 1 335 ? -20.818 -4.551 18.064 1.00 96.44 335 LEU A CA 1
ATOM 2536 C C . LEU A 1 335 ? -22.263 -5.014 18.264 1.00 96.44 335 LEU A C 1
ATOM 2538 O O . LEU A 1 335 ? -23.163 -4.684 17.488 1.00 96.44 335 LEU A O 1
ATOM 2542 N N . ARG A 1 336 ? -22.486 -5.767 19.339 1.00 95.75 336 ARG A N 1
ATOM 2543 C CA . ARG A 1 336 ? -23.805 -6.236 19.762 1.00 95.75 336 ARG A CA 1
ATOM 2544 C C . ARG A 1 336 ? -24.186 -5.616 21.096 1.00 95.75 336 ARG A C 1
ATOM 2546 O O . ARG A 1 336 ? -23.333 -5.250 21.900 1.00 95.75 336 ARG A O 1
ATOM 2553 N N . ALA A 1 337 ? -25.490 -5.521 21.335 1.00 95.56 337 ALA A N 1
ATOM 2554 C CA . ALA A 1 337 ? -25.998 -5.097 22.629 1.00 95.56 337 ALA A CA 1
ATOM 2555 C C . ALA A 1 337 ? -25.468 -6.030 23.731 1.00 95.56 337 ALA A C 1
ATOM 2557 O O . ALA A 1 337 ? -25.625 -7.247 23.642 1.00 95.56 337 ALA A O 1
ATOM 2558 N N . GLY A 1 338 ? -24.841 -5.447 24.750 1.00 92.50 338 GLY A N 1
ATOM 2559 C CA . GLY A 1 338 ? -24.224 -6.169 25.859 1.00 92.50 338 GLY A CA 1
ATOM 2560 C C . GLY A 1 338 ? -22.733 -6.463 25.690 1.00 92.50 338 GLY A C 1
ATOM 2561 O O . GLY A 1 338 ? -22.122 -6.881 26.671 1.00 92.50 338 GLY A O 1
ATOM 2562 N N . ASP A 1 339 ? -22.128 -6.209 24.521 1.00 94.75 339 ASP A N 1
ATOM 2563 C CA . ASP A 1 339 ? -20.680 -6.377 24.356 1.00 94.75 339 ASP A CA 1
ATOM 2564 C C . ASP A 1 339 ? -19.948 -5.418 25.311 1.00 94.75 339 ASP A C 1
ATOM 2566 O O . ASP A 1 339 ? -20.096 -4.197 25.227 1.00 94.75 339 ASP A O 1
ATOM 2570 N N . ARG A 1 340 ? -19.164 -5.981 26.234 1.00 94.94 340 ARG A N 1
ATOM 2571 C CA . ARG A 1 340 ? -18.293 -5.252 27.163 1.00 94.94 340 ARG A CA 1
ATOM 2572 C C . ARG A 1 340 ? -16.851 -5.511 26.780 1.00 94.94 340 ARG A C 1
ATOM 2574 O O . ARG A 1 340 ? -16.434 -6.667 26.726 1.00 94.94 340 ARG A O 1
ATOM 2581 N N . PHE A 1 341 ? -16.104 -4.452 26.504 1.00 95.50 341 PHE A N 1
ATOM 2582 C CA . PHE A 1 341 ? -14.765 -4.590 25.952 1.00 95.50 341 PHE A CA 1
ATOM 2583 C C . PHE A 1 341 ? -13.833 -3.458 26.366 1.00 95.50 341 PHE A C 1
ATOM 2585 O O . PHE A 1 341 ? -14.262 -2.392 26.815 1.00 95.50 341 PHE A O 1
ATOM 2592 N N . VAL A 1 342 ? -12.541 -3.712 26.199 1.00 94.88 342 VAL A N 1
ATOM 2593 C CA . VAL A 1 342 ? -11.472 -2.757 26.463 1.00 94.88 342 VAL A CA 1
ATOM 2594 C C . VAL A 1 342 ? -11.012 -2.121 25.154 1.00 94.88 342 VAL A C 1
ATOM 2596 O O . VAL A 1 342 ? -10.732 -2.812 24.180 1.00 94.88 342 VAL A O 1
ATOM 2599 N N . SER A 1 343 ? -10.914 -0.791 25.135 1.00 95.25 343 SER A N 1
ATOM 2600 C CA . SER A 1 343 ? -10.283 -0.031 24.051 1.00 95.25 343 SER A CA 1
ATOM 2601 C C . SER A 1 343 ? -9.035 0.662 24.584 1.00 95.25 343 SER A C 1
ATOM 2603 O O . SER A 1 343 ? -9.114 1.436 25.542 1.00 95.25 343 SER A O 1
ATOM 2605 N N . ARG A 1 344 ? -7.870 0.367 24.001 1.00 94.19 344 ARG A N 1
ATOM 2606 C CA . ARG A 1 344 ? -6.576 0.890 24.454 1.00 94.19 344 ARG A CA 1
ATOM 2607 C C . ARG A 1 344 ? -6.169 2.094 23.616 1.00 94.19 344 ARG A C 1
ATOM 2609 O O . ARG A 1 344 ? -6.377 2.139 22.413 1.00 94.19 344 ARG A O 1
ATOM 2616 N N . HIS A 1 345 ? -5.596 3.094 24.273 1.00 94.12 345 HIS A N 1
ATOM 2617 C CA . HIS A 1 345 ? -5.257 4.373 23.661 1.00 94.12 345 HIS A CA 1
ATOM 2618 C C . HIS A 1 345 ? -3.862 4.786 24.111 1.00 94.12 345 HIS A C 1
ATOM 2620 O O . HIS A 1 345 ? -3.632 5.030 25.297 1.00 94.12 345 HIS A O 1
ATOM 2626 N N . ARG A 1 346 ? -2.916 4.851 23.166 1.00 91.69 346 ARG A N 1
ATOM 2627 C CA . ARG A 1 346 ? -1.506 5.121 23.481 1.00 91.69 346 ARG A CA 1
ATOM 2628 C C . ARG A 1 346 ? -1.253 6.590 23.804 1.00 91.69 346 ARG A C 1
ATOM 2630 O O . ARG A 1 346 ? -1.629 7.466 23.023 1.00 91.69 346 ARG A O 1
ATOM 2637 N N . PHE A 1 347 ? -0.543 6.863 24.891 1.00 90.06 347 PHE A N 1
ATOM 2638 C CA . PHE A 1 347 ? -0.146 8.205 25.312 1.00 90.06 347 PHE A CA 1
ATOM 2639 C C . PHE A 1 347 ? 1.340 8.259 25.646 1.00 90.06 347 PHE A C 1
ATOM 2641 O O . PHE A 1 347 ? 1.954 7.255 25.992 1.00 90.06 347 PHE A O 1
ATOM 2648 N N . ARG A 1 348 ? 1.924 9.461 25.567 1.00 85.75 348 ARG A N 1
ATOM 2649 C CA . ARG A 1 348 ? 3.248 9.683 26.152 1.00 85.75 348 ARG A CA 1
ATOM 2650 C C . ARG A 1 348 ? 3.150 9.515 27.677 1.00 85.75 348 ARG A C 1
ATOM 2652 O O . ARG A 1 348 ? 2.172 10.009 28.249 1.00 85.75 348 ARG A O 1
ATOM 2659 N N . PRO A 1 349 ? 4.138 8.877 28.329 1.00 80.00 349 PRO A N 1
ATOM 2660 C CA . PRO A 1 349 ? 4.167 8.766 29.783 1.00 80.00 349 PRO A CA 1
ATOM 2661 C C . PRO A 1 349 ? 4.026 10.138 30.457 1.00 80.00 349 PRO A C 1
ATOM 2663 O O . PRO A 1 349 ? 4.623 11.114 30.000 1.00 80.00 349 PRO A O 1
ATOM 2666 N N . GLY A 1 350 ? 3.220 10.214 31.519 1.00 77.69 350 GLY A N 1
ATOM 2667 C CA . GLY A 1 350 ? 2.997 11.442 32.295 1.00 77.69 350 GLY A CA 1
ATOM 2668 C C . GLY A 1 350 ? 2.073 12.484 31.653 1.00 77.69 350 GLY A C 1
ATOM 2669 O O . GLY A 1 350 ? 1.965 13.586 32.173 1.00 77.69 350 GLY A O 1
ATOM 2670 N N . LEU A 1 351 ? 1.411 12.183 30.525 1.00 84.69 351 LEU A N 1
ATOM 2671 C CA . LEU A 1 351 ? 0.426 13.107 29.937 1.00 84.69 351 LEU A CA 1
ATOM 2672 C C . LEU A 1 351 ? -0.949 13.042 30.630 1.00 84.69 351 LEU A C 1
ATOM 2674 O O . LEU A 1 351 ? -1.730 13.989 30.552 1.00 84.69 351 LEU A O 1
ATOM 2678 N N . LEU A 1 352 ? -1.274 11.904 31.243 1.00 84.12 352 LEU A N 1
ATOM 2679 C CA . LEU A 1 352 ? -2.530 11.668 31.946 1.00 84.12 352 LEU A CA 1
ATOM 2680 C C . LEU A 1 352 ? -2.224 11.413 33.422 1.00 84.12 352 LEU A C 1
ATOM 2682 O O . LEU A 1 352 ? -1.443 10.513 33.721 1.00 84.12 352 LEU A O 1
ATOM 2686 N N . ASP A 1 353 ? -2.873 12.170 34.308 1.00 74.75 353 ASP A N 1
ATOM 2687 C CA . ASP A 1 353 ? -2.685 12.055 35.759 1.00 74.75 353 ASP A CA 1
ATOM 2688 C C . ASP A 1 353 ? -3.882 11.351 36.415 1.00 74.75 353 ASP A C 1
ATOM 2690 O O . ASP A 1 353 ? -3.888 10.135 36.586 1.00 74.75 353 ASP A O 1
ATOM 2694 N N . ALA A 1 354 ? -4.930 12.105 36.762 1.00 85.25 354 ALA A N 1
ATOM 2695 C CA . ALA A 1 354 ? -6.076 11.598 37.524 1.00 85.25 354 ALA A CA 1
ATOM 2696 C C . ALA A 1 354 ? -7.347 11.397 36.685 1.00 85.25 354 ALA A C 1
ATOM 2698 O O . ALA A 1 354 ? -8.291 10.741 37.125 1.00 85.25 354 ALA A O 1
ATOM 2699 N N . GLU A 1 355 ? -7.407 11.972 35.486 1.00 90.81 355 GLU A N 1
ATOM 2700 C CA . GLU A 1 355 ? -8.603 11.953 34.648 1.00 90.81 355 GLU A CA 1
ATOM 2701 C C . GLU A 1 355 ? -8.275 11.947 33.154 1.00 90.81 355 GLU A C 1
ATOM 2703 O O . GLU A 1 355 ? -7.215 12.394 32.715 1.00 90.81 355 GLU A O 1
ATOM 2708 N N . VAL A 1 356 ? -9.227 11.456 32.365 1.00 93.94 356 VAL A N 1
ATOM 2709 C CA . VAL A 1 356 ? -9.210 11.497 30.904 1.00 93.94 356 VAL A CA 1
ATOM 2710 C C . VAL A 1 356 ? -10.540 12.036 30.395 1.00 93.94 356 VAL A C 1
ATOM 2712 O O . VAL A 1 356 ? -11.599 11.780 30.969 1.00 93.94 356 VAL A O 1
ATOM 2715 N N . TRP A 1 357 ? -10.490 12.800 29.309 1.00 94.94 357 TRP A N 1
ATOM 2716 C CA . TRP A 1 357 ? -11.682 13.300 28.641 1.00 94.94 357 TRP A CA 1
ATOM 2717 C C . TRP A 1 357 ? -11.977 12.439 27.423 1.00 94.94 357 TRP A C 1
ATOM 2719 O O . TRP A 1 357 ? -11.118 12.290 26.550 1.00 94.94 357 TRP A O 1
ATOM 2729 N N . VAL A 1 358 ? -13.188 11.886 27.380 1.00 95.62 358 VAL A N 1
ATOM 2730 C CA . VAL A 1 358 ? -13.641 10.957 26.340 1.00 95.62 358 VAL A CA 1
ATOM 2731 C C . VAL A 1 358 ? -14.860 11.545 25.646 1.00 95.62 358 VAL A C 1
ATOM 2733 O O . VAL A 1 358 ? -15.801 11.970 26.301 1.00 95.62 358 VAL A O 1
ATOM 2736 N N . GLY A 1 359 ? -14.859 11.583 24.324 1.00 94.38 359 GLY A N 1
ATOM 2737 C CA . GLY A 1 359 ? -16.019 11.945 23.515 1.00 94.38 359 GLY A CA 1
ATOM 2738 C C . GLY A 1 359 ? -16.125 11.035 22.306 1.00 94.38 359 GLY A C 1
ATOM 2739 O O . GLY A 1 359 ? -15.163 10.354 21.957 1.00 94.38 359 GLY A O 1
ATOM 2740 N N . ALA A 1 360 ? -17.277 11.040 21.651 1.00 95.00 360 ALA A N 1
ATOM 2741 C CA . ALA A 1 360 ? -17.487 10.315 20.408 1.00 95.00 360 ALA A CA 1
ATOM 2742 C C . ALA A 1 360 ? -17.608 11.293 19.238 1.00 95.00 360 ALA A C 1
ATOM 2744 O O . ALA A 1 360 ? -18.116 12.406 19.386 1.00 95.00 360 ALA A O 1
ATOM 2745 N N . LEU A 1 361 ? -17.139 10.882 18.064 1.00 94.88 361 LEU A N 1
ATOM 2746 C CA . LEU A 1 361 ? -17.307 11.651 16.835 1.00 94.88 361 LEU A CA 1
ATOM 2747 C C . LEU A 1 361 ? -17.474 10.741 15.622 1.00 94.88 361 LEU A C 1
ATOM 2749 O O . LEU A 1 361 ? -17.092 9.572 15.640 1.00 94.88 361 LEU A O 1
ATOM 2753 N N . ARG A 1 362 ? -18.038 11.322 14.566 1.00 93.88 362 ARG A N 1
ATOM 2754 C CA . ARG A 1 362 ? -18.162 10.745 13.223 1.00 93.88 362 ARG A CA 1
ATOM 2755 C C . ARG A 1 362 ? -17.049 11.263 12.317 1.00 93.88 362 ARG A C 1
ATOM 2757 O O . ARG A 1 362 ? -16.357 12.222 12.670 1.00 93.88 362 ARG A O 1
ATOM 2764 N N . SER A 1 363 ? -16.934 10.721 11.105 1.00 90.88 363 SER A N 1
ATOM 2765 C CA . SER A 1 363 ? -15.977 11.230 10.110 1.00 90.88 363 SER A CA 1
ATOM 2766 C C . SER A 1 363 ? -16.203 12.713 9.787 1.00 90.88 363 SER A C 1
ATOM 2768 O O . SER A 1 363 ? -15.246 13.437 9.533 1.00 90.88 363 SER A 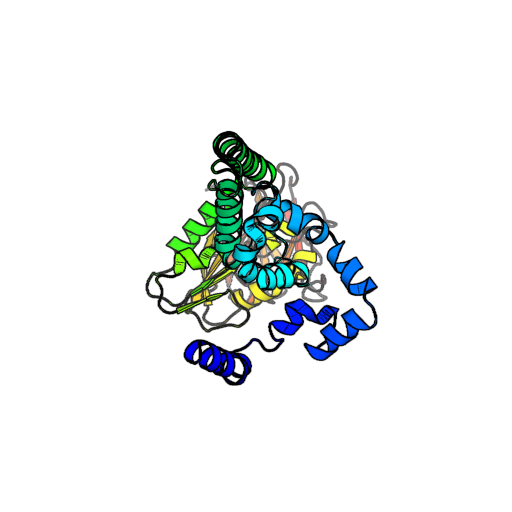O 1
ATOM 2770 N N . SER A 1 364 ? -17.432 13.228 9.904 1.00 87.31 364 SER A N 1
ATOM 2771 C CA . SER A 1 364 ? -17.751 14.660 9.765 1.00 87.31 364 SER A CA 1
ATOM 2772 C C . SER A 1 364 ? -17.116 15.554 10.841 1.00 87.31 364 SER A C 1
ATOM 2774 O O . SER A 1 364 ? -17.068 16.770 10.684 1.00 87.31 364 SER A O 1
ATOM 2776 N N . GLY A 1 365 ? -16.580 14.979 11.923 1.00 83.44 365 GLY A N 1
ATOM 2777 C CA . GLY A 1 365 ? -16.053 15.705 13.084 1.00 83.44 365 GLY A CA 1
ATOM 2778 C C . GLY A 1 365 ? -17.124 16.120 14.098 1.00 83.44 365 GLY A C 1
ATOM 2779 O O . GLY A 1 365 ? -16.781 16.598 15.186 1.00 83.44 365 GLY A O 1
ATOM 2780 N N . ALA A 1 366 ? -18.401 15.920 13.758 1.00 83.88 366 ALA A N 1
ATOM 2781 C CA . ALA A 1 366 ? -19.538 16.180 14.628 1.00 83.88 366 ALA A CA 1
ATOM 2782 C C . ALA A 1 366 ? -19.775 15.015 15.610 1.00 83.88 366 ALA A C 1
ATOM 2784 O O . ALA A 1 366 ? -19.396 13.873 15.313 1.00 83.88 366 ALA A O 1
ATOM 2785 N N . PRO A 1 367 ? -20.422 15.282 16.761 1.00 84.31 367 PRO A N 1
ATOM 2786 C CA . PRO A 1 367 ? -20.984 14.234 17.604 1.00 84.31 367 PRO A CA 1
ATOM 2787 C C . PRO A 1 367 ? -21.941 13.326 16.808 1.00 84.31 367 PRO A C 1
ATOM 2789 O O . PRO A 1 367 ? -22.557 13.795 15.845 1.00 84.31 367 PRO A O 1
ATOM 2792 N N . PRO A 1 368 ? -22.096 12.044 17.182 1.00 85.06 368 PRO A N 1
ATOM 2793 C CA . PRO A 1 368 ? -22.976 11.121 16.463 1.00 85.06 368 PRO A CA 1
ATOM 2794 C C . PRO A 1 368 ? -24.448 11.546 16.455 1.00 85.06 368 PRO A C 1
ATOM 2796 O O . PRO A 1 368 ? -25.101 11.394 15.422 1.00 85.06 368 PRO A O 1
ATOM 2799 N N . ALA A 1 369 ? -24.941 12.127 17.552 1.00 87.38 369 ALA A N 1
ATOM 2800 C CA . ALA A 1 369 ? -26.237 12.794 17.635 1.00 87.38 369 ALA A CA 1
ATOM 2801 C C . ALA A 1 369 ? -26.138 14.148 18.362 1.00 87.38 369 ALA A C 1
ATOM 2803 O O . ALA A 1 369 ? -25.252 14.366 19.183 1.00 87.38 369 ALA A O 1
ATOM 2804 N N . HIS A 1 370 ? -27.083 15.062 18.101 1.00 80.44 370 HIS A N 1
ATOM 2805 C CA . HIS A 1 370 ? -27.092 16.409 18.701 1.00 80.44 370 HIS A CA 1
ATOM 2806 C C . HIS A 1 370 ? -27.179 16.382 20.243 1.00 80.44 370 HIS A C 1
ATOM 2808 O O . HIS A 1 370 ? -26.678 17.287 20.907 1.00 80.44 370 HIS A O 1
ATOM 2814 N N . GLY A 1 371 ? -27.819 15.360 20.817 1.00 82.69 371 GLY A N 1
ATOM 2815 C CA . GLY A 1 371 ? -27.942 15.194 22.269 1.00 82.69 371 GLY A CA 1
ATOM 2816 C C . GLY A 1 371 ? -26.767 14.472 22.934 1.00 82.69 371 GLY A C 1
ATOM 2817 O O . GLY A 1 371 ? -26.742 14.395 24.160 1.00 82.69 371 GLY A O 1
ATOM 2818 N N . ASP A 1 372 ? -25.820 13.935 22.159 1.00 88.19 372 ASP A N 1
ATOM 2819 C CA . ASP A 1 372 ? -24.675 13.218 22.719 1.00 88.19 372 ASP A CA 1
ATOM 2820 C C . ASP A 1 372 ? -23.701 14.207 23.379 1.00 88.19 372 ASP A C 1
ATOM 2822 O O . ASP A 1 372 ? -23.475 15.307 22.856 1.00 88.19 372 ASP A O 1
ATOM 2826 N N . PRO A 1 373 ? -23.084 13.843 24.517 1.00 85.50 373 PRO A N 1
ATOM 2827 C CA . PRO A 1 373 ? -22.096 14.703 25.141 1.00 85.50 373 PRO A CA 1
ATOM 2828 C C . PRO A 1 373 ? -20.901 14.899 24.206 1.00 85.50 373 PRO A C 1
ATOM 2830 O O . PRO A 1 373 ? -20.328 13.943 23.683 1.00 85.50 373 PRO A O 1
ATOM 2833 N N . VAL A 1 374 ? -20.469 16.153 24.049 1.00 85.69 374 VAL A N 1
ATOM 2834 C CA . VAL A 1 374 ? -19.275 16.478 23.253 1.00 85.69 374 VAL A CA 1
ATOM 2835 C C . VAL A 1 374 ? -18.059 15.749 23.819 1.00 85.69 374 VAL A C 1
ATOM 2837 O O . VAL A 1 374 ? -17.294 15.138 23.069 1.00 85.69 374 VAL A O 1
ATOM 2840 N N . LYS A 1 375 ? -17.904 15.807 25.147 1.00 90.50 375 LYS A N 1
ATOM 2841 C CA . LYS A 1 375 ? -16.959 15.026 25.938 1.00 90.50 375 LYS A CA 1
ATOM 2842 C C . LYS A 1 375 ? -17.461 14.852 27.356 1.00 90.50 375 LYS A C 1
ATOM 2844 O O . LYS A 1 375 ? -18.222 15.668 27.866 1.00 90.50 375 LYS A O 1
ATOM 2849 N N . VAL A 1 376 ? -16.948 13.822 28.004 1.00 92.81 376 VAL A N 1
ATOM 2850 C CA . VAL A 1 376 ? -17.201 13.511 29.400 1.00 92.81 376 VAL A CA 1
ATOM 2851 C C . VAL A 1 376 ? -15.880 13.306 30.115 1.00 92.81 376 VAL A C 1
ATOM 2853 O O . VAL A 1 376 ? -14.915 12.779 29.557 1.00 92.81 376 VAL A O 1
ATOM 2856 N N . ARG A 1 377 ? -15.836 13.771 31.357 1.00 93.06 377 ARG A N 1
ATOM 2857 C CA . ARG A 1 377 ? -14.674 13.665 32.228 1.00 93.06 377 ARG A CA 1
ATOM 2858 C C . ARG A 1 377 ? -14.734 12.354 32.994 1.00 93.06 377 ARG A C 1
ATOM 2860 O O . ARG A 1 377 ? -15.744 12.056 33.630 1.00 93.06 377 ARG A O 1
ATOM 2867 N N . VAL A 1 378 ? -13.654 11.586 32.939 1.00 92.69 378 VAL A N 1
ATOM 2868 C CA . VAL A 1 378 ? -13.612 10.216 33.448 1.00 92.69 378 VAL A CA 1
ATOM 2869 C C . VAL A 1 378 ? -12.434 10.092 34.406 1.00 92.69 378 VAL A C 1
ATOM 2871 O O . VAL A 1 378 ? -11.294 10.246 33.968 1.00 92.69 378 VAL A O 1
ATOM 2874 N N . PRO A 1 379 ? -12.668 9.811 35.697 1.00 91.50 379 PRO A N 1
ATOM 2875 C CA . PRO A 1 379 ? -11.576 9.587 36.630 1.00 91.50 379 PRO A CA 1
ATOM 2876 C C . PRO A 1 379 ? -10.857 8.282 36.281 1.00 91.50 379 PRO A C 1
ATOM 2878 O O . PRO A 1 379 ? -11.499 7.246 36.069 1.00 91.50 379 PRO A O 1
ATOM 2881 N N . LEU A 1 380 ? -9.530 8.343 36.242 1.00 89.75 380 LEU A N 1
ATOM 2882 C CA . LEU A 1 380 ? -8.667 7.192 36.036 1.00 89.75 380 LEU A CA 1
ATOM 2883 C C . LEU A 1 380 ? -8.580 6.411 37.343 1.00 89.75 380 LEU A C 1
ATOM 2885 O O . LEU A 1 380 ? -8.216 6.948 38.389 1.00 89.75 380 LEU A O 1
ATOM 2889 N N . ARG A 1 381 ? -8.946 5.132 37.294 1.00 84.69 381 ARG A N 1
ATOM 2890 C CA . ARG A 1 381 ? -8.743 4.221 38.420 1.00 84.69 381 ARG A CA 1
ATOM 2891 C C . ARG A 1 381 ? -7.282 3.762 38.410 1.00 84.69 381 ARG A C 1
ATOM 2893 O O . ARG A 1 381 ? -6.696 3.599 37.336 1.00 84.69 381 ARG A O 1
ATOM 2900 N N . GLY A 1 382 ? -6.712 3.508 39.591 1.00 64.88 382 GLY A N 1
ATOM 2901 C CA . GLY A 1 382 ? -5.539 2.632 39.675 1.00 64.88 382 GLY A CA 1
ATOM 2902 C C . GLY A 1 382 ? -5.894 1.323 38.968 1.00 64.88 382 GLY A C 1
ATOM 2903 O O . GLY A 1 382 ? -7.018 0.849 39.145 1.00 64.88 382 GLY A O 1
ATOM 2904 N N . GLY A 1 383 ? -5.014 0.837 38.085 1.00 57.78 383 GLY A N 1
ATOM 2905 C CA . GLY A 1 383 ? -5.288 -0.293 37.188 1.00 57.78 383 GLY A CA 1
ATOM 2906 C C . GLY A 1 383 ? -5.919 -1.494 37.897 1.00 57.78 383 GLY A C 1
ATOM 2907 O O . GLY A 1 383 ? -5.794 -1.606 39.118 1.00 57.78 383 GLY A O 1
ATOM 2908 N N . PRO A 1 384 ? -6.609 -2.390 37.167 1.00 50.41 384 PRO A N 1
ATOM 2909 C CA . PRO A 1 384 ? -7.212 -3.562 37.780 1.00 50.41 384 PRO A CA 1
ATOM 2910 C C . PRO A 1 384 ? -6.141 -4.282 38.598 1.00 50.41 384 PRO A C 1
ATOM 2912 O O . PRO A 1 384 ? -5.107 -4.674 38.057 1.00 50.41 384 PRO A O 1
ATOM 2915 N N . THR A 1 385 ? -6.378 -4.414 39.903 1.00 41.88 385 THR A N 1
ATOM 2916 C CA . THR A 1 385 ? -5.685 -5.385 40.746 1.00 41.88 385 THR A CA 1
ATOM 2917 C C . THR A 1 385 ? -6.027 -6.752 40.165 1.00 41.88 385 THR A C 1
ATOM 2919 O O . THR A 1 385 ? -7.085 -7.300 40.472 1.00 41.88 385 THR A O 1
ATOM 2922 N N . ARG A 1 386 ? -5.221 -7.219 39.211 1.00 38.56 386 ARG A N 1
ATOM 2923 C CA . ARG A 1 386 ? -5.242 -8.607 38.761 1.00 38.56 386 ARG A CA 1
ATOM 2924 C C . ARG A 1 386 ? -4.459 -9.452 39.743 1.00 38.56 386 ARG A C 1
ATOM 2926 O O . ARG A 1 386 ? -3.367 -8.992 40.146 1.00 38.56 386 ARG A O 1
#

Radius of gyration: 29.29 Å; chains: 1; bounding box: 76×46×81 Å